Protein AF-A0A7J4V390-F1 (afdb_monomer_lite)

Structure (mmCIF, N/CA/C/O backbone):
data_AF-A0A7J4V390-F1
#
_entry.id   AF-A0A7J4V390-F1
#
loop_
_atom_site.group_PDB
_atom_site.id
_atom_site.type_symbol
_atom_site.label_atom_id
_atom_site.label_alt_id
_atom_site.label_comp_id
_atom_site.label_asym_id
_atom_site.label_entity_id
_atom_site.label_seq_id
_atom_site.pdbx_PDB_ins_code
_atom_site.Cartn_x
_atom_site.Cartn_y
_atom_site.Cartn_z
_atom_site.occupancy
_atom_site.B_iso_or_equiv
_atom_site.auth_seq_id
_atom_site.auth_comp_id
_atom_site.auth_asym_id
_atom_site.auth_atom_id
_atom_site.pdbx_PDB_model_num
ATOM 1 N N . MET A 1 1 ? 41.727 -10.191 -72.525 1.00 60.03 1 MET A N 1
ATOM 2 C CA . MET A 1 1 ? 41.393 -9.528 -71.247 1.00 60.03 1 MET A CA 1
ATOM 3 C C . MET A 1 1 ? 42.691 -8.967 -70.711 1.00 60.03 1 MET A C 1
ATOM 5 O O . MET A 1 1 ? 43.550 -9.746 -70.318 1.00 60.03 1 MET A O 1
ATOM 9 N N . ASP A 1 2 ? 42.881 -7.654 -70.810 1.00 84.88 2 ASP A N 1
ATOM 10 C CA . ASP A 1 2 ? 44.112 -6.990 -70.374 1.00 84.88 2 ASP A CA 1
ATOM 11 C C . ASP A 1 2 ? 44.290 -7.152 -68.861 1.00 84.88 2 ASP A C 1
ATOM 13 O O . ASP A 1 2 ? 43.310 -7.065 -68.119 1.00 84.88 2 ASP A O 1
ATOM 17 N N . LEU A 1 3 ? 45.524 -7.341 -68.384 1.00 84.81 3 LEU A N 1
ATOM 18 C CA . LEU A 1 3 ? 45.844 -7.504 -66.956 1.00 84.81 3 LEU A CA 1
ATOM 19 C C . LEU A 1 3 ? 45.186 -6.419 -66.078 1.00 84.81 3 LEU A C 1
ATOM 21 O O . LEU A 1 3 ? 44.714 -6.690 -64.975 1.00 84.81 3 LEU A O 1
ATOM 25 N N . ILE A 1 4 ? 45.088 -5.200 -66.612 1.00 87.19 4 ILE A N 1
ATOM 26 C CA . ILE A 1 4 ? 44.443 -4.044 -65.981 1.00 87.19 4 ILE A CA 1
ATOM 27 C C . ILE A 1 4 ? 42.935 -4.275 -65.795 1.00 87.19 4 ILE A C 1
ATOM 29 O O . ILE A 1 4 ? 42.401 -4.008 -64.721 1.00 87.19 4 ILE A O 1
ATOM 33 N N . THR A 1 5 ? 42.247 -4.822 -66.802 1.00 87.44 5 THR A N 1
ATOM 34 C CA . THR A 1 5 ? 40.806 -5.120 -66.725 1.00 87.44 5 THR A CA 1
ATOM 35 C C . THR A 1 5 ? 40.502 -6.196 -65.685 1.00 87.44 5 THR A C 1
ATOM 37 O O . THR A 1 5 ? 39.563 -6.048 -64.908 1.00 87.44 5 THR A O 1
ATOM 40 N N . THR A 1 6 ? 41.335 -7.236 -65.585 1.00 88.12 6 THR A N 1
ATOM 41 C CA . THR A 1 6 ? 41.182 -8.272 -64.553 1.00 88.12 6 THR A CA 1
ATOM 42 C C . THR A 1 6 ? 41.423 -7.731 -63.145 1.00 88.12 6 THR A C 1
ATOM 44 O O . THR A 1 6 ? 40.672 -8.057 -62.229 1.00 88.12 6 THR A O 1
ATOM 47 N N . LEU A 1 7 ? 42.416 -6.855 -62.969 1.00 90.12 7 LEU A N 1
ATOM 48 C CA . LEU A 1 7 ? 42.735 -6.247 -61.674 1.00 90.12 7 LEU A CA 1
ATOM 49 C C . LEU A 1 7 ? 41.625 -5.286 -61.220 1.00 90.12 7 LEU A C 1
ATOM 51 O O . LEU A 1 7 ? 41.232 -5.305 -60.056 1.00 90.12 7 LEU A O 1
ATOM 55 N N . LEU A 1 8 ? 41.043 -4.528 -62.156 1.00 90.88 8 LEU A N 1
ATOM 56 C CA . LEU A 1 8 ? 39.887 -3.665 -61.907 1.00 90.88 8 LEU A CA 1
ATOM 57 C C . LEU A 1 8 ? 38.664 -4.473 -61.445 1.00 90.88 8 LEU A C 1
ATOM 59 O O . LEU A 1 8 ? 38.034 -4.113 -60.453 1.00 90.88 8 LEU A O 1
ATOM 63 N N . ILE A 1 9 ? 38.347 -5.580 -62.126 1.00 90.81 9 ILE A N 1
ATOM 64 C CA . ILE A 1 9 ? 37.215 -6.448 -61.767 1.00 90.81 9 ILE A CA 1
ATOM 65 C C . ILE A 1 9 ? 37.411 -7.045 -60.368 1.00 90.81 9 ILE A C 1
ATOM 67 O O . ILE A 1 9 ? 36.474 -7.051 -59.572 1.00 90.81 9 ILE A O 1
ATOM 71 N N . ILE A 1 10 ? 38.629 -7.486 -60.034 1.00 91.25 10 ILE A N 1
ATOM 72 C CA . ILE A 1 10 ? 38.956 -8.010 -58.700 1.00 91.25 10 ILE A CA 1
ATOM 73 C C . ILE A 1 10 ? 38.808 -6.917 -57.634 1.00 91.25 10 ILE A C 1
ATOM 75 O O . ILE A 1 10 ? 38.195 -7.160 -56.596 1.00 91.25 10 ILE A O 1
ATOM 79 N N . CYS A 1 11 ? 39.298 -5.701 -57.883 1.00 90.19 11 CYS A N 1
ATOM 80 C CA . CYS A 1 11 ? 39.129 -4.579 -56.958 1.00 90.19 11 CYS A CA 1
ATOM 81 C C . CYS A 1 11 ? 37.655 -4.207 -56.751 1.00 90.19 11 CYS A C 1
ATOM 83 O O . CYS A 1 11 ? 37.248 -3.982 -55.613 1.00 90.19 11 CYS A O 1
ATOM 85 N N . ILE A 1 12 ? 36.844 -4.184 -57.815 1.00 90.44 12 ILE A N 1
ATOM 86 C CA . ILE A 1 12 ? 35.398 -3.934 -57.725 1.00 90.44 12 ILE A CA 1
ATOM 87 C C . ILE A 1 12 ? 34.712 -5.050 -56.938 1.00 90.44 12 ILE A C 1
ATOM 89 O O . ILE A 1 12 ? 33.890 -4.763 -56.074 1.00 90.44 12 ILE A O 1
ATOM 93 N N . PHE A 1 13 ? 35.070 -6.311 -57.186 1.00 91.25 13 PHE A N 1
ATOM 94 C CA . PHE A 1 13 ? 34.519 -7.449 -56.456 1.00 91.25 13 PHE A CA 1
ATOM 95 C C . PHE A 1 13 ? 34.861 -7.379 -54.963 1.00 91.25 13 PHE A C 1
ATOM 97 O O . PHE A 1 13 ? 33.970 -7.498 -54.127 1.00 91.25 13 PHE A O 1
ATOM 104 N N . ILE A 1 14 ? 36.120 -7.097 -54.614 1.00 88.56 14 ILE A N 1
ATOM 105 C CA . ILE A 1 14 ? 36.551 -6.907 -53.221 1.00 88.56 14 ILE A CA 1
ATOM 106 C C . ILE A 1 14 ? 35.815 -5.722 -52.586 1.00 88.56 14 ILE A C 1
ATOM 108 O O . ILE A 1 14 ? 35.305 -5.844 -51.473 1.00 88.56 14 ILE A O 1
ATOM 112 N N . ALA A 1 15 ? 35.708 -4.591 -53.288 1.00 85.75 15 ALA A N 1
ATOM 113 C CA . ALA A 1 15 ? 34.974 -3.428 -52.802 1.00 85.75 15 ALA A CA 1
ATOM 114 C C . ALA A 1 15 ? 33.492 -3.758 -52.565 1.00 85.75 15 ALA A C 1
ATOM 116 O O . ALA A 1 15 ? 32.944 -3.405 -51.525 1.00 85.75 15 ALA A O 1
ATOM 117 N N . LEU A 1 16 ? 32.852 -4.491 -53.476 1.00 86.44 16 LEU A N 1
ATOM 118 C CA . LEU A 1 16 ? 31.456 -4.900 -53.359 1.00 86.44 16 LEU A CA 1
ATOM 119 C C . LEU A 1 16 ? 31.257 -5.872 -52.186 1.00 86.44 16 LEU A C 1
ATOM 121 O O . LEU A 1 16 ? 30.374 -5.653 -51.361 1.00 86.44 16 LEU A O 1
ATOM 125 N N . VAL A 1 17 ? 32.132 -6.870 -52.030 1.00 85.94 17 VAL A N 1
ATOM 126 C CA . VAL A 1 17 ? 32.124 -7.801 -50.887 1.00 85.94 17 VAL A CA 1
ATOM 127 C C . VAL A 1 17 ? 32.322 -7.068 -49.553 1.00 85.94 17 VAL A C 1
ATOM 129 O O . VAL A 1 17 ? 31.690 -7.425 -48.561 1.00 85.94 17 VAL A O 1
ATOM 132 N N . LEU A 1 18 ? 33.147 -6.017 -49.513 1.00 84.69 18 LEU A N 1
ATOM 133 C CA . LEU A 1 18 ? 33.387 -5.227 -48.300 1.00 84.69 18 LEU A CA 1
ATOM 134 C C . LEU A 1 18 ? 32.280 -4.206 -47.992 1.00 84.69 18 LEU A C 1
ATOM 136 O O . LEU A 1 18 ? 32.077 -3.879 -46.823 1.00 84.69 18 LEU A O 1
ATOM 140 N N . LEU A 1 19 ? 31.571 -3.689 -49.000 1.00 84.38 19 LEU A N 1
ATOM 141 C CA . LEU A 1 19 ? 30.597 -2.600 -48.844 1.00 84.38 19 LEU A CA 1
ATOM 142 C C . LEU A 1 19 ? 29.135 -3.068 -48.782 1.00 84.38 19 LEU A C 1
ATOM 144 O O . LEU A 1 19 ? 28.335 -2.442 -48.082 1.00 84.38 19 LEU A O 1
ATOM 148 N N . VAL A 1 20 ? 28.773 -4.162 -49.459 1.00 85.88 20 VAL A N 1
ATOM 149 C CA . VAL A 1 20 ? 27.401 -4.712 -49.467 1.00 85.88 20 VAL A CA 1
ATOM 150 C C . VAL A 1 20 ? 26.899 -5.125 -48.077 1.00 85.88 20 VAL A C 1
ATOM 152 O O . VAL A 1 20 ? 25.751 -4.800 -47.766 1.00 85.88 20 VAL A O 1
ATOM 155 N N . PRO A 1 21 ? 27.707 -5.731 -47.178 1.00 87.12 21 PRO A N 1
ATOM 156 C CA . PRO A 1 21 ? 27.254 -6.071 -45.822 1.00 87.12 21 PRO A CA 1
ATOM 157 C C . PRO A 1 21 ? 26.804 -4.861 -44.987 1.00 87.12 21 PRO A C 1
ATOM 159 O O . PRO A 1 21 ? 26.174 -5.026 -43.939 1.00 87.12 21 PRO A O 1
ATOM 162 N N . GLY A 1 22 ? 27.146 -3.652 -45.443 1.00 87.19 22 GLY A N 1
ATOM 163 C CA . GLY A 1 22 ? 26.803 -2.380 -44.821 1.00 87.19 22 GLY A CA 1
ATOM 164 C C . GLY A 1 22 ? 25.375 -1.931 -45.063 1.00 87.19 22 GLY A C 1
ATOM 165 O O . GLY A 1 22 ? 24.894 -1.056 -44.344 1.00 87.19 22 GLY A O 1
ATOM 166 N N . LEU A 1 23 ? 24.704 -2.521 -46.056 1.00 92.88 23 LEU A N 1
ATOM 167 C CA . LEU A 1 23 ? 23.311 -2.250 -46.364 1.00 92.88 23 LEU A CA 1
ATOM 168 C C . LEU A 1 23 ? 22.411 -3.060 -45.421 1.00 92.88 23 LEU A C 1
ATOM 170 O O . LEU A 1 23 ? 22.422 -4.293 -45.426 1.00 92.88 23 LEU A O 1
ATOM 174 N N . LYS A 1 24 ? 21.629 -2.372 -44.589 1.00 92.94 24 LYS A N 1
ATOM 175 C CA . LYS A 1 24 ? 20.676 -2.980 -43.656 1.00 92.94 24 LYS A CA 1
ATOM 176 C C . LYS A 1 24 ? 19.329 -2.282 -43.762 1.00 92.94 24 LYS A C 1
ATOM 178 O O . LYS A 1 24 ? 19.235 -1.075 -43.568 1.00 92.94 24 LYS A O 1
ATOM 183 N N . LEU A 1 25 ? 18.290 -3.067 -44.029 1.00 94.38 25 LEU A N 1
ATOM 184 C CA . LEU A 1 25 ? 16.899 -2.642 -43.916 1.00 94.38 25 LEU A CA 1
ATOM 185 C C . LEU A 1 25 ? 16.420 -2.908 -42.487 1.00 94.38 25 LEU A C 1
ATOM 187 O O . LEU A 1 25 ? 16.414 -4.063 -42.063 1.00 94.38 25 LEU A O 1
ATOM 191 N N . ILE A 1 26 ? 16.067 -1.863 -41.750 1.00 95.31 26 ILE A N 1
ATOM 192 C CA . ILE A 1 26 ? 15.419 -1.965 -40.439 1.00 95.31 26 ILE A CA 1
ATOM 193 C C . ILE A 1 26 ? 13.912 -1.957 -40.677 1.00 95.31 26 ILE A C 1
ATOM 195 O O . ILE A 1 26 ? 13.406 -1.047 -41.332 1.00 95.31 26 ILE A O 1
ATOM 199 N N . THR A 1 27 ? 13.222 -2.991 -40.205 1.00 94.50 27 THR A N 1
ATOM 200 C CA . THR A 1 27 ? 11.762 -3.108 -40.335 1.00 94.50 27 THR A CA 1
ATOM 201 C C . THR A 1 27 ? 11.041 -2.385 -39.196 1.00 94.50 27 THR A C 1
ATOM 203 O O . THR A 1 27 ? 11.664 -1.991 -38.213 1.00 94.50 27 THR A O 1
ATOM 206 N N . ASP A 1 28 ? 9.719 -2.227 -39.295 1.00 92.81 28 ASP A N 1
ATOM 207 C CA . ASP A 1 28 ? 8.922 -1.525 -38.277 1.00 92.81 28 ASP A CA 1
ATOM 208 C C . ASP A 1 28 ? 8.938 -2.195 -36.895 1.00 92.81 28 ASP A C 1
ATOM 210 O O . ASP A 1 28 ? 8.780 -1.508 -35.882 1.00 92.81 28 ASP A O 1
ATOM 214 N N . TYR A 1 29 ? 9.187 -3.507 -36.852 1.00 94.06 29 TYR A N 1
ATOM 215 C CA . TYR A 1 29 ? 9.274 -4.326 -35.638 1.00 94.06 29 TYR A CA 1
ATOM 216 C C . TYR A 1 29 ? 10.699 -4.453 -35.090 1.00 94.06 29 TYR A C 1
ATOM 218 O O . TYR A 1 29 ? 10.936 -5.166 -34.113 1.00 94.06 29 TYR A O 1
ATOM 226 N N . GLU A 1 30 ? 11.655 -3.752 -35.696 1.00 95.12 30 GLU A N 1
ATOM 227 C CA . GLU A 1 30 ? 13.054 -3.762 -35.298 1.00 95.12 30 GLU A CA 1
ATOM 228 C C . GLU A 1 30 ? 13.536 -2.349 -34.946 1.00 95.12 30 GLU A C 1
ATOM 230 O O . GLU A 1 30 ? 13.032 -1.331 -35.422 1.00 95.12 30 GLU A O 1
ATOM 235 N N . VAL A 1 31 ? 14.572 -2.295 -34.121 1.00 95.62 31 VAL A N 1
ATOM 236 C CA . VAL A 1 31 ? 15.391 -1.117 -33.875 1.00 95.62 31 VAL A CA 1
ATOM 237 C C . VAL A 1 31 ? 16.828 -1.434 -34.278 1.00 95.62 31 VAL A C 1
ATOM 239 O O . VAL A 1 31 ? 17.366 -2.495 -33.952 1.00 95.62 31 VAL A O 1
ATOM 242 N N . GLY A 1 32 ? 17.460 -0.535 -35.032 1.00 95.50 32 GLY A N 1
ATOM 243 C CA . GLY A 1 32 ? 18.858 -0.699 -35.419 1.00 95.50 32 GLY A CA 1
ATOM 244 C C . GLY A 1 32 ? 19.789 -0.071 -34.388 1.00 95.50 32 GLY A C 1
ATOM 245 O O . GLY A 1 32 ? 19.741 1.128 -34.142 1.00 95.50 32 GLY A O 1
ATOM 246 N N . ILE A 1 33 ? 20.682 -0.861 -33.809 1.00 95.38 33 ILE A N 1
ATOM 247 C CA . ILE A 1 33 ? 21.675 -0.409 -32.838 1.00 95.38 33 ILE A CA 1
ATOM 248 C C . ILE A 1 33 ? 23.018 -0.262 -33.544 1.00 95.38 33 ILE A C 1
ATOM 250 O O . ILE A 1 33 ? 23.540 -1.217 -34.132 1.00 95.38 33 ILE A O 1
ATOM 254 N N . LEU A 1 34 ? 23.587 0.945 -33.500 1.00 94.75 34 LEU A N 1
ATOM 255 C CA . LEU A 1 34 ? 24.889 1.212 -34.101 1.00 94.75 34 LEU A CA 1
ATOM 256 C C . LEU A 1 34 ? 26.014 0.950 -33.107 1.00 94.75 34 LEU A C 1
ATOM 258 O O . LEU A 1 34 ? 25.999 1.419 -31.976 1.00 94.75 34 LEU A O 1
ATOM 262 N N . THR A 1 35 ? 27.062 0.280 -33.569 1.00 95.25 35 THR A N 1
ATOM 263 C CA . THR A 1 35 ? 28.343 0.196 -32.867 1.00 95.25 35 THR A CA 1
ATOM 264 C C . THR A 1 35 ? 29.444 0.719 -33.772 1.00 95.25 35 THR A C 1
ATOM 266 O O . THR A 1 35 ? 29.638 0.216 -34.881 1.00 95.25 35 THR A O 1
ATOM 269 N N . LYS A 1 36 ? 30.190 1.714 -33.297 1.00 94.69 36 LYS A N 1
ATOM 270 C CA . LYS A 1 36 ? 31.353 2.256 -33.996 1.00 94.69 36 LYS A CA 1
ATOM 271 C C . LYS A 1 36 ? 32.601 1.487 -33.580 1.00 94.69 36 LYS A C 1
ATOM 273 O O . LYS A 1 36 ? 32.923 1.434 -32.398 1.00 94.69 36 LYS A O 1
ATOM 278 N N . ARG A 1 37 ? 33.297 0.891 -34.545 1.00 92.31 37 ARG A N 1
ATOM 279 C CA . ARG A 1 37 ? 34.498 0.067 -34.339 1.00 92.31 37 ARG A CA 1
ATOM 280 C C . ARG A 1 37 ? 35.795 0.838 -34.557 1.00 92.31 37 ARG A C 1
ATOM 282 O O . ARG A 1 37 ? 36.771 0.575 -33.866 1.00 92.31 37 ARG A O 1
ATOM 289 N N . MET A 1 38 ? 35.808 1.784 -35.498 1.00 88.69 38 MET A N 1
ATOM 290 C CA . MET A 1 38 ? 37.012 2.533 -35.882 1.00 88.69 38 MET A CA 1
ATOM 291 C C . MET A 1 38 ? 36.743 4.039 -36.014 1.00 88.69 38 MET A C 1
ATOM 293 O O . MET A 1 38 ? 35.594 4.466 -36.120 1.00 88.69 38 MET A O 1
ATOM 297 N N . PHE A 1 39 ? 37.816 4.836 -36.029 1.00 85.75 39 PHE A N 1
ATOM 298 C CA . PHE A 1 39 ? 37.805 6.287 -36.284 1.00 85.75 39 PHE A CA 1
ATOM 299 C C . PHE A 1 39 ? 36.939 7.115 -35.318 1.00 85.75 39 PHE A C 1
ATOM 301 O O . PHE A 1 39 ? 36.018 7.824 -35.727 1.00 85.75 39 PHE A O 1
ATOM 308 N N . GLY A 1 40 ? 37.229 7.049 -34.017 1.00 85.06 40 GLY A N 1
ATOM 309 C CA . GLY A 1 40 ? 36.598 7.890 -32.996 1.00 85.06 40 GLY A CA 1
ATOM 310 C C . GLY A 1 40 ? 37.458 8.014 -31.741 1.00 85.06 40 GLY A C 1
ATOM 311 O O . GLY A 1 40 ? 38.414 7.260 -31.562 1.00 85.06 40 GLY A O 1
ATOM 312 N N . ALA A 1 41 ? 37.109 8.956 -30.864 1.00 88.88 41 ALA A N 1
ATOM 313 C CA . ALA A 1 41 ? 37.717 9.034 -29.540 1.00 88.88 41 ALA A CA 1
ATOM 314 C C . ALA A 1 41 ? 37.399 7.764 -28.730 1.00 88.88 41 ALA A C 1
ATOM 316 O O . ALA A 1 41 ? 36.325 7.169 -28.885 1.00 88.88 41 ALA A O 1
ATOM 317 N N . LYS A 1 42 ? 38.326 7.347 -27.860 1.00 88.69 42 LYS A N 1
ATOM 318 C CA . LYS A 1 42 ? 38.060 6.279 -26.886 1.00 88.69 42 LYS A CA 1
ATOM 319 C C . LYS A 1 42 ? 37.021 6.762 -25.870 1.00 88.69 42 LYS A C 1
ATOM 321 O O . LYS A 1 42 ? 36.986 7.949 -25.542 1.00 88.69 42 LYS A O 1
ATOM 326 N N . MET A 1 43 ? 36.174 5.853 -25.389 1.00 88.75 43 MET A N 1
ATOM 327 C CA . MET A 1 43 ? 35.230 6.186 -24.321 1.00 88.75 43 MET A CA 1
ATOM 328 C C . MET A 1 43 ? 35.991 6.479 -23.014 1.00 88.75 43 MET A C 1
ATOM 330 O O . MET A 1 43 ? 36.939 5.755 -22.696 1.00 88.75 43 MET A O 1
ATOM 334 N N . PRO A 1 44 ? 35.600 7.530 -22.270 1.00 87.44 44 PRO A N 1
ATOM 335 C CA . PRO A 1 44 ? 36.009 7.753 -20.891 1.00 87.44 44 PRO A CA 1
ATOM 336 C C . PRO A 1 44 ? 35.840 6.501 -20.027 1.00 87.44 44 PRO A C 1
ATOM 338 O O . PRO A 1 44 ? 34.949 5.681 -20.253 1.00 87.44 44 PRO A O 1
ATOM 341 N N . GLN A 1 45 ? 36.688 6.362 -19.011 1.00 83.38 45 GLN A N 1
ATOM 342 C CA . GLN A 1 45 ? 36.632 5.222 -18.102 1.00 83.38 45 GLN A CA 1
ATOM 343 C C . GLN A 1 45 ? 35.277 5.168 -17.377 1.00 83.38 45 GLN A C 1
ATOM 345 O O . GLN A 1 45 ? 34.822 6.166 -16.825 1.00 83.38 45 GLN A O 1
ATOM 350 N N . GLY A 1 46 ? 34.636 3.995 -17.386 1.00 81.19 46 GLY A N 1
ATOM 351 C CA . GLY A 1 46 ? 33.324 3.769 -16.766 1.00 81.19 46 GLY A CA 1
ATOM 352 C C . GLY A 1 46 ? 32.118 4.042 -17.673 1.00 81.19 46 GLY A C 1
ATOM 353 O O . GLY A 1 46 ? 31.025 3.594 -17.337 1.00 81.19 46 GLY A O 1
ATOM 354 N N . GLN A 1 47 ? 32.311 4.696 -18.824 1.00 88.69 47 GLN A N 1
ATOM 355 C CA . GLN A 1 47 ? 31.265 4.895 -19.830 1.00 88.69 47 GLN A CA 1
ATOM 356 C C . GLN A 1 47 ? 31.137 3.648 -20.720 1.00 88.69 47 GLN A C 1
ATOM 358 O O . GLN A 1 47 ? 32.136 3.109 -21.201 1.00 88.69 47 GLN A O 1
ATOM 363 N N . VAL A 1 48 ? 29.903 3.203 -20.956 1.00 88.56 48 VAL A N 1
ATOM 364 C CA . VAL A 1 48 ? 29.585 1.997 -21.745 1.00 88.56 48 VAL A CA 1
ATOM 365 C C . VAL A 1 48 ? 28.862 2.358 -23.045 1.00 88.56 48 VAL A C 1
ATOM 367 O O . VAL A 1 48 ? 29.040 1.679 -24.058 1.00 88.56 48 VAL A O 1
ATOM 370 N N . VAL A 1 49 ? 28.091 3.450 -23.042 1.00 92.44 49 VAL A N 1
ATOM 371 C CA . VAL A 1 49 ? 27.300 3.911 -24.189 1.00 92.44 49 VAL A CA 1
ATOM 372 C C . VAL A 1 49 ? 27.890 5.205 -24.745 1.00 92.44 49 VAL A C 1
ATOM 374 O O . VAL A 1 49 ? 27.971 6.226 -24.063 1.00 92.44 49 VAL A O 1
ATOM 377 N N . ALA A 1 50 ? 28.290 5.193 -26.013 1.00 92.69 50 ALA A N 1
ATOM 378 C CA . ALA A 1 50 ? 28.870 6.332 -26.715 1.00 92.69 50 ALA A CA 1
ATOM 379 C C . ALA A 1 50 ? 27.806 7.383 -27.076 1.00 92.69 50 ALA A C 1
ATOM 381 O O . ALA A 1 50 ? 26.809 7.078 -27.726 1.00 92.69 50 ALA A O 1
ATOM 382 N N . ARG A 1 51 ? 28.048 8.648 -26.709 1.00 89.62 51 ARG A N 1
ATOM 383 C CA . ARG A 1 51 ? 27.083 9.755 -26.908 1.00 89.62 51 ARG A CA 1
ATOM 384 C C . ARG A 1 51 ? 27.433 10.667 -28.085 1.00 89.62 51 ARG A C 1
ATOM 386 O O . ARG A 1 51 ? 26.554 11.219 -28.739 1.00 89.62 51 ARG A O 1
ATOM 393 N N . ASN A 1 52 ? 28.732 10.816 -28.349 1.00 87.88 52 ASN A N 1
ATOM 394 C CA . ASN A 1 52 ? 29.287 11.799 -29.285 1.00 87.88 52 ASN A CA 1
ATOM 395 C C . ASN A 1 52 ? 30.218 11.139 -30.318 1.00 87.88 52 ASN A C 1
ATOM 397 O O . ASN A 1 52 ? 31.336 11.596 -30.544 1.00 87.88 52 ASN A O 1
ATOM 401 N N . GLY A 1 53 ? 29.805 10.011 -30.908 1.00 84.62 53 GLY A N 1
ATOM 402 C CA . GLY A 1 53 ? 30.567 9.359 -31.983 1.00 84.62 53 GLY A CA 1
ATOM 403 C C . GLY A 1 53 ? 31.878 8.693 -31.543 1.00 84.62 53 GLY A C 1
ATOM 404 O O . GLY A 1 53 ? 32.758 8.455 -32.380 1.00 84.62 53 GLY A O 1
ATOM 405 N N . GLN A 1 54 ? 32.017 8.405 -30.246 1.00 93.38 54 GLN A N 1
ATOM 406 C CA . GLN A 1 54 ? 33.117 7.625 -29.668 1.00 93.38 54 GLN A CA 1
ATOM 407 C C . GLN A 1 54 ? 33.080 6.176 -30.179 1.00 93.38 54 GLN A C 1
ATOM 409 O O . GLN A 1 54 ? 32.058 5.708 -30.685 1.00 93.38 54 GLN A O 1
ATOM 414 N N . ILE A 1 55 ? 34.196 5.459 -30.049 1.00 92.38 55 ILE A N 1
ATOM 415 C CA . ILE A 1 55 ? 34.256 4.021 -30.350 1.00 92.38 55 ILE A CA 1
ATOM 416 C C . ILE A 1 55 ? 33.425 3.265 -29.306 1.00 92.38 55 ILE A C 1
ATOM 418 O O . ILE A 1 55 ? 33.676 3.415 -28.116 1.00 92.38 55 ILE A O 1
ATOM 422 N N . GLY A 1 56 ? 32.460 2.452 -29.743 1.00 93.44 56 GLY A N 1
ATOM 423 C CA . GLY A 1 56 ? 31.532 1.732 -28.865 1.00 93.44 56 GLY A CA 1
ATOM 424 C C . GLY A 1 56 ? 30.094 1.698 -29.386 1.00 93.44 56 GLY A C 1
ATOM 425 O O . GLY A 1 56 ? 29.802 2.167 -30.495 1.00 93.44 56 GLY A O 1
ATOM 426 N N . VAL A 1 57 ? 29.194 1.122 -28.587 1.00 94.38 57 VAL A N 1
ATOM 427 C CA . VAL A 1 57 ? 27.749 1.120 -28.866 1.00 94.38 57 VAL A CA 1
ATOM 428 C C . VAL A 1 57 ? 27.234 2.548 -28.743 1.00 94.38 57 VAL A C 1
ATOM 430 O O . VAL A 1 57 ? 27.472 3.192 -27.729 1.00 94.38 57 VAL A O 1
ATOM 433 N N . GLN A 1 58 ? 26.585 3.066 -29.780 1.00 95.56 58 GLN A N 1
ATOM 434 C CA . GLN A 1 58 ? 26.048 4.424 -29.773 1.00 95.56 58 GLN A CA 1
ATOM 435 C C . GLN A 1 58 ? 24.742 4.486 -28.977 1.00 95.56 58 GLN A C 1
ATOM 437 O O . GLN A 1 58 ? 23.988 3.514 -28.941 1.00 95.56 58 GLN A O 1
ATOM 442 N N . ALA A 1 59 ? 24.476 5.640 -28.365 1.00 94.25 59 ALA A N 1
ATOM 443 C CA . ALA A 1 59 ? 23.212 5.939 -27.699 1.00 94.25 59 ALA A CA 1
ATOM 444 C C . ALA A 1 59 ? 22.053 6.019 -28.705 1.00 94.25 59 ALA A C 1
ATOM 446 O O . ALA A 1 59 ? 20.977 5.482 -28.446 1.00 94.25 59 ALA A O 1
ATOM 447 N N . ASP A 1 60 ? 22.305 6.642 -29.858 1.00 93.38 60 ASP A N 1
ATOM 448 C CA . ASP A 1 60 ? 21.313 6.842 -30.911 1.00 93.38 60 ASP A CA 1
ATOM 449 C C . ASP A 1 60 ? 20.932 5.511 -31.581 1.00 93.38 60 ASP A C 1
ATOM 451 O O . ASP A 1 60 ? 21.783 4.656 -31.860 1.00 93.38 60 ASP A O 1
ATOM 455 N N . ILE A 1 61 ? 19.643 5.366 -31.879 1.00 94.81 61 ILE A N 1
ATOM 456 C CA . ILE A 1 61 ? 19.069 4.218 -32.586 1.00 94.81 61 ILE A CA 1
ATOM 457 C C . ILE A 1 61 ? 18.727 4.568 -34.038 1.00 94.81 61 ILE A C 1
ATOM 459 O O . ILE A 1 61 ? 18.502 5.727 -34.384 1.00 94.81 61 ILE A O 1
ATOM 463 N N . LEU A 1 62 ? 18.661 3.553 -34.897 1.00 94.81 62 LEU A N 1
ATOM 464 C CA . LEU A 1 62 ? 18.102 3.653 -36.242 1.00 94.81 62 LEU A CA 1
ATOM 465 C C . LEU A 1 62 ? 16.626 3.271 -36.203 1.00 94.81 62 LEU A C 1
ATOM 467 O O . LEU A 1 62 ? 16.271 2.175 -35.758 1.00 94.81 62 LEU A O 1
ATOM 471 N N . MET A 1 63 ? 15.801 4.182 -36.706 1.00 94.12 63 MET A N 1
ATOM 472 C CA . MET A 1 63 ? 14.383 3.958 -36.974 1.00 94.12 63 MET A CA 1
ATOM 473 C C . MET A 1 63 ? 14.199 3.012 -38.175 1.00 94.12 63 MET A C 1
ATOM 475 O O . MET A 1 63 ? 15.181 2.674 -38.835 1.00 94.12 63 MET A O 1
ATOM 479 N N . PRO A 1 64 ? 12.972 2.559 -38.475 1.00 94.75 64 PRO A N 1
ATOM 480 C CA . PRO A 1 64 ? 12.703 1.781 -39.679 1.00 94.75 64 PRO A CA 1
ATOM 481 C C . PRO A 1 64 ? 13.146 2.526 -40.943 1.00 94.75 64 PRO A C 1
ATOM 483 O O . PRO A 1 64 ? 12.917 3.727 -41.092 1.00 94.75 64 PRO A O 1
ATOM 486 N N . GLY A 1 65 ? 13.823 1.819 -41.844 1.00 95.00 65 GLY A N 1
ATOM 487 C CA . GLY A 1 65 ? 14.416 2.418 -43.035 1.00 95.00 65 GLY A CA 1
ATOM 488 C C . GLY A 1 65 ? 15.611 1.645 -43.579 1.00 95.00 65 GLY A C 1
ATOM 489 O O . GLY A 1 65 ? 16.151 0.734 -42.945 1.00 95.00 65 GLY A O 1
ATOM 490 N N . LEU A 1 66 ? 16.028 2.008 -44.790 1.00 94.81 66 LEU A N 1
ATOM 491 C CA . LEU A 1 66 ? 17.215 1.452 -45.428 1.00 94.81 66 LEU A CA 1
ATOM 492 C C . LEU A 1 66 ? 18.438 2.294 -45.066 1.00 94.81 66 LEU A C 1
ATOM 494 O O . LEU A 1 66 ? 18.515 3.473 -45.407 1.00 94.81 66 LEU A O 1
ATOM 498 N N . TYR A 1 67 ? 19.418 1.675 -44.418 1.00 94.31 67 TYR A N 1
ATOM 499 C CA . TYR A 1 67 ? 20.661 2.331 -44.031 1.00 94.31 67 TYR A CA 1
ATOM 500 C C . TYR A 1 67 ? 21.850 1.670 -44.698 1.00 94.31 67 TYR A C 1
ATOM 502 O O . TYR A 1 67 ? 21.924 0.446 -44.804 1.00 94.31 67 TYR A O 1
ATOM 510 N N . TRP A 1 68 ? 22.821 2.493 -45.083 1.00 94.31 68 TRP A N 1
ATOM 511 C CA . TRP A 1 68 ? 24.122 2.028 -45.531 1.00 94.31 68 TRP A CA 1
ATOM 512 C C . TRP A 1 68 ? 25.231 2.642 -44.678 1.00 94.31 68 TRP A C 1
ATOM 514 O O . TRP A 1 68 ? 25.318 3.863 -44.521 1.00 94.31 68 TRP A O 1
ATOM 524 N N . ARG A 1 69 ? 26.081 1.791 -44.098 1.00 92.69 69 ARG A N 1
ATOM 525 C CA . ARG A 1 69 ? 27.271 2.195 -43.335 1.00 92.69 69 ARG A CA 1
ATOM 526 C C . ARG A 1 69 ? 28.441 1.281 -43.677 1.00 92.69 69 ARG A C 1
ATOM 528 O O . ARG A 1 69 ? 28.253 0.085 -43.841 1.00 92.69 69 ARG A O 1
ATOM 535 N N . ILE A 1 70 ? 29.656 1.828 -43.717 1.00 91.69 70 ILE A N 1
ATOM 536 C CA . ILE A 1 70 ? 30.875 1.061 -44.022 1.00 91.69 70 ILE A CA 1
ATOM 537 C C . ILE A 1 70 ? 31.087 -0.027 -42.942 1.00 91.69 70 ILE A C 1
ATOM 539 O O . ILE A 1 70 ? 31.366 0.342 -41.796 1.00 91.69 70 ILE A O 1
ATOM 543 N N . PRO A 1 71 ? 31.021 -1.335 -43.271 1.00 88.56 71 PRO A N 1
ATOM 544 C CA . PRO A 1 71 ? 31.023 -2.442 -42.293 1.00 88.56 71 PRO A CA 1
ATOM 545 C C . PRO A 1 71 ? 32.257 -2.540 -41.398 1.00 88.56 71 PRO A C 1
ATOM 547 O O . PRO A 1 71 ? 32.202 -3.057 -40.281 1.00 88.56 71 PRO A O 1
ATOM 550 N N . ILE A 1 72 ? 33.393 -2.056 -41.896 1.00 89.38 72 ILE A N 1
ATOM 551 C CA . ILE A 1 72 ? 34.656 -2.072 -41.155 1.00 89.38 72 ILE A CA 1
ATOM 552 C C . ILE A 1 72 ? 34.621 -1.021 -40.030 1.00 89.38 72 ILE A C 1
ATOM 554 O O . ILE A 1 72 ? 35.151 -1.240 -38.944 1.00 89.38 72 ILE A O 1
ATOM 558 N N . ILE A 1 73 ? 33.946 0.110 -40.265 1.00 91.94 73 ILE A N 1
ATOM 559 C CA . ILE A 1 73 ? 33.841 1.220 -39.309 1.00 91.94 73 ILE A CA 1
ATOM 560 C C . ILE A 1 73 ? 32.627 1.041 -38.395 1.00 91.94 73 ILE A C 1
ATOM 562 O O . ILE A 1 73 ? 32.705 1.354 -37.208 1.00 91.94 73 ILE A 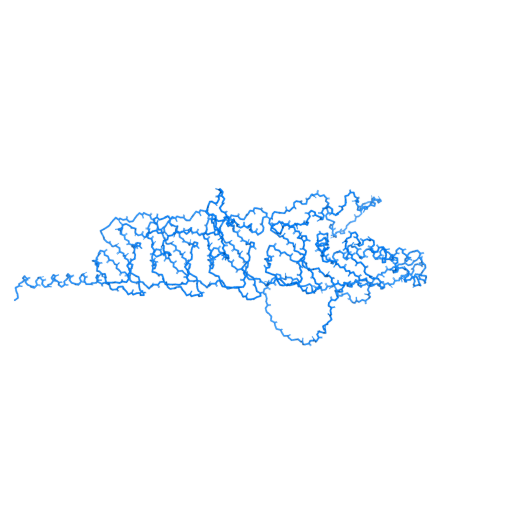O 1
ATOM 566 N N . TRP A 1 74 ? 31.518 0.529 -38.926 1.00 92.81 74 TRP A N 1
ATOM 567 C CA . TRP A 1 74 ? 30.231 0.459 -38.244 1.00 92.81 74 TRP A CA 1
ATOM 568 C C . TRP A 1 74 ? 29.655 -0.951 -38.290 1.00 92.81 74 TRP A C 1
ATOM 570 O O . TRP A 1 74 ? 29.613 -1.586 -39.339 1.00 92.81 74 TRP A O 1
ATOM 580 N N . LYS A 1 75 ? 29.126 -1.408 -37.158 1.00 93.38 75 LYS A N 1
ATOM 581 C CA . LYS A 1 75 ? 28.269 -2.591 -37.069 1.00 93.38 75 LYS A CA 1
ATOM 582 C C . LYS A 1 75 ? 26.846 -2.119 -36.782 1.00 93.38 75 LYS A C 1
ATOM 584 O O . LYS A 1 75 ? 26.636 -1.398 -35.811 1.00 93.38 75 LYS A O 1
ATOM 589 N N . ILE A 1 76 ? 25.891 -2.528 -37.613 1.00 94.62 76 ILE A N 1
ATOM 590 C CA . ILE A 1 76 ? 24.458 -2.347 -37.357 1.00 94.62 76 ILE A CA 1
ATOM 591 C C . ILE A 1 76 ? 23.910 -3.690 -36.882 1.00 94.62 76 ILE A C 1
ATOM 593 O O . ILE A 1 76 ? 24.010 -4.689 -37.601 1.00 94.62 76 ILE A O 1
ATOM 597 N N . GLN A 1 77 ? 23.356 -3.714 -35.676 1.00 94.19 77 GLN A N 1
ATOM 598 C CA . GLN A 1 77 ? 22.672 -4.870 -35.108 1.00 94.19 77 GLN A CA 1
ATOM 599 C C . GLN A 1 77 ? 21.179 -4.573 -35.038 1.00 94.19 77 GLN A C 1
ATOM 601 O O . GLN A 1 77 ? 20.802 -3.472 -34.656 1.00 94.19 77 GLN A O 1
ATOM 606 N N . LYS A 1 78 ? 20.339 -5.519 -35.451 1.00 94.69 78 LYS A N 1
ATOM 607 C CA . LYS A 1 78 ? 18.889 -5.362 -35.359 1.00 94.69 78 LYS A CA 1
ATOM 608 C C . LYS A 1 78 ? 18.410 -6.038 -34.089 1.00 94.69 78 LYS A C 1
ATOM 610 O O . LYS A 1 78 ? 18.802 -7.172 -33.836 1.00 94.69 78 LYS A O 1
ATOM 615 N N . GLU A 1 79 ? 17.582 -5.346 -33.331 1.00 94.62 79 GLU A N 1
ATOM 616 C CA . GLU A 1 79 ? 16.934 -5.870 -32.135 1.00 94.62 79 GLU A CA 1
ATOM 617 C C . GLU A 1 79 ? 15.421 -5.696 -32.269 1.00 94.62 79 GLU A C 1
ATOM 619 O O . GLU A 1 79 ? 14.986 -4.721 -32.881 1.00 94.62 79 GLU A O 1
ATOM 624 N N . PRO A 1 80 ? 14.598 -6.593 -31.710 1.00 96.06 80 PRO A N 1
ATOM 625 C CA . PRO A 1 80 ? 13.154 -6.420 -31.727 1.00 96.06 80 PRO A CA 1
ATOM 626 C C . PRO A 1 80 ? 12.734 -5.232 -30.854 1.00 96.06 80 PRO A C 1
ATOM 628 O O . PRO A 1 80 ? 13.310 -4.984 -29.783 1.00 96.06 80 PRO A O 1
ATOM 631 N N . VAL A 1 81 ? 11.686 -4.530 -31.290 1.00 96.44 81 VAL A N 1
ATOM 632 C CA . VAL A 1 81 ? 11.044 -3.485 -30.481 1.00 96.44 81 VAL A CA 1
ATOM 633 C C . VAL A 1 81 ? 10.557 -4.043 -29.143 1.00 96.44 81 VAL A C 1
ATOM 635 O O . VAL A 1 81 ? 10.262 -5.230 -28.996 1.00 96.44 81 VAL A O 1
ATOM 638 N N . THR A 1 82 ? 10.524 -3.190 -28.126 1.00 96.62 82 THR A N 1
ATOM 639 C CA . THR A 1 82 ? 10.061 -3.562 -26.790 1.00 96.62 82 THR A CA 1
ATOM 640 C C . THR A 1 82 ? 8.563 -3.320 -26.707 1.00 96.62 82 THR A C 1
ATOM 642 O O . THR A 1 82 ? 8.121 -2.180 -26.612 1.00 96.62 82 THR A O 1
ATOM 645 N N . GLU A 1 83 ? 7.777 -4.386 -26.740 1.00 96.62 83 GLU A N 1
ATOM 646 C CA . GLU A 1 83 ? 6.328 -4.330 -26.546 1.00 96.62 83 GLU A CA 1
ATOM 647 C C . GLU A 1 83 ? 5.983 -4.601 -25.080 1.00 96.62 83 GLU A C 1
ATOM 649 O O . GLU A 1 83 ? 6.458 -5.586 -24.519 1.00 96.62 83 GLU A O 1
ATOM 654 N N . ILE A 1 84 ? 5.165 -3.750 -24.465 1.00 98.19 84 ILE A N 1
ATOM 655 C CA . ILE A 1 84 ? 4.591 -3.934 -23.127 1.00 98.19 84 ILE A CA 1
ATOM 656 C C . ILE A 1 84 ? 3.093 -4.174 -23.296 1.00 98.19 84 ILE A C 1
ATOM 658 O O . ILE A 1 84 ? 2.396 -3.335 -23.874 1.00 98.19 84 ILE A O 1
ATOM 662 N N . LEU A 1 85 ? 2.606 -5.318 -22.816 1.00 97.75 85 LEU A N 1
ATOM 663 C CA . LEU A 1 85 ? 1.199 -5.694 -22.942 1.00 97.75 85 LEU A CA 1
ATOM 664 C C . LEU A 1 85 ? 0.316 -4.961 -21.911 1.00 97.75 85 LEU A C 1
ATOM 666 O O . LEU A 1 85 ? 0.828 -4.466 -20.908 1.00 97.75 85 LEU A O 1
ATOM 670 N N . PRO A 1 86 ? -1.016 -4.878 -22.116 1.00 96.75 86 PRO A N 1
ATOM 671 C CA . PRO A 1 86 ? -1.940 -4.200 -21.194 1.00 96.75 86 PRO A CA 1
ATOM 672 C C . PRO A 1 86 ? -1.970 -4.734 -19.754 1.00 96.75 86 PRO A C 1
ATOM 674 O O . PRO A 1 86 ? -2.423 -4.044 -18.845 1.00 96.75 86 PRO A O 1
ATOM 677 N N . ASP A 1 87 ? -1.548 -5.974 -19.536 1.00 96.75 87 ASP A N 1
ATOM 678 C CA . ASP A 1 87 ? -1.445 -6.637 -18.236 1.00 96.75 87 ASP A CA 1
ATOM 679 C C . ASP A 1 87 ? -0.019 -6.638 -17.662 1.00 96.75 87 ASP A C 1
ATOM 681 O O . ASP A 1 87 ? 0.220 -7.203 -16.591 1.00 96.75 87 ASP A O 1
ATOM 685 N N . GLU A 1 88 ? 0.904 -5.946 -18.330 1.00 97.50 88 GLU A N 1
ATOM 686 C CA . GLU A 1 88 ? 2.302 -5.814 -17.947 1.00 97.50 88 GLU A CA 1
ATOM 687 C C . GLU A 1 88 ? 2.676 -4.356 -17.633 1.00 97.50 88 GLU A C 1
ATOM 689 O O . GLU A 1 88 ? 2.085 -3.389 -18.116 1.00 97.50 88 GLU A O 1
ATOM 694 N N . VAL A 1 89 ? 3.726 -4.204 -16.834 1.00 97.62 89 VAL A N 1
ATOM 695 C CA . VAL A 1 89 ? 4.474 -2.964 -16.646 1.00 97.62 89 VAL A CA 1
ATOM 696 C C . VAL A 1 89 ? 5.937 -3.212 -17.009 1.00 97.62 89 VAL A C 1
ATOM 698 O O . VAL A 1 89 ? 6.522 -4.233 -16.636 1.00 97.62 89 VAL A O 1
ATOM 701 N N . GLY A 1 90 ? 6.544 -2.297 -17.766 1.00 98.00 90 GLY A N 1
ATOM 702 C CA . GLY A 1 90 ? 7.960 -2.379 -18.114 1.00 98.00 90 GLY A CA 1
ATOM 703 C C . GLY A 1 90 ? 8.830 -1.670 -17.081 1.00 98.00 90 GLY A C 1
ATOM 704 O O . GLY A 1 90 ? 8.754 -0.457 -16.916 1.00 98.00 90 GLY A O 1
ATOM 705 N N . ILE A 1 91 ? 9.685 -2.427 -16.406 1.00 98.00 91 ILE A N 1
ATOM 706 C CA . ILE A 1 91 ? 10.683 -1.931 -15.459 1.00 98.00 91 ILE A CA 1
ATOM 707 C C . ILE A 1 91 ? 11.969 -1.653 -16.227 1.00 98.00 91 ILE A C 1
ATOM 709 O O . ILE A 1 91 ? 12.474 -2.535 -16.926 1.00 98.00 91 ILE A O 1
ATOM 713 N N . VAL A 1 92 ? 12.510 -0.446 -16.085 1.00 98.06 92 VAL A N 1
ATOM 714 C CA . VAL A 1 92 ? 13.703 -0.014 -16.817 1.00 98.06 92 VAL A CA 1
ATOM 715 C C . VAL A 1 92 ? 14.912 0.047 -15.889 1.00 98.06 92 VAL A C 1
ATOM 717 O O . VAL A 1 92 ? 14.864 0.629 -14.809 1.00 98.06 92 VAL A O 1
ATOM 720 N N . GLU A 1 93 ? 16.020 -0.538 -16.329 1.00 97.94 93 GLU A N 1
ATOM 721 C CA . GLU A 1 93 ? 17.331 -0.450 -15.693 1.00 97.94 93 GLU A CA 1
ATOM 722 C C . GLU A 1 93 ? 18.323 0.169 -16.685 1.00 97.94 93 GLU A C 1
ATOM 724 O O . GLU A 1 93 ? 18.512 -0.342 -17.788 1.00 97.94 93 GLU A O 1
ATOM 729 N N . SER A 1 94 ? 18.963 1.276 -16.310 1.00 97.69 94 SER A N 1
ATOM 730 C CA . SER A 1 94 ? 19.986 1.922 -17.132 1.00 97.69 94 SER A CA 1
ATOM 731 C C . SER A 1 94 ? 21.358 1.297 -16.897 1.00 97.69 94 SER A C 1
ATOM 733 O O . SER A 1 94 ? 21.813 1.168 -15.760 1.00 97.69 94 SER A O 1
ATOM 735 N N . ILE A 1 95 ? 22.058 0.952 -17.976 1.00 96.06 95 ILE A N 1
ATOM 736 C CA . ILE A 1 95 ? 23.394 0.336 -17.932 1.00 96.06 95 ILE A CA 1
ATOM 737 C C . ILE A 1 95 ? 24.487 1.389 -17.680 1.00 96.06 95 ILE A C 1
ATOM 739 O O . ILE A 1 95 ? 25.531 1.088 -17.089 1.00 96.06 95 ILE A O 1
ATOM 743 N N . ASP A 1 96 ? 24.235 2.632 -18.092 1.00 94.81 96 ASP A N 1
ATOM 744 C CA . ASP A 1 96 ? 25.156 3.768 -18.013 1.00 94.81 96 ASP A CA 1
ATOM 745 C C . ASP A 1 96 ? 24.452 4.993 -17.395 1.00 94.81 96 ASP A C 1
ATOM 747 O O . ASP A 1 96 ? 23.225 5.051 -17.323 1.00 94.81 96 ASP A O 1
ATOM 751 N N . GLY A 1 97 ? 25.216 5.970 -16.915 1.00 94.12 97 GLY A N 1
ATOM 752 C CA . GLY A 1 97 ? 24.705 7.150 -16.222 1.00 94.12 97 GLY A CA 1
ATOM 753 C C . GLY A 1 97 ? 25.467 7.475 -14.940 1.00 94.12 97 GLY A C 1
ATOM 754 O O . GLY A 1 97 ? 26.473 6.851 -14.602 1.00 94.12 97 GLY A O 1
ATOM 755 N N . ARG A 1 98 ? 24.983 8.484 -14.212 1.00 94.25 98 ARG A N 1
ATOM 756 C CA . ARG A 1 98 ? 25.525 8.856 -12.895 1.00 94.25 98 ARG A CA 1
ATOM 757 C C . ARG A 1 98 ? 25.232 7.766 -11.863 1.00 94.25 98 ARG A C 1
ATOM 759 O O . ARG A 1 98 ? 24.240 7.060 -11.978 1.00 94.25 98 ARG A O 1
ATOM 766 N N . ALA A 1 99 ? 26.063 7.624 -10.838 1.00 94.44 99 ALA A N 1
ATOM 767 C CA . ALA A 1 99 ? 25.759 6.690 -9.756 1.00 94.44 99 ALA A CA 1
ATOM 768 C C . ALA A 1 99 ? 24.504 7.137 -8.982 1.00 94.44 99 ALA A C 1
ATOM 770 O O . ALA A 1 99 ? 24.336 8.333 -8.733 1.00 94.44 99 ALA A O 1
ATOM 771 N N . ILE A 1 100 ? 23.658 6.181 -8.582 1.00 95.12 100 ILE A N 1
ATOM 772 C CA . ILE A 1 100 ? 22.533 6.449 -7.677 1.00 95.12 100 ILE A CA 1
ATOM 773 C C . ILE A 1 100 ? 23.099 6.938 -6.328 1.00 95.12 100 ILE A C 1
ATOM 775 O O . ILE A 1 100 ? 24.035 6.320 -5.804 1.00 95.12 100 ILE A O 1
ATOM 779 N N . PRO A 1 101 ? 22.588 8.051 -5.767 1.00 92.56 101 PRO A N 1
ATOM 780 C CA . PRO A 1 101 ? 23.023 8.556 -4.469 1.00 92.56 101 PRO A CA 1
ATOM 781 C C . PRO A 1 101 ? 22.880 7.515 -3.352 1.00 92.56 101 PRO A C 1
ATOM 783 O O . PRO A 1 101 ? 21.952 6.708 -3.342 1.00 92.56 101 PRO A O 1
ATOM 786 N N . LYS A 1 102 ? 23.780 7.556 -2.363 1.00 91.69 102 LYS A N 1
ATOM 787 C CA . LYS A 1 102 ? 23.692 6.663 -1.198 1.00 91.69 102 LYS A CA 1
ATOM 788 C C . LYS A 1 102 ? 22.355 6.861 -0.478 1.00 91.69 102 LYS A C 1
ATOM 790 O O . LYS A 1 102 ? 21.972 7.991 -0.194 1.00 91.69 102 LYS A O 1
ATOM 795 N N . GLY A 1 103 ? 21.690 5.756 -0.148 1.00 88.75 103 GLY A N 1
ATOM 796 C CA . GLY A 1 103 ? 20.398 5.757 0.544 1.00 88.75 103 GLY A CA 1
ATOM 797 C C . GLY A 1 103 ? 19.175 5.752 -0.376 1.00 88.75 103 GLY A C 1
ATOM 798 O O . GLY A 1 103 ? 18.078 5.554 0.131 1.00 88.75 103 GLY A O 1
ATOM 799 N N . ARG A 1 104 ? 19.360 5.909 -1.694 1.00 92.56 104 ARG A N 1
ATOM 800 C CA . ARG A 1 104 ? 18.320 5.712 -2.713 1.00 92.56 104 ARG A CA 1
ATOM 801 C C . ARG A 1 104 ? 18.482 4.357 -3.394 1.00 92.56 104 ARG A C 1
ATOM 803 O O . ARG A 1 104 ? 19.597 3.841 -3.490 1.00 92.56 104 ARG A O 1
ATOM 810 N N . LEU A 1 105 ? 17.373 3.794 -3.868 1.00 94.12 105 LEU A N 1
ATOM 811 C CA . LEU A 1 105 ? 17.354 2.526 -4.608 1.00 94.12 105 LEU A CA 1
ATOM 812 C C . LEU A 1 105 ? 17.142 2.733 -6.108 1.00 94.12 105 LEU A C 1
ATOM 814 O O . LEU A 1 105 ? 17.664 1.955 -6.907 1.00 94.12 105 LEU A O 1
ATOM 818 N N . LEU A 1 106 ? 16.388 3.768 -6.481 1.00 96.62 106 LEU A N 1
ATOM 819 C CA . LEU A 1 106 ? 15.989 4.047 -7.854 1.00 96.62 106 LEU A CA 1
ATOM 820 C C . LEU A 1 106 ? 16.540 5.391 -8.330 1.00 96.62 106 LEU A C 1
ATOM 822 O O . LEU A 1 106 ? 16.556 6.379 -7.586 1.00 96.62 106 LEU A O 1
ATOM 826 N N . GLY A 1 107 ? 16.956 5.420 -9.594 1.00 96.31 107 GLY A N 1
ATOM 827 C CA . GLY A 1 107 ? 17.275 6.644 -10.317 1.00 96.31 107 GLY A CA 1
ATOM 828 C C . GLY A 1 107 ? 16.025 7.475 -10.593 1.00 96.31 107 GLY A C 1
ATOM 829 O O . GLY A 1 107 ? 14.974 6.918 -10.921 1.00 96.31 107 GLY A O 1
ATOM 830 N N . ASP A 1 108 ? 16.154 8.794 -10.459 1.00 95.06 108 ASP A N 1
ATOM 831 C CA . ASP A 1 108 ? 15.076 9.736 -10.766 1.00 95.06 108 ASP A CA 1
ATOM 832 C C . ASP A 1 108 ? 14.732 9.720 -12.265 1.00 95.06 108 ASP A C 1
ATOM 834 O O . ASP A 1 108 ? 15.583 9.480 -13.127 1.00 95.06 108 ASP A O 1
ATOM 838 N N . GLU A 1 109 ? 13.470 9.999 -12.572 1.00 94.44 109 GLU A N 1
ATOM 839 C CA . GLU A 1 109 ? 12.958 10.112 -13.928 1.00 94.44 109 GLU A CA 1
ATOM 840 C C . GLU A 1 109 ? 13.569 11.312 -14.653 1.00 94.44 109 GLU A C 1
ATOM 842 O O . GLU A 1 109 ? 13.620 12.432 -14.141 1.00 94.44 109 GLU A O 1
ATOM 847 N N . ILE A 1 110 ? 14.002 11.064 -15.888 1.00 95.62 110 ILE A N 1
ATOM 848 C CA . ILE A 1 110 ? 14.450 12.086 -16.826 1.00 95.62 110 ILE A CA 1
ATOM 849 C C . ILE A 1 110 ? 13.557 11.997 -18.054 1.00 95.62 110 ILE A C 1
ATOM 851 O O . ILE A 1 110 ? 13.440 10.929 -18.659 1.00 95.62 110 ILE A O 1
ATOM 855 N N . GLU A 1 111 ? 12.976 13.127 -18.450 1.00 94.81 111 GLU A N 1
ATOM 856 C CA . GLU A 1 111 ? 12.178 13.208 -19.669 1.00 94.81 111 GLU A CA 1
ATOM 857 C C . GLU A 1 111 ? 13.064 12.912 -20.889 1.00 94.81 111 GLU A C 1
ATOM 859 O O . GLU A 1 111 ? 13.986 13.660 -21.221 1.00 94.81 111 GLU A O 1
ATOM 864 N N . CYS A 1 112 ? 12.817 11.767 -21.522 1.00 94.38 112 CYS A N 1
ATOM 865 C CA . CYS A 1 112 ? 13.616 11.240 -22.630 1.00 94.38 112 CYS A CA 1
ATOM 866 C C . CYS A 1 112 ? 12.770 10.410 -23.604 1.00 94.38 112 CYS A C 1
ATOM 868 O O . CYS A 1 112 ? 13.239 9.419 -24.176 1.00 94.38 112 CYS A O 1
ATOM 870 N N . ASN A 1 113 ? 11.496 10.792 -23.766 1.00 95.19 113 ASN A N 1
ATOM 871 C CA . ASN A 1 113 ? 10.537 10.078 -24.604 1.00 95.19 113 ASN A CA 1
ATOM 872 C C . ASN A 1 113 ? 10.423 8.588 -24.212 1.00 95.19 113 ASN A C 1
ATOM 874 O O . ASN A 1 113 ? 10.556 7.691 -25.050 1.00 95.19 113 ASN A O 1
ATOM 878 N N . HIS A 1 114 ? 10.207 8.327 -22.917 1.00 95.88 114 HIS A N 1
ATOM 879 C CA . HIS A 1 114 ? 10.049 6.980 -22.350 1.00 95.88 114 HIS A CA 1
ATOM 880 C C . HIS A 1 114 ? 11.229 6.042 -22.669 1.00 95.88 114 HIS A C 1
ATOM 882 O O . HIS A 1 114 ? 11.040 4.928 -23.159 1.00 95.88 114 HIS A O 1
ATOM 888 N N . PHE A 1 115 ? 12.459 6.506 -22.421 1.00 97.25 115 PHE A N 1
ATOM 889 C CA . PHE A 1 115 ? 13.708 5.756 -22.639 1.00 97.25 115 PHE A CA 1
ATOM 890 C C . PHE A 1 115 ? 14.014 5.387 -24.101 1.00 97.25 115 PHE A C 1
ATOM 892 O O . PHE A 1 115 ? 14.918 4.591 -24.371 1.00 97.25 115 PHE A O 1
ATOM 899 N N . GLN A 1 116 ? 13.300 5.975 -25.063 1.00 96.31 116 GLN A N 1
ATOM 900 C CA . GLN A 1 116 ? 13.605 5.806 -26.486 1.00 96.31 116 GLN A CA 1
ATOM 901 C C . GLN A 1 116 ? 14.786 6.684 -26.921 1.00 96.31 116 GLN A C 1
ATOM 903 O O . GLN A 1 116 ? 15.511 6.315 -27.844 1.00 96.31 116 GLN A O 1
ATOM 908 N N . ASP A 1 117 ? 15.031 7.804 -26.229 1.00 95.94 117 ASP A N 1
ATOM 909 C CA . ASP A 1 117 ? 16.202 8.656 -26.448 1.00 95.94 117 ASP A CA 1
ATOM 910 C C . ASP A 1 117 ? 17.243 8.481 -25.328 1.00 95.94 117 ASP A C 1
ATOM 912 O O . ASP A 1 117 ? 17.271 9.193 -24.317 1.00 95.94 117 ASP A O 1
ATOM 916 N N . ALA A 1 118 ? 18.146 7.517 -25.524 1.00 95.56 118 ALA A N 1
ATOM 917 C CA . ALA A 1 118 ? 19.232 7.253 -24.583 1.00 95.56 118 ALA A CA 1
ATOM 918 C C . ALA A 1 118 ? 20.203 8.434 -24.450 1.00 95.56 118 ALA A C 1
ATOM 920 O O . ALA A 1 118 ? 20.793 8.637 -23.389 1.00 95.56 118 ALA A O 1
ATOM 921 N N . LYS A 1 119 ? 20.391 9.225 -25.510 1.00 94.56 119 LYS A N 1
ATOM 922 C CA . LYS A 1 119 ? 21.325 10.350 -25.492 1.00 94.56 119 LYS A CA 1
ATOM 923 C C . LYS A 1 119 ? 20.774 11.484 -24.639 1.00 94.56 119 LYS A C 1
ATOM 925 O O . LYS A 1 119 ? 21.515 12.022 -23.815 1.00 94.56 119 LYS A O 1
ATOM 930 N N . MET A 1 120 ? 19.489 11.802 -24.790 1.00 95.81 120 MET A N 1
ATOM 931 C CA . MET A 1 120 ? 18.785 12.787 -23.971 1.00 95.81 120 MET A CA 1
ATOM 932 C C . MET A 1 120 ? 18.769 12.374 -22.499 1.00 95.81 120 MET A C 1
ATOM 934 O O . MET A 1 120 ? 19.165 13.173 -21.655 1.00 95.81 120 MET A O 1
ATOM 938 N N . PHE A 1 121 ? 18.442 11.113 -22.194 1.00 97.00 121 PHE A N 1
ATOM 939 C CA . PHE A 1 121 ? 18.496 10.578 -20.828 1.00 97.00 121 PHE A CA 1
ATOM 940 C C . PHE A 1 121 ? 19.881 10.759 -20.190 1.00 97.00 121 PHE A C 1
ATOM 942 O O . PHE A 1 121 ? 20.034 11.326 -19.107 1.00 97.00 121 PHE A O 1
ATOM 949 N N . LEU A 1 122 ? 20.923 10.304 -20.889 1.00 94.62 122 LEU A N 1
ATOM 950 C CA . LEU A 1 122 ? 22.286 10.314 -20.376 1.00 94.62 122 LEU A CA 1
ATOM 951 C C . LEU A 1 122 ? 22.859 11.737 -20.241 1.00 94.62 122 LEU A C 1
ATOM 953 O O . LEU A 1 122 ? 23.621 12.006 -19.307 1.00 94.62 122 LEU A O 1
ATOM 957 N N . ASN A 1 123 ? 22.514 12.647 -21.157 1.00 94.19 123 ASN A N 1
ATOM 958 C CA . ASN A 1 123 ? 22.925 14.055 -21.104 1.00 94.19 123 ASN A CA 1
ATOM 959 C C . ASN A 1 123 ? 22.126 14.862 -20.073 1.00 94.19 123 ASN A C 1
ATOM 961 O O . ASN A 1 123 ? 22.693 15.751 -19.447 1.00 94.19 123 ASN A O 1
ATOM 965 N N . GLY A 1 124 ? 20.861 14.505 -19.834 1.00 94.25 124 GLY A N 1
ATOM 966 C CA . GLY A 1 124 ? 20.025 15.036 -18.751 1.00 94.25 124 GLY A CA 1
ATOM 967 C C . GLY A 1 124 ? 20.466 14.582 -17.356 1.00 94.25 124 GLY A C 1
ATOM 968 O O . GLY A 1 124 ? 19.866 14.955 -16.353 1.00 94.25 124 GLY A O 1
ATOM 969 N N . GLY A 1 125 ? 21.539 13.791 -17.272 1.00 94.25 125 GLY A N 1
ATOM 970 C CA . GLY A 1 125 ? 22.091 13.321 -16.013 1.00 94.25 125 GLY A CA 1
ATOM 971 C C . GLY A 1 125 ? 21.364 12.105 -15.449 1.00 94.25 125 GLY A C 1
ATOM 972 O O . GLY A 1 125 ? 21.389 11.922 -14.231 1.00 94.25 125 GLY A O 1
ATOM 973 N N . GLY A 1 126 ? 20.764 11.276 -16.304 1.00 95.62 126 GLY A N 1
ATOM 974 C CA . GLY A 1 126 ? 20.190 9.992 -15.921 1.00 95.62 126 GLY A CA 1
ATOM 975 C C . GLY A 1 126 ? 21.161 9.127 -15.115 1.00 95.62 126 GLY A C 1
ATOM 976 O O . GLY A 1 126 ? 22.390 9.214 -15.259 1.00 95.62 126 GLY A O 1
ATOM 977 N N . MET A 1 127 ? 20.603 8.325 -14.213 1.00 96.56 127 MET A N 1
ATOM 978 C CA . MET A 1 127 ? 21.370 7.523 -13.263 1.00 96.56 127 MET A CA 1
ATOM 979 C C . MET A 1 127 ? 21.497 6.078 -13.750 1.00 96.56 127 MET A C 1
ATOM 981 O O . MET A 1 127 ? 20.577 5.539 -14.353 1.00 96.56 127 MET A O 1
ATOM 985 N N . LYS A 1 128 ? 22.634 5.440 -13.480 1.00 95.81 128 LYS A N 1
ATOM 986 C CA . LYS A 1 128 ? 22.881 4.021 -13.732 1.00 95.81 128 LYS A CA 1
ATOM 987 C C . LYS A 1 128 ? 22.161 3.170 -12.686 1.00 95.81 128 LYS A C 1
ATOM 989 O O . LYS A 1 128 ? 22.291 3.438 -11.496 1.00 95.81 128 LYS A O 1
ATOM 994 N N . GLY A 1 129 ? 21.516 2.093 -13.122 1.00 96.62 129 GLY A N 1
ATOM 995 C CA . GLY A 1 129 ? 20.772 1.159 -12.279 1.00 96.62 129 GLY A CA 1
ATOM 996 C C . GLY A 1 129 ? 19.263 1.227 -12.522 1.00 96.62 129 GLY A C 1
ATOM 997 O O . GLY A 1 129 ? 18.828 1.754 -13.550 1.00 96.62 129 GLY A O 1
ATOM 998 N N . PRO A 1 130 ? 18.450 0.669 -11.616 1.00 97.94 130 PRO A N 1
ATOM 999 C CA . PRO A 1 130 ? 16.997 0.679 -11.746 1.00 97.94 130 PRO A CA 1
ATOM 1000 C C . PRO A 1 130 ? 16.425 2.099 -11.743 1.00 97.94 130 PRO A C 1
ATOM 1002 O O . PRO A 1 130 ? 16.908 2.960 -11.011 1.00 97.94 130 PRO A O 1
ATOM 1005 N N . GLN A 1 131 ? 15.404 2.345 -12.557 1.00 97.88 131 GLN A N 1
ATOM 1006 C CA . GLN A 1 131 ? 14.754 3.650 -12.679 1.00 97.88 131 GLN A CA 1
ATOM 1007 C C . GLN A 1 131 ? 13.409 3.664 -11.954 1.00 97.88 131 GLN A C 1
ATOM 1009 O O . GLN A 1 131 ? 12.738 2.634 -11.837 1.00 97.88 131 GLN A O 1
ATOM 1014 N N . VAL A 1 132 ? 13.002 4.843 -11.482 1.00 96.94 132 VAL A N 1
ATOM 1015 C CA . VAL A 1 132 ? 11.681 5.024 -10.873 1.00 96.94 132 VAL A CA 1
ATOM 1016 C C . VAL A 1 132 ? 10.560 5.017 -11.912 1.00 96.94 132 VAL A C 1
ATOM 1018 O O . VAL A 1 132 ? 9.494 4.451 -11.657 1.00 96.94 132 VAL A O 1
ATOM 1021 N N . ALA A 1 133 ? 10.815 5.584 -13.091 1.00 96.50 133 ALA A N 1
ATOM 1022 C CA . ALA A 1 133 ? 9.860 5.602 -14.186 1.00 96.50 133 ALA A CA 1
ATOM 1023 C C . ALA A 1 133 ? 9.645 4.202 -14.774 1.00 96.50 133 ALA A C 1
ATOM 1025 O O . ALA A 1 133 ? 10.558 3.377 -14.853 1.00 96.50 133 ALA A O 1
ATOM 1026 N N . ILE A 1 134 ? 8.412 3.961 -15.210 1.00 97.12 134 ILE A N 1
ATOM 1027 C CA . ILE A 1 134 ? 7.955 2.700 -15.794 1.00 97.12 134 ILE A CA 1
ATOM 1028 C C . ILE A 1 134 ? 7.513 2.905 -17.239 1.00 97.12 134 ILE A C 1
ATOM 1030 O O . ILE A 1 134 ? 7.093 3.992 -17.633 1.00 97.12 134 ILE A O 1
ATOM 1034 N N . LEU A 1 135 ? 7.541 1.832 -18.020 1.00 97.69 135 LEU A N 1
ATOM 1035 C CA . LEU A 1 135 ? 6.895 1.781 -19.324 1.00 97.69 135 LEU A CA 1
ATOM 1036 C C . LEU A 1 135 ? 5.474 1.250 -19.152 1.00 97.69 135 LEU A C 1
ATOM 1038 O O . LEU A 1 135 ? 5.259 0.170 -18.595 1.00 97.69 135 LEU A O 1
ATOM 1042 N N . ARG A 1 136 ? 4.510 2.029 -19.634 1.00 96.81 136 ARG A N 1
ATOM 1043 C CA . ARG A 1 136 ? 3.097 1.647 -19.710 1.00 96.81 136 ARG A CA 1
ATOM 1044 C C . ARG A 1 136 ? 2.860 0.741 -20.929 1.00 96.81 136 ARG A C 1
ATOM 1046 O O . ARG A 1 136 ? 3.787 0.532 -21.707 1.00 96.81 136 ARG A O 1
ATOM 1053 N N . PRO A 1 137 ? 1.654 0.185 -21.117 1.00 97.94 137 PRO A N 1
ATOM 1054 C CA . PRO A 1 137 ? 1.360 -0.615 -22.298 1.00 97.94 137 PRO A CA 1
ATOM 1055 C C . PRO A 1 137 ? 1.596 0.167 -23.589 1.00 97.94 137 PRO A C 1
ATOM 1057 O O . PRO A 1 137 ? 1.154 1.308 -23.728 1.00 97.94 137 PRO A O 1
ATOM 1060 N N . GLY A 1 138 ? 2.300 -0.450 -24.531 1.00 97.00 138 GLY A N 1
ATOM 1061 C CA . GLY A 1 138 ? 2.722 0.205 -25.762 1.00 97.00 138 GLY A CA 1
ATOM 1062 C C . GLY A 1 138 ? 3.930 -0.461 -26.408 1.00 97.00 138 GLY A C 1
ATOM 1063 O O . GLY A 1 138 ? 4.511 -1.407 -25.881 1.00 97.00 138 GLY A O 1
ATOM 1064 N N . THR A 1 139 ? 4.315 0.043 -27.577 1.00 96.19 139 THR A N 1
ATOM 1065 C CA . THR A 1 139 ? 5.507 -0.408 -28.303 1.00 96.19 139 THR A CA 1
ATOM 1066 C C . THR A 1 139 ? 6.572 0.678 -28.263 1.00 96.19 139 THR A C 1
ATOM 1068 O O . THR A 1 139 ? 6.343 1.794 -28.723 1.00 96.19 139 THR A O 1
ATOM 1071 N N . TYR A 1 140 ? 7.751 0.334 -27.754 1.00 96.88 140 TYR A N 1
ATOM 1072 C CA . TYR A 1 140 ? 8.858 1.256 -27.538 1.00 96.88 140 TYR A CA 1
ATOM 1073 C C . TYR A 1 140 ? 10.092 0.825 -28.327 1.00 96.88 140 TYR A C 1
ATOM 1075 O O . TYR A 1 140 ? 10.525 -0.331 -28.284 1.00 96.88 140 TYR A O 1
ATOM 1083 N N . ARG A 1 141 ? 10.708 1.780 -29.023 1.00 96.25 141 ARG A N 1
ATOM 1084 C CA . ARG A 1 141 ? 11.981 1.577 -29.725 1.00 96.25 141 ARG A CA 1
ATOM 1085 C C . ARG A 1 141 ? 13.121 1.961 -28.794 1.00 96.25 141 ARG A C 1
ATOM 1087 O O . ARG A 1 141 ? 13.560 3.102 -28.780 1.00 96.25 141 ARG A O 1
ATOM 1094 N N . ILE A 1 142 ? 13.556 1.009 -27.975 1.00 96.50 142 ILE A N 1
ATOM 1095 C CA . ILE A 1 142 ? 14.540 1.244 -26.912 1.00 96.50 142 ILE A CA 1
ATOM 1096 C C . ILE A 1 142 ? 15.895 0.669 -27.308 1.00 96.50 142 ILE A C 1
ATOM 1098 O O . ILE A 1 142 ? 16.000 -0.462 -27.787 1.00 96.50 142 ILE A O 1
ATOM 1102 N N . ASN A 1 143 ? 16.956 1.430 -27.045 1.00 96.25 143 ASN A N 1
ATOM 1103 C CA . ASN A 1 143 ? 18.316 0.925 -27.148 1.00 96.25 143 ASN A CA 1
ATOM 1104 C C . ASN A 1 143 ? 18.598 -0.077 -26.015 1.00 96.25 143 ASN A C 1
ATOM 1106 O O . ASN A 1 143 ? 18.940 0.324 -24.901 1.00 96.25 143 ASN A O 1
ATOM 1110 N N . ARG A 1 144 ? 18.496 -1.381 -26.302 1.00 93.56 144 ARG A N 1
ATOM 1111 C CA . ARG A 1 144 ? 18.683 -2.461 -25.310 1.00 93.56 144 ARG A CA 1
ATOM 1112 C C . ARG A 1 144 ? 20.087 -2.530 -24.688 1.00 93.56 144 ARG A C 1
ATOM 1114 O O . ARG A 1 144 ? 20.277 -3.201 -23.679 1.00 93.56 144 ARG A O 1
ATOM 1121 N N . TYR A 1 145 ? 21.069 -1.844 -25.276 1.00 93.81 145 TYR A N 1
ATOM 1122 C CA . TYR A 1 145 ? 22.420 -1.719 -24.718 1.00 93.81 145 TYR A CA 1
ATOM 1123 C C . TYR A 1 145 ? 22.584 -0.513 -23.789 1.00 93.81 145 TYR A C 1
ATOM 1125 O O . TYR A 1 145 ? 23.546 -0.470 -23.026 1.00 93.81 145 TYR A O 1
ATOM 1133 N N . ALA A 1 146 ? 21.672 0.458 -23.850 1.00 95.44 146 ALA A N 1
ATOM 1134 C CA . ALA A 1 146 ? 21.603 1.548 -22.883 1.00 95.44 146 ALA A CA 1
ATOM 1135 C C . ALA A 1 146 ? 20.648 1.212 -21.734 1.00 95.44 146 ALA A C 1
ATOM 1137 O O . ALA A 1 146 ? 20.960 1.491 -20.578 1.00 95.44 146 ALA A O 1
ATOM 1138 N N . PHE A 1 147 ? 19.529 0.558 -22.051 1.00 97.62 147 PHE A N 1
ATOM 1139 C CA . PHE A 1 147 ? 18.476 0.232 -21.101 1.00 97.62 147 PHE A CA 1
ATOM 1140 C C . PHE A 1 147 ? 18.086 -1.235 -21.189 1.00 97.62 147 PHE A C 1
ATOM 1142 O O . PHE A 1 147 ? 17.722 -1.742 -22.249 1.00 97.62 147 PHE A O 1
ATOM 1149 N N . LYS A 1 148 ? 18.083 -1.910 -20.048 1.00 97.50 148 LYS A N 1
ATOM 1150 C CA . LYS A 1 148 ? 17.500 -3.233 -19.895 1.00 97.50 148 LYS A CA 1
ATOM 1151 C C . LYS A 1 148 ? 16.055 -3.073 -19.436 1.00 97.50 148 LYS A C 1
ATOM 1153 O O . LYS A 1 148 ? 15.797 -2.463 -18.404 1.00 97.50 148 LYS A O 1
ATOM 1158 N N . VAL A 1 149 ? 15.119 -3.634 -20.197 1.00 97.81 149 VAL A N 1
ATOM 1159 C CA . VAL A 1 149 ? 13.693 -3.618 -19.852 1.00 97.81 149 VAL A CA 1
ATOM 1160 C C . VAL A 1 149 ? 13.270 -5.004 -19.390 1.00 97.81 149 VAL A C 1
ATOM 1162 O O . VAL A 1 149 ? 13.470 -5.985 -20.106 1.00 97.81 149 VAL A O 1
ATOM 1165 N N . THR A 1 150 ? 12.676 -5.076 -18.203 1.00 97.88 150 THR A N 1
ATOM 1166 C CA . THR A 1 150 ? 12.103 -6.298 -17.631 1.00 97.88 150 THR A CA 1
ATOM 1167 C C . THR A 1 150 ? 10.600 -6.111 -17.479 1.00 97.88 150 THR A C 1
ATOM 1169 O O . THR A 1 150 ? 10.159 -5.119 -16.910 1.00 97.88 150 THR A O 1
ATOM 1172 N N . LYS A 1 151 ? 9.806 -7.048 -17.992 1.00 97.75 151 LYS A N 1
ATOM 1173 C CA . LYS A 1 151 ? 8.346 -7.029 -17.850 1.00 97.75 151 LYS A CA 1
ATOM 1174 C C . LYS A 1 151 ? 7.951 -7.627 -16.505 1.00 97.75 151 LYS A C 1
ATOM 1176 O O . LYS A 1 151 ? 8.496 -8.657 -16.111 1.00 97.75 151 LYS A O 1
ATOM 1181 N N . ALA A 1 152 ? 7.000 -7.000 -15.833 1.00 97.00 152 ALA A N 1
ATOM 1182 C CA . ALA A 1 152 ? 6.369 -7.521 -14.629 1.00 97.00 152 ALA A CA 1
ATOM 1183 C C . ALA A 1 152 ? 4.842 -7.442 -14.769 1.00 97.00 152 ALA A C 1
ATOM 1185 O O . ALA A 1 152 ? 4.355 -6.575 -15.494 1.00 97.00 152 ALA A O 1
ATOM 1186 N N . PRO A 1 153 ? 4.076 -8.319 -14.099 1.00 97.50 153 PRO A N 1
ATOM 1187 C CA . PRO A 1 153 ? 2.624 -8.201 -14.082 1.00 97.50 153 PRO A CA 1
ATOM 1188 C C . PRO A 1 153 ? 2.205 -6.909 -13.376 1.00 97.50 153 PRO A C 1
ATOM 1190 O O . PRO A 1 153 ? 2.852 -6.475 -12.420 1.00 97.50 153 PRO A O 1
ATOM 1193 N N . ILE A 1 154 ? 1.104 -6.308 -13.822 1.00 96.88 154 ILE A N 1
ATOM 1194 C CA . ILE A 1 154 ? 0.520 -5.162 -13.119 1.00 96.88 154 ILE A CA 1
ATOM 1195 C C . ILE A 1 154 ? -0.024 -5.559 -11.742 1.00 96.88 154 ILE A C 1
ATOM 1197 O O . ILE A 1 154 ? -0.415 -6.705 -11.503 1.00 96.88 154 ILE A O 1
ATOM 1201 N N . THR A 1 155 ? -0.139 -4.580 -10.849 1.00 97.12 155 THR A N 1
ATOM 1202 C CA . THR A 1 155 ? -0.732 -4.796 -9.530 1.00 97.12 155 THR A CA 1
ATOM 1203 C C . THR A 1 155 ? -2.252 -4.844 -9.646 1.00 97.12 155 THR A C 1
ATOM 1205 O O . THR A 1 155 ? -2.900 -3.833 -9.921 1.00 97.12 155 THR A O 1
ATOM 1208 N N . GLY A 1 156 ? -2.833 -6.022 -9.419 1.00 96.50 156 GLY A N 1
ATOM 1209 C CA . GLY A 1 156 ? -4.278 -6.211 -9.315 1.00 96.50 156 GLY A CA 1
ATOM 1210 C C . GLY A 1 156 ? -4.737 -6.251 -7.860 1.00 96.50 156 GLY A C 1
ATOM 1211 O O . GLY A 1 156 ? -4.233 -7.054 -7.078 1.00 96.50 156 GLY A O 1
ATOM 1212 N N . VAL A 1 157 ? -5.722 -5.426 -7.517 1.00 97.62 157 VAL A N 1
ATOM 1213 C CA . VAL A 1 157 ? -6.454 -5.489 -6.248 1.00 97.62 157 VAL A CA 1
ATOM 1214 C C . VAL A 1 157 ? -7.840 -6.075 -6.546 1.00 97.62 157 VAL A C 1
ATOM 1216 O O . VAL A 1 157 ? -8.626 -5.429 -7.244 1.00 97.62 157 VAL A O 1
ATOM 1219 N N . PRO A 1 158 ? -8.139 -7.306 -6.092 1.00 96.75 158 PRO A N 1
ATOM 1220 C CA . PRO A 1 158 ? -9.443 -7.933 -6.303 1.00 96.75 158 PRO A CA 1
ATOM 1221 C C . PRO A 1 158 ? -10.592 -7.169 -5.634 1.00 96.75 158 PRO A C 1
ATOM 1223 O O . PRO A 1 158 ? -10.376 -6.348 -4.744 1.00 96.75 158 PRO A O 1
ATOM 1226 N N . ALA A 1 159 ? -11.827 -7.496 -6.022 1.00 93.19 159 ALA A N 1
ATOM 1227 C CA . ALA A 1 159 ? -13.008 -7.088 -5.262 1.00 93.19 159 ALA A CA 1
ATOM 1228 C C . ALA A 1 159 ? -12.940 -7.630 -3.822 1.00 93.19 159 ALA A C 1
ATOM 1230 O O . ALA A 1 159 ? -12.343 -8.681 -3.590 1.00 93.19 159 ALA A O 1
ATOM 1231 N N . GLU A 1 160 ? -13.546 -6.908 -2.871 1.00 92.81 160 GLU A N 1
ATOM 1232 C CA . GLU A 1 160 ? -13.549 -7.248 -1.432 1.00 92.81 160 GLU A CA 1
ATOM 1233 C C . GLU A 1 160 ? -12.154 -7.291 -0.778 1.00 92.81 160 GLU A C 1
ATOM 1235 O O . GLU A 1 160 ? -12.002 -7.728 0.364 1.00 92.81 160 GLU A O 1
ATOM 1240 N N . LYS A 1 161 ? -11.131 -6.776 -1.470 1.00 96.00 161 LYS A N 1
ATOM 1241 C CA . LYS A 1 161 ? -9.788 -6.573 -0.929 1.00 96.00 161 LYS A CA 1
ATOM 1242 C C . LYS A 1 161 ? -9.340 -5.128 -1.097 1.00 96.00 161 LYS A C 1
ATOM 1244 O O . LYS A 1 161 ? -9.820 -4.394 -1.958 1.00 96.00 161 LYS A O 1
ATOM 1249 N N . ILE A 1 162 ? -8.362 -4.750 -0.293 1.00 96.69 162 ILE A N 1
ATOM 1250 C CA . ILE A 1 162 ? -7.620 -3.498 -0.399 1.00 96.69 162 ILE A CA 1
ATOM 1251 C C . ILE A 1 162 ? -6.141 -3.795 -0.620 1.00 96.69 162 ILE A C 1
ATOM 1253 O O . ILE A 1 162 ? -5.620 -4.800 -0.135 1.00 96.69 162 ILE A O 1
ATOM 1257 N N . GLY A 1 163 ? -5.454 -2.913 -1.342 1.00 97.44 163 GLY A N 1
ATOM 1258 C CA . GLY A 1 163 ? -4.002 -2.968 -1.486 1.00 97.44 163 GLY A CA 1
ATOM 1259 C C . GLY A 1 163 ? -3.327 -1.985 -0.539 1.00 97.44 163 GLY A C 1
ATOM 1260 O O . GLY A 1 163 ? -3.457 -0.776 -0.710 1.00 97.44 163 GLY A O 1
ATOM 1261 N N . VAL A 1 164 ? -2.577 -2.475 0.441 1.00 97.00 164 VAL A N 1
ATOM 1262 C CA . VAL A 1 164 ? -1.717 -1.642 1.287 1.00 97.00 164 VAL A CA 1
ATOM 1263 C C . VAL A 1 164 ? -0.355 -1.519 0.617 1.00 97.00 164 VAL A C 1
ATOM 1265 O O . VAL A 1 164 ? 0.298 -2.521 0.321 1.00 97.00 164 VAL A O 1
ATOM 1268 N N . VAL A 1 165 ? 0.066 -0.284 0.348 1.00 96.88 165 VAL A N 1
ATOM 1269 C CA . VAL A 1 165 ? 1.332 -0.000 -0.335 1.00 96.88 165 VAL A CA 1
ATOM 1270 C C . VAL A 1 165 ? 2.457 0.105 0.687 1.00 96.88 165 VAL A C 1
ATOM 1272 O O . VAL A 1 165 ? 2.344 0.821 1.678 1.00 96.88 165 VAL A O 1
ATOM 1275 N N . ILE A 1 166 ? 3.560 -0.591 0.438 1.00 97.06 166 ILE A N 1
ATOM 1276 C CA . ILE A 1 166 ? 4.789 -0.538 1.227 1.00 97.06 166 ILE A CA 1
ATOM 1277 C C . ILE A 1 166 ? 5.901 -0.050 0.300 1.00 97.06 166 ILE A C 1
ATOM 1279 O O . ILE A 1 166 ? 6.312 -0.761 -0.618 1.00 97.06 166 ILE A O 1
ATOM 1283 N N . ALA A 1 167 ? 6.368 1.178 0.513 1.00 97.06 167 ALA A N 1
ATOM 1284 C CA . ALA A 1 167 ? 7.415 1.794 -0.296 1.00 97.06 167 ALA A CA 1
ATOM 1285 C C . ALA A 1 167 ? 8.807 1.309 0.136 1.00 97.06 167 ALA A C 1
ATOM 1287 O O . ALA A 1 167 ? 9.142 1.314 1.321 1.00 97.06 167 ALA A O 1
ATOM 1288 N N . ASN A 1 168 ? 9.629 0.916 -0.831 1.00 96.19 168 ASN A N 1
ATOM 1289 C CA . ASN A 1 168 ? 11.006 0.472 -0.623 1.00 96.19 168 ASN A CA 1
ATOM 1290 C C . ASN A 1 168 ? 12.010 1.630 -0.738 1.00 96.19 168 ASN A C 1
ATOM 1292 O O . ASN A 1 168 ? 13.048 1.596 -0.079 1.00 96.19 168 ASN A O 1
ATOM 1296 N N . ASP A 1 169 ? 11.709 2.641 -1.558 1.00 95.38 169 ASP A N 1
ATOM 1297 C CA . ASP A 1 169 ? 12.532 3.845 -1.742 1.00 95.38 169 ASP A CA 1
ATOM 1298 C C . ASP A 1 169 ? 11.788 5.102 -1.262 1.00 95.38 169 ASP A C 1
ATOM 1300 O O . ASP A 1 169 ? 10.569 5.089 -1.094 1.00 95.38 169 ASP A O 1
ATOM 1304 N N . GLY A 1 170 ? 12.528 6.185 -1.031 1.00 93.62 170 GLY A N 1
ATOM 1305 C CA . GLY A 1 170 ? 12.017 7.448 -0.499 1.00 93.62 170 GLY A CA 1
ATOM 1306 C C . GLY A 1 170 ? 12.744 7.896 0.766 1.00 93.62 170 GLY A C 1
ATOM 1307 O O . GLY A 1 170 ? 13.774 7.342 1.157 1.00 93.62 170 GLY A O 1
ATOM 1308 N N . LEU A 1 171 ? 12.208 8.927 1.416 1.00 93.62 171 LEU A N 1
ATOM 1309 C CA . LEU A 1 171 ? 12.750 9.439 2.671 1.00 93.62 171 LEU A CA 1
ATOM 1310 C C . LEU A 1 171 ? 12.661 8.380 3.777 1.00 93.62 171 LEU A C 1
ATOM 1312 O O . LEU A 1 171 ? 11.724 7.579 3.800 1.00 93.62 171 LEU A O 1
ATOM 1316 N N . PRO A 1 172 ? 13.619 8.337 4.714 1.00 93.12 172 PRO A N 1
ATOM 1317 C CA . PRO A 1 172 ? 13.527 7.422 5.837 1.00 93.12 172 PRO A CA 1
ATOM 1318 C C . PRO A 1 172 ? 12.287 7.724 6.680 1.00 93.12 172 PRO A C 1
ATOM 1320 O O . PRO A 1 172 ? 12.033 8.882 6.995 1.00 93.12 172 PRO A O 1
ATOM 1323 N N . LEU A 1 173 ? 11.544 6.682 7.068 1.00 91.75 173 LEU A N 1
ATOM 1324 C CA . LEU A 1 173 ? 10.400 6.819 7.968 1.00 91.75 173 LEU A CA 1
ATOM 1325 C C . LEU A 1 173 ? 10.825 7.577 9.244 1.00 91.75 173 LEU A C 1
ATOM 1327 O O . LEU A 1 173 ? 11.841 7.193 9.839 1.00 91.75 173 LEU A O 1
ATOM 1331 N N . PRO A 1 174 ? 10.105 8.635 9.663 1.00 89.38 174 PRO A N 1
ATOM 1332 C CA . PRO A 1 174 ? 10.478 9.394 10.848 1.00 89.38 174 PRO A CA 1
ATOM 1333 C C . PRO A 1 174 ? 10.424 8.520 12.107 1.00 89.38 174 PRO A C 1
ATOM 1335 O O . PRO A 1 174 ? 9.616 7.596 12.209 1.00 89.38 174 PRO A O 1
ATOM 1338 N N . SER A 1 175 ? 11.286 8.808 13.084 1.00 87.62 175 SER A N 1
ATOM 1339 C CA . SER A 1 175 ? 11.332 8.034 14.331 1.00 87.62 175 SER A CA 1
ATOM 1340 C C . SER A 1 175 ? 9.980 8.068 15.055 1.00 87.62 175 SER A C 1
ATOM 1342 O O . SER A 1 175 ? 9.358 9.124 15.154 1.00 87.62 175 SER A O 1
ATOM 1344 N N . GLY A 1 176 ? 9.527 6.916 15.555 1.00 83.81 176 GLY A N 1
ATOM 1345 C CA . GLY A 1 176 ? 8.241 6.764 16.247 1.00 83.81 176 GLY A CA 1
ATOM 1346 C C . GLY A 1 176 ? 7.030 6.520 15.337 1.00 83.81 176 GLY A C 1
ATOM 1347 O O . GLY A 1 176 ? 5.972 6.146 15.843 1.00 83.81 176 GLY A O 1
ATOM 1348 N N . TYR A 1 177 ? 7.175 6.662 14.016 1.00 87.94 177 TYR A N 1
ATOM 1349 C CA . TYR A 1 177 ? 6.112 6.360 13.057 1.00 87.94 177 TYR A CA 1
ATOM 1350 C C . TYR A 1 177 ? 6.129 4.874 12.685 1.00 87.94 177 TYR A C 1
ATOM 1352 O O . TYR A 1 177 ? 7.187 4.278 12.495 1.00 87.94 177 TYR A O 1
ATOM 1360 N N . ILE A 1 178 ? 4.938 4.286 12.555 1.00 88.06 178 ILE A N 1
ATOM 1361 C CA . ILE A 1 178 ? 4.736 2.920 12.036 1.00 88.06 178 ILE A CA 1
ATOM 1362 C C . ILE A 1 178 ? 4.281 2.977 10.572 1.00 88.06 178 ILE A C 1
ATOM 1364 O O . ILE A 1 178 ? 4.706 2.173 9.744 1.00 88.06 178 ILE A O 1
ATOM 1368 N N . VAL A 1 179 ? 3.437 3.961 10.260 1.00 92.62 179 VAL A N 1
ATOM 1369 C CA . VAL A 1 179 ? 2.915 4.252 8.925 1.00 92.62 179 VAL A CA 1
ATOM 1370 C C . VAL A 1 179 ? 3.450 5.605 8.477 1.00 92.62 179 VAL A C 1
ATOM 1372 O O . VAL A 1 179 ? 3.530 6.542 9.274 1.00 92.62 179 VAL A O 1
ATOM 1375 N N . ALA A 1 180 ? 3.835 5.695 7.209 1.00 92.88 180 ALA A N 1
ATOM 1376 C CA . ALA A 1 180 ? 4.342 6.907 6.599 1.00 92.88 180 ALA A CA 1
ATOM 1377 C C . ALA A 1 180 ? 3.328 8.055 6.716 1.00 92.88 180 ALA A C 1
ATOM 1379 O O . ALA A 1 180 ? 2.127 7.839 6.508 1.00 92.88 180 ALA A O 1
ATOM 1380 N N . PRO A 1 181 ? 3.796 9.277 7.026 1.00 89.19 181 PRO A N 1
ATOM 1381 C CA . PRO A 1 181 ? 2.941 10.451 6.977 1.00 89.19 181 PRO A CA 1
ATOM 1382 C C . PRO A 1 181 ? 2.423 10.670 5.551 1.00 89.19 181 PRO A C 1
ATOM 1384 O O . PRO A 1 181 ? 3.047 10.252 4.571 1.00 89.19 181 PRO A O 1
ATOM 1387 N N . ARG A 1 182 ? 1.276 11.345 5.438 1.00 87.88 182 ARG A N 1
ATOM 1388 C CA . ARG A 1 182 ? 0.679 11.669 4.140 1.00 87.88 182 ARG A CA 1
ATOM 1389 C C . ARG A 1 182 ? 1.640 12.528 3.313 1.00 87.88 182 ARG A C 1
ATOM 1391 O O . ARG A 1 182 ? 2.266 13.450 3.834 1.00 87.88 182 ARG A O 1
ATOM 1398 N N . MET A 1 183 ? 1.730 12.214 2.023 1.00 89.88 183 MET A N 1
ATOM 1399 C CA . MET A 1 183 ? 2.534 12.972 1.066 1.00 89.88 183 MET A CA 1
ATOM 1400 C C . MET A 1 183 ? 2.022 14.404 0.910 1.00 89.88 183 MET A C 1
ATOM 1402 O O . MET A 1 183 ? 0.847 14.698 1.138 1.00 89.88 183 MET A O 1
ATOM 1406 N N . LEU A 1 184 ? 2.905 15.288 0.453 1.00 89.25 184 LEU A N 1
ATOM 1407 C CA . LEU A 1 184 ? 2.536 16.656 0.118 1.00 89.25 184 LEU A CA 1
ATOM 1408 C C . LEU A 1 184 ? 1.722 16.687 -1.181 1.00 89.25 184 LEU A C 1
ATOM 1410 O O . LEU A 1 184 ? 2.163 16.204 -2.219 1.00 89.25 184 LEU A O 1
ATOM 1414 N N . GLU A 1 185 ? 0.541 17.295 -1.143 1.00 86.69 185 GLU A N 1
ATOM 1415 C CA . GLU A 1 185 ? -0.306 17.445 -2.337 1.00 86.69 185 GLU A CA 1
ATOM 1416 C C . GLU A 1 185 ? 0.031 18.706 -3.142 1.00 86.69 185 GLU A C 1
ATOM 1418 O O . GLU A 1 185 ? -0.211 18.764 -4.349 1.00 86.69 185 GLU A O 1
ATOM 1423 N N . THR A 1 186 ? 0.626 19.705 -2.484 1.00 88.56 186 THR A N 1
ATOM 1424 C CA . THR A 1 186 ? 0.985 20.999 -3.072 1.00 88.56 186 THR A CA 1
ATOM 1425 C C . THR A 1 186 ? 2.463 21.328 -2.858 1.00 88.56 186 THR A C 1
ATOM 1427 O O . THR A 1 186 ? 3.004 20.999 -1.796 1.00 88.56 186 THR A O 1
ATOM 1430 N N . PRO A 1 187 ? 3.104 22.046 -3.799 1.00 90.75 187 PRO A N 1
ATOM 1431 C CA . PRO A 1 187 ? 4.458 22.563 -3.635 1.00 90.75 187 PRO A CA 1
ATOM 1432 C C . PRO A 1 187 ? 4.662 23.337 -2.333 1.00 90.75 187 PRO A C 1
ATOM 1434 O O . PRO A 1 187 ? 3.856 24.190 -1.960 1.00 90.75 187 PRO A O 1
ATOM 1437 N N . THR A 1 188 ? 5.783 23.079 -1.668 1.00 90.12 188 THR A N 1
ATOM 1438 C CA . THR A 1 188 ? 6.245 23.837 -0.497 1.00 90.12 188 THR A CA 1
ATOM 1439 C C . THR A 1 188 ? 7.622 24.438 -0.773 1.00 90.12 188 THR A C 1
ATOM 1441 O O . THR A 1 188 ? 8.250 24.135 -1.785 1.00 90.12 188 THR A O 1
ATOM 1444 N N . LYS A 1 189 ? 8.126 25.302 0.120 1.00 89.81 189 LYS A N 1
ATOM 1445 C CA . LYS A 1 189 ? 9.482 25.869 -0.027 1.00 89.81 189 LYS A CA 1
ATOM 1446 C C . LYS A 1 189 ? 10.573 24.793 -0.047 1.00 89.81 189 LYS A C 1
ATOM 1448 O O . LYS A 1 189 ? 11.569 24.965 -0.738 1.00 89.81 189 LYS A O 1
ATOM 1453 N N . GLU A 1 190 ? 10.387 23.717 0.714 1.00 88.88 190 GLU A N 1
ATOM 1454 C CA . GLU A 1 190 ? 11.332 22.598 0.798 1.00 88.88 190 GLU A CA 1
ATOM 1455 C C . GLU A 1 190 ? 11.160 21.620 -0.374 1.00 88.88 190 GLU A C 1
ATOM 1457 O O . GLU A 1 190 ? 12.145 21.126 -0.918 1.00 88.88 190 GLU A O 1
ATOM 1462 N N . TYR A 1 191 ? 9.916 21.421 -0.827 1.00 89.44 191 TYR A N 1
ATOM 1463 C CA . TYR A 1 191 ? 9.565 20.546 -1.947 1.00 89.44 191 TYR A CA 1
ATOM 1464 C C . TYR A 1 191 ? 8.842 21.341 -3.049 1.00 89.44 191 TYR A C 1
ATOM 1466 O O . TYR A 1 191 ? 7.615 21.263 -3.168 1.00 89.44 191 TYR A O 1
ATOM 1474 N N . PRO A 1 192 ? 9.572 22.119 -3.874 1.00 90.00 192 PRO A N 1
ATOM 1475 C CA . PRO A 1 192 ? 8.970 22.992 -4.888 1.00 90.00 192 PRO A CA 1
ATOM 1476 C C . PRO A 1 192 ? 8.323 22.226 -6.050 1.00 90.00 192 PRO A C 1
ATOM 1478 O O . PRO A 1 192 ? 7.474 22.772 -6.745 1.00 90.00 192 PRO A O 1
ATOM 1481 N N . ASN A 1 193 ? 8.702 20.961 -6.246 1.00 89.12 193 ASN A N 1
ATOM 1482 C CA . ASN A 1 193 ? 8.185 20.101 -7.313 1.00 89.12 193 ASN A CA 1
ATOM 1483 C C . ASN A 1 193 ? 7.157 19.076 -6.800 1.00 89.12 193 ASN A C 1
ATOM 1485 O O . ASN A 1 193 ? 6.849 18.123 -7.514 1.00 89.12 193 ASN A O 1
ATOM 1489 N N . ALA A 1 194 ? 6.658 19.232 -5.567 1.00 88.62 194 ALA A N 1
ATOM 1490 C CA . ALA A 1 194 ? 5.647 18.328 -5.029 1.00 88.62 194 ALA A CA 1
ATOM 1491 C C . ALA A 1 194 ? 4.373 18.374 -5.885 1.00 88.62 194 ALA A C 1
ATOM 1493 O O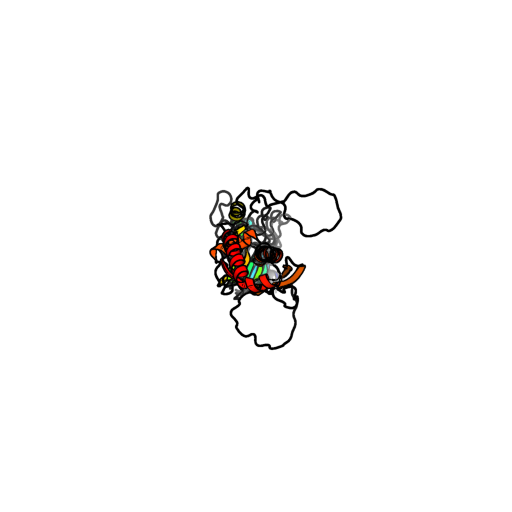 . ALA A 1 194 ? 3.904 19.439 -6.293 1.00 88.62 194 ALA A O 1
ATOM 1494 N N . LYS A 1 195 ? 3.821 17.198 -6.161 1.00 88.50 195 LYS A N 1
ATOM 1495 C CA . LYS A 1 195 ? 2.668 16.992 -7.030 1.00 88.50 195 LYS A CA 1
ATOM 1496 C C . LYS A 1 195 ? 1.875 15.801 -6.516 1.00 88.50 195 LYS A C 1
ATOM 1498 O O . LYS A 1 195 ? 2.445 14.785 -6.137 1.00 88.50 195 LYS A O 1
ATOM 1503 N N . VAL A 1 196 ? 0.552 15.888 -6.604 1.00 87.94 196 VAL A N 1
ATOM 1504 C CA . VAL A 1 196 ? -0.350 14.789 -6.242 1.00 87.94 196 VAL A CA 1
ATOM 1505 C C . VAL A 1 196 ? 0.058 13.482 -6.936 1.00 87.94 196 VAL A C 1
ATOM 1507 O O . VAL A 1 196 ? -0.007 13.365 -8.163 1.00 87.94 196 VAL A O 1
ATOM 1510 N N . CYS A 1 197 ? 0.437 12.486 -6.135 1.00 86.69 197 CYS A N 1
ATOM 1511 C CA . CYS A 1 197 ? 0.697 11.126 -6.587 1.00 86.69 197 CYS A CA 1
ATOM 1512 C C . CYS A 1 197 ? -0.575 10.287 -6.411 1.00 86.69 197 CYS A C 1
ATOM 1514 O O . CYS A 1 197 ? -0.901 9.840 -5.313 1.00 86.69 197 CYS A O 1
ATOM 1516 N N . GLN A 1 198 ? -1.321 10.080 -7.497 1.00 88.19 198 GLN A N 1
ATOM 1517 C CA . GLN A 1 198 ? -2.530 9.259 -7.448 1.00 88.19 198 GLN A CA 1
ATOM 1518 C C . GLN A 1 198 ? -2.178 7.770 -7.475 1.00 88.19 198 GLN A C 1
ATOM 1520 O O . GLN A 1 198 ? -1.546 7.284 -8.418 1.00 88.19 198 GLN A O 1
ATOM 1525 N N . TYR A 1 199 ? -2.636 7.038 -6.457 1.00 92.50 199 TYR A N 1
ATOM 1526 C CA . TYR A 1 199 ? -2.539 5.576 -6.370 1.00 92.50 199 TYR A CA 1
ATOM 1527 C C . TYR A 1 199 ? -1.119 5.016 -6.551 1.00 92.50 199 TYR A C 1
ATOM 1529 O O . TYR A 1 199 ? -0.962 3.889 -7.014 1.00 92.50 199 TYR A O 1
ATOM 1537 N N . PHE A 1 200 ? -0.084 5.798 -6.224 1.00 94.31 200 PHE A N 1
ATOM 1538 C CA . PHE A 1 200 ? 1.322 5.379 -6.304 1.00 94.31 200 PHE A CA 1
ATOM 1539 C C . PHE A 1 200 ? 1.789 4.936 -7.708 1.00 94.31 200 PHE A C 1
ATOM 1541 O O . PHE A 1 200 ? 2.801 4.253 -7.843 1.00 94.31 200 PHE A O 1
ATOM 1548 N N . GLN A 1 201 ? 1.071 5.326 -8.769 1.00 94.38 201 GLN A N 1
ATOM 1549 C CA . GLN A 1 201 ? 1.421 4.968 -10.154 1.00 94.38 201 GLN A CA 1
ATOM 1550 C C . GLN A 1 201 ? 2.497 5.880 -10.761 1.00 94.38 201 GLN A C 1
ATOM 1552 O O . GLN A 1 201 ? 3.118 5.527 -11.761 1.00 94.38 201 GLN A O 1
ATOM 1557 N N . ASP A 1 202 ? 2.696 7.063 -10.179 1.00 94.31 202 ASP A N 1
ATOM 1558 C CA . ASP A 1 202 ? 3.740 8.012 -10.563 1.00 94.31 202 ASP A CA 1
ATOM 1559 C C . ASP A 1 202 ? 4.813 8.028 -9.471 1.00 94.31 202 ASP A C 1
ATOM 1561 O O . ASP A 1 202 ? 4.696 8.706 -8.444 1.00 94.31 202 ASP A O 1
ATOM 1565 N N . GLY A 1 203 ? 5.845 7.212 -9.678 1.00 93.88 203 GLY A N 1
ATOM 1566 C CA . GLY A 1 203 ? 6.918 7.061 -8.709 1.00 93.88 203 GLY A CA 1
ATOM 1567 C C . GLY A 1 203 ? 7.789 8.309 -8.567 1.00 93.88 203 GLY A C 1
ATOM 1568 O O . GLY A 1 203 ? 8.285 8.580 -7.474 1.00 93.88 203 GLY A O 1
ATOM 1569 N N . GLN A 1 204 ? 7.935 9.112 -9.625 1.00 94.50 204 GLN A N 1
ATOM 1570 C CA . GLN A 1 204 ? 8.674 10.367 -9.528 1.00 94.50 204 GLN A CA 1
ATOM 1571 C C . GLN A 1 204 ? 7.897 11.381 -8.686 1.00 94.50 204 GLN A C 1
ATOM 1573 O O . GLN A 1 204 ? 8.479 12.011 -7.800 1.00 94.50 204 GLN A O 1
ATOM 1578 N N . ALA A 1 205 ? 6.582 11.496 -8.896 1.00 94.19 205 ALA A N 1
ATOM 1579 C CA . ALA A 1 205 ? 5.725 12.341 -8.068 1.00 94.19 205 ALA A CA 1
ATOM 1580 C C . ALA A 1 205 ? 5.740 11.908 -6.596 1.00 94.19 205 ALA A C 1
ATOM 1582 O O . ALA A 1 205 ? 5.779 12.770 -5.720 1.00 94.19 205 ALA A O 1
ATOM 1583 N N . PHE A 1 206 ? 5.773 10.599 -6.313 1.00 95.38 206 PHE A N 1
ATOM 1584 C CA . PHE A 1 206 ? 5.926 10.078 -4.949 1.00 95.38 206 PHE A CA 1
ATOM 1585 C C . PHE A 1 206 ? 7.204 10.612 -4.284 1.00 95.38 206 PHE A C 1
ATOM 1587 O O . PHE A 1 206 ? 7.160 11.177 -3.192 1.00 95.38 206 PHE A O 1
ATOM 1594 N N . LEU A 1 207 ? 8.346 10.505 -4.968 1.00 93.12 207 LEU A N 1
ATOM 1595 C CA . LEU A 1 207 ? 9.636 10.945 -4.434 1.00 93.12 207 LEU A CA 1
ATOM 1596 C C . LEU A 1 207 ? 9.740 12.472 -4.298 1.00 93.12 207 LEU A C 1
ATOM 1598 O O . LEU A 1 207 ? 10.308 12.962 -3.324 1.00 93.12 207 LEU A O 1
ATOM 1602 N N . MET A 1 208 ? 9.182 13.231 -5.246 1.00 92.88 208 MET A N 1
ATOM 1603 C CA . MET A 1 208 ? 9.187 14.701 -5.206 1.00 92.88 208 MET A CA 1
ATOM 1604 C C . MET A 1 208 ? 8.268 15.280 -4.123 1.00 92.88 208 MET A C 1
ATOM 1606 O O . MET A 1 208 ? 8.464 16.419 -3.704 1.00 92.88 208 MET A O 1
ATOM 1610 N N . SER A 1 209 ? 7.292 14.502 -3.653 1.00 93.56 209 SER A N 1
ATOM 1611 C CA . SER A 1 209 ? 6.245 14.944 -2.720 1.00 93.56 209 SER A CA 1
ATOM 1612 C C . SER A 1 209 ? 6.491 14.498 -1.281 1.00 93.56 209 SER A C 1
ATOM 1614 O O . SER A 1 209 ? 5.545 14.278 -0.522 1.00 93.56 209 SER A O 1
ATOM 1616 N N . ALA A 1 210 ? 7.767 14.353 -0.914 1.00 92.50 210 ALA A N 1
ATOM 1617 C CA . ALA A 1 210 ? 8.207 13.844 0.382 1.00 92.50 210 ALA A CA 1
ATOM 1618 C C . ALA A 1 210 ? 7.657 12.436 0.700 1.00 92.50 210 ALA A C 1
ATOM 1620 O O . ALA A 1 210 ? 7.255 12.150 1.827 1.00 92.50 210 ALA A O 1
ATOM 1621 N N . GLY A 1 211 ? 7.630 11.540 -0.292 1.00 93.88 211 GLY A N 1
ATOM 1622 C CA . GLY A 1 211 ? 7.303 10.130 -0.084 1.00 93.88 211 GLY A CA 1
ATOM 1623 C C . GLY A 1 211 ? 8.312 9.446 0.842 1.00 93.88 211 GLY A C 1
ATOM 1624 O O . GLY A 1 211 ? 9.526 9.572 0.659 1.00 93.88 211 GLY A O 1
ATOM 1625 N N . HIS A 1 212 ? 7.813 8.721 1.845 1.00 95.00 212 HIS A N 1
ATOM 1626 C CA . HIS A 1 212 ? 8.635 8.017 2.832 1.00 95.00 212 HIS A CA 1
ATOM 1627 C C . HIS A 1 212 ? 8.639 6.512 2.571 1.00 95.00 212 HIS A C 1
ATOM 1629 O O . HIS A 1 212 ? 7.622 5.944 2.184 1.00 95.00 212 HIS A O 1
ATOM 1635 N N . ARG A 1 213 ? 9.756 5.843 2.851 1.00 94.69 213 ARG A N 1
ATOM 1636 C CA . ARG A 1 213 ? 9.843 4.379 2.841 1.00 94.69 213 ARG A CA 1
ATOM 1637 C C . ARG A 1 213 ? 8.998 3.766 3.964 1.00 94.69 213 ARG A C 1
ATOM 1639 O O . ARG A 1 213 ? 8.883 4.347 5.042 1.00 94.69 213 ARG A O 1
ATOM 1646 N N . GLY A 1 214 ? 8.492 2.558 3.743 1.00 94.94 214 GLY A N 1
ATOM 1647 C CA . GLY A 1 214 ? 7.654 1.809 4.680 1.00 94.94 214 GLY A CA 1
ATOM 1648 C C . GLY A 1 214 ? 6.171 1.776 4.286 1.00 94.94 214 GLY A C 1
ATOM 1649 O O . GLY A 1 214 ? 5.818 2.149 3.162 1.00 94.94 214 GLY A O 1
ATOM 1650 N N . PRO A 1 215 ? 5.297 1.288 5.184 1.00 95.81 215 PRO A N 1
ATOM 1651 C CA . PRO A 1 215 ? 3.855 1.238 4.954 1.00 95.81 215 PRO A CA 1
ATOM 1652 C C . PRO A 1 215 ? 3.274 2.630 4.719 1.00 95.81 215 PRO A C 1
ATOM 1654 O O . PRO A 1 215 ? 3.521 3.535 5.508 1.00 95.81 215 PRO A O 1
ATOM 1657 N N . GLN A 1 216 ? 2.500 2.803 3.656 1.00 95.31 216 GLN A N 1
ATOM 1658 C CA . GLN A 1 216 ? 1.830 4.061 3.334 1.00 95.31 216 GLN A CA 1
ATOM 1659 C C . GLN A 1 216 ? 0.469 4.140 4.017 1.00 95.31 216 GLN A C 1
ATOM 1661 O O . GLN A 1 216 ? -0.143 3.108 4.282 1.00 95.31 216 GLN A O 1
ATOM 1666 N N . LEU A 1 217 ? -0.002 5.358 4.297 1.00 92.12 217 LEU A N 1
ATOM 1667 C CA . LEU A 1 217 ? -1.326 5.586 4.878 1.00 92.12 217 LEU A CA 1
ATOM 1668 C C . LEU A 1 217 ? -2.446 5.234 3.893 1.00 92.12 217 LEU A C 1
ATOM 1670 O O . LEU A 1 217 ? -3.371 4.499 4.249 1.00 92.12 217 LEU A O 1
ATOM 1674 N N . ASP A 1 218 ? -2.335 5.736 2.664 1.00 91.56 218 ASP A N 1
ATOM 1675 C CA . ASP A 1 218 ? -3.343 5.551 1.626 1.00 91.56 218 ASP A CA 1
ATOM 1676 C C . ASP A 1 218 ? -3.363 4.106 1.109 1.00 91.56 218 ASP A C 1
ATOM 1678 O O . ASP A 1 218 ? -2.327 3.454 0.949 1.00 91.56 218 ASP A O 1
ATOM 1682 N N . THR A 1 219 ? -4.565 3.611 0.815 1.00 93.50 219 THR A N 1
ATOM 1683 C CA . THR A 1 219 ? -4.795 2.266 0.279 1.00 93.50 219 THR A CA 1
ATOM 1684 C C . THR A 1 219 ? -5.233 2.319 -1.175 1.00 93.50 219 THR A C 1
ATOM 1686 O O . THR A 1 219 ? -5.903 3.247 -1.635 1.00 93.50 219 THR A O 1
ATOM 1689 N N . LEU A 1 220 ? -4.881 1.274 -1.912 1.00 96.25 220 LEU A N 1
ATOM 1690 C CA . LEU A 1 220 ? -5.400 1.010 -3.241 1.00 96.25 220 LEU A CA 1
ATOM 1691 C C . LEU A 1 220 ? -6.771 0.357 -3.129 1.00 96.25 220 LEU A C 1
ATOM 1693 O O . LEU A 1 220 ? -6.967 -0.609 -2.386 1.00 96.25 220 LEU A O 1
ATOM 1697 N N . GLN A 1 221 ? -7.706 0.897 -3.896 1.00 94.50 221 GLN A N 1
ATOM 1698 C CA . GLN A 1 221 ? -9.055 0.365 -4.030 1.00 94.50 221 GLN A CA 1
ATOM 1699 C C . GLN A 1 221 ? -9.041 -0.858 -4.967 1.00 94.50 221 GLN A C 1
ATOM 1701 O O . GLN A 1 221 ? -8.040 -1.085 -5.649 1.00 94.50 221 GLN A O 1
ATOM 1706 N N . PRO A 1 222 ? -10.121 -1.653 -5.041 1.00 95.56 222 PRO A N 1
ATOM 1707 C CA . PRO A 1 222 ? -10.251 -2.685 -6.065 1.00 95.56 222 PRO A CA 1
ATOM 1708 C C . PRO A 1 222 ? -10.014 -2.117 -7.471 1.00 95.56 222 PRO A C 1
ATOM 1710 O O . PRO A 1 222 ? -10.638 -1.131 -7.867 1.00 95.56 222 PRO A O 1
ATOM 1713 N N . GLY A 1 223 ? -9.098 -2.720 -8.229 1.00 95.56 223 GLY A N 1
ATOM 1714 C CA . GLY A 1 223 ? -8.656 -2.170 -9.508 1.00 95.56 223 GLY A CA 1
ATOM 1715 C C . GLY A 1 223 ? -7.352 -2.761 -10.037 1.00 95.56 223 GLY A C 1
ATOM 1716 O O . GLY A 1 223 ? -6.788 -3.704 -9.484 1.00 95.56 223 GLY A O 1
ATOM 1717 N N . ARG A 1 224 ? -6.874 -2.201 -11.152 1.00 95.81 224 ARG A N 1
ATOM 1718 C CA . ARG A 1 224 ? -5.615 -2.573 -11.812 1.00 95.81 224 ARG A CA 1
ATOM 1719 C C . ARG A 1 224 ? -4.713 -1.342 -11.882 1.00 95.81 224 ARG A C 1
ATOM 1721 O O . ARG A 1 224 ? -5.142 -0.311 -12.393 1.00 95.81 224 ARG A O 1
ATOM 1728 N N . TYR A 1 225 ? -3.485 -1.459 -11.386 1.00 97.19 225 TYR A N 1
ATOM 1729 C CA . TYR A 1 225 ? -2.562 -0.337 -11.219 1.00 97.19 225 TYR A CA 1
ATOM 1730 C C . TYR A 1 225 ? -1.192 -0.640 -11.827 1.00 97.19 225 TYR A C 1
ATOM 1732 O O . TYR A 1 225 ? -0.610 -1.702 -11.586 1.00 97.19 225 TYR A O 1
ATOM 1740 N N . TYR A 1 226 ? -0.645 0.323 -12.572 1.00 96.81 226 TYR A N 1
ATOM 1741 C CA . TYR A 1 226 ? 0.721 0.264 -13.094 1.00 96.81 226 TYR A CA 1
ATOM 1742 C C . TYR A 1 226 ? 1.682 0.812 -12.039 1.00 96.81 226 TYR A C 1
ATOM 1744 O O . TYR A 1 226 ? 2.032 1.989 -12.051 1.00 96.81 226 TYR A O 1
ATOM 1752 N N . ILE A 1 227 ? 2.058 -0.035 -11.085 1.00 96.81 227 ILE A N 1
ATOM 1753 C CA . ILE A 1 227 ? 2.963 0.323 -9.989 1.00 96.81 227 ILE A CA 1
ATOM 1754 C C . ILE A 1 227 ? 4.337 -0.264 -10.278 1.00 96.81 227 ILE A C 1
ATOM 1756 O O . ILE A 1 227 ? 4.446 -1.416 -10.689 1.00 96.81 227 ILE A O 1
ATOM 1760 N N . ASN A 1 228 ? 5.389 0.521 -10.042 1.00 97.50 228 ASN A N 1
ATOM 1761 C CA . ASN A 1 228 ? 6.755 0.023 -10.115 1.00 97.50 228 ASN A CA 1
ATOM 1762 C C . ASN A 1 228 ? 7.022 -0.916 -8.919 1.00 97.50 228 ASN A C 1
ATOM 1764 O O . ASN A 1 228 ? 7.116 -0.427 -7.788 1.00 97.50 228 ASN A O 1
ATOM 1768 N N . PRO A 1 229 ? 7.188 -2.238 -9.122 1.00 96.69 229 PRO A N 1
ATOM 1769 C CA . PRO A 1 229 ? 7.375 -3.174 -8.014 1.00 96.69 229 PRO A CA 1
ATOM 1770 C C . PRO A 1 229 ? 8.729 -3.003 -7.312 1.00 96.69 229 PRO A C 1
ATOM 1772 O O . PRO A 1 229 ? 8.901 -3.482 -6.192 1.00 96.69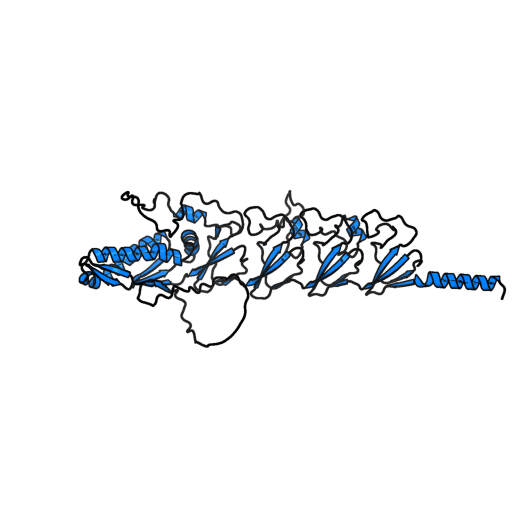 229 PRO A O 1
ATOM 1775 N N . LEU A 1 230 ? 9.692 -2.314 -7.940 1.00 96.56 230 LEU A N 1
ATOM 1776 C CA . LEU A 1 230 ? 10.947 -1.953 -7.283 1.00 96.56 230 LEU A CA 1
ATOM 1777 C C . LEU A 1 230 ? 10.762 -0.769 -6.326 1.00 96.56 230 LEU A C 1
ATOM 1779 O O . LEU A 1 230 ? 11.398 -0.739 -5.275 1.00 96.56 230 LEU A O 1
ATOM 1783 N N . LEU A 1 231 ? 9.872 0.174 -6.660 1.00 96.56 231 LEU A N 1
ATOM 1784 C CA . LEU A 1 231 ? 9.561 1.319 -5.801 1.00 96.56 231 LEU A CA 1
ATOM 1785 C C . LEU A 1 231 ? 8.721 0.899 -4.604 1.00 96.56 231 LEU A C 1
ATOM 1787 O O . LEU A 1 231 ? 8.997 1.325 -3.487 1.00 96.56 231 LEU A O 1
ATOM 1791 N N . SER A 1 232 ? 7.695 0.084 -4.831 1.00 96.50 232 SER A N 1
ATOM 1792 C CA . SER A 1 232 ? 6.741 -0.273 -3.789 1.00 96.50 232 SER A CA 1
ATOM 1793 C C . SER A 1 232 ? 6.137 -1.650 -4.005 1.00 96.50 232 SER A C 1
ATOM 1795 O O . SER A 1 232 ? 5.731 -2.003 -5.112 1.00 96.50 232 SER A O 1
ATOM 1797 N N . LYS A 1 233 ? 6.001 -2.393 -2.910 1.00 96.31 233 LYS A N 1
ATOM 1798 C CA . LYS A 1 233 ? 5.265 -3.652 -2.840 1.00 96.31 233 LYS A CA 1
ATOM 1799 C C . LYS A 1 233 ? 3.822 -3.373 -2.422 1.00 96.31 233 LYS A C 1
ATOM 1801 O O . LYS A 1 233 ? 3.588 -2.531 -1.562 1.00 96.31 233 LYS A O 1
ATOM 1806 N N . VAL A 1 234 ? 2.865 -4.100 -2.991 1.00 97.44 234 VAL A N 1
ATOM 1807 C CA . VAL A 1 234 ? 1.457 -4.031 -2.575 1.00 97.44 234 VAL A CA 1
ATOM 1808 C C . VAL A 1 234 ? 1.067 -5.330 -1.892 1.00 97.44 234 VAL A C 1
ATOM 1810 O O . VAL A 1 234 ? 1.231 -6.411 -2.456 1.00 97.44 234 VAL A O 1
ATOM 1813 N N . GLU A 1 235 ? 0.562 -5.217 -0.671 1.00 97.00 235 GLU A N 1
ATOM 1814 C CA . GLU A 1 235 ? 0.044 -6.332 0.113 1.00 97.00 235 GLU A CA 1
ATOM 1815 C C . GLU A 1 235 ? -1.480 -6.270 0.161 1.00 97.00 235 GLU A C 1
ATOM 1817 O O . GLU A 1 235 ? -2.062 -5.209 0.379 1.00 97.00 235 GLU A O 1
ATOM 1822 N N . LEU A 1 236 ? -2.130 -7.405 -0.086 1.00 96.75 236 LEU A N 1
ATOM 1823 C CA . LEU A 1 236 ? -3.584 -7.480 -0.159 1.00 96.75 236 LEU A CA 1
ATOM 1824 C C . LEU A 1 236 ? -4.163 -7.863 1.201 1.00 96.75 236 LEU A C 1
ATOM 1826 O O . LEU A 1 236 ? -3.790 -8.892 1.760 1.00 96.75 236 LEU A O 1
ATOM 1830 N N . TYR A 1 237 ? -5.118 -7.072 1.674 1.00 96.25 237 TYR A N 1
ATOM 1831 C CA . TYR A 1 237 ? -5.868 -7.321 2.903 1.00 96.25 237 TYR A CA 1
ATOM 1832 C C . TYR A 1 237 ? -7.361 -7.357 2.593 1.00 96.25 237 TYR A C 1
ATOM 1834 O O . TYR A 1 237 ? -7.804 -6.764 1.608 1.00 96.25 237 TYR A O 1
ATOM 1842 N N . ASP A 1 238 ? -8.133 -8.066 3.407 1.00 94.88 238 ASP A N 1
ATOM 1843 C CA . ASP A 1 238 ? -9.585 -8.081 3.256 1.00 94.88 238 ASP A CA 1
ATOM 1844 C C . ASP A 1 238 ? -10.181 -6.748 3.723 1.00 94.88 238 ASP A C 1
ATOM 1846 O O . ASP A 1 238 ? -9.643 -6.066 4.602 1.00 94.88 238 ASP A O 1
ATOM 1850 N N . VAL A 1 239 ? -11.283 -6.354 3.089 1.00 93.50 239 VAL A N 1
ATOM 1851 C CA . VAL A 1 239 ? -12.035 -5.159 3.480 1.00 93.50 239 VAL A CA 1
ATOM 1852 C C . VAL A 1 239 ? -12.536 -5.325 4.913 1.00 93.50 239 VAL A C 1
ATOM 1854 O O . VAL A 1 239 ? -13.017 -6.387 5.300 1.00 93.50 239 VAL A O 1
ATOM 1857 N N . THR A 1 240 ? -12.435 -4.263 5.713 1.00 91.88 240 THR A N 1
ATOM 1858 C CA . THR A 1 240 ? -12.925 -4.299 7.093 1.00 91.88 240 THR A CA 1
ATOM 1859 C C . THR A 1 240 ? -14.444 -4.192 7.090 1.00 91.88 240 THR A C 1
ATOM 1861 O O . THR A 1 240 ? -14.995 -3.180 6.654 1.00 91.88 240 THR A O 1
ATOM 1864 N N . GLU A 1 241 ? -15.119 -5.218 7.596 1.00 92.75 241 GLU A N 1
ATOM 1865 C CA . GLU A 1 241 ? -16.572 -5.244 7.733 1.00 92.75 241 GLU A CA 1
ATOM 1866 C C . GLU A 1 241 ? -16.982 -4.999 9.186 1.00 92.75 241 GLU A C 1
ATOM 1868 O O . GLU A 1 241 ? -16.502 -5.651 10.114 1.00 92.75 241 GLU A O 1
ATOM 1873 N N . VAL A 1 242 ? -17.882 -4.037 9.375 1.00 93.75 242 VAL A N 1
ATOM 1874 C CA . VAL A 1 242 ? -18.536 -3.757 10.650 1.00 93.75 242 VAL A CA 1
ATOM 1875 C C . VAL A 1 242 ? -19.942 -4.352 10.578 1.00 93.75 242 VAL A C 1
ATOM 1877 O O . VAL A 1 242 ? -20.774 -3.832 9.824 1.00 93.75 242 VAL A O 1
ATOM 1880 N N . PRO A 1 243 ? -20.222 -5.436 11.321 1.00 91.81 243 PRO A N 1
ATOM 1881 C CA . PRO A 1 243 ? -21.506 -6.116 11.245 1.00 91.81 243 PRO A CA 1
ATOM 1882 C C . PRO A 1 243 ? -22.653 -5.244 11.784 1.00 91.81 243 PRO A C 1
ATOM 1884 O O . PRO A 1 243 ? -22.442 -4.361 12.625 1.00 91.81 243 PRO A O 1
ATOM 1887 N N . PRO A 1 244 ? -23.899 -5.491 11.341 1.00 88.94 244 PRO A N 1
ATOM 1888 C CA . PRO A 1 244 ? -25.067 -4.817 11.895 1.00 88.94 244 PRO A CA 1
ATOM 1889 C C . PRO A 1 244 ? -25.202 -5.103 13.397 1.00 88.94 244 PRO A C 1
ATOM 1891 O O . PRO A 1 244 ? -24.935 -6.208 13.862 1.00 88.94 244 PRO A O 1
ATOM 1894 N N . GLY A 1 245 ? -25.625 -4.095 14.164 1.00 88.12 245 GLY A N 1
ATOM 1895 C CA . GLY A 1 245 ? -25.689 -4.167 15.630 1.00 88.12 245 GLY A CA 1
ATOM 1896 C C . GLY A 1 245 ? -24.384 -3.789 16.338 1.00 88.12 245 GLY A C 1
ATOM 1897 O O . GLY A 1 245 ? -24.399 -3.613 17.555 1.00 88.12 245 GLY A O 1
ATOM 1898 N N . TYR A 1 246 ? -23.294 -3.564 15.599 1.00 91.19 246 TYR A N 1
ATOM 1899 C CA . TYR A 1 246 ? -22.006 -3.122 16.132 1.00 91.19 246 TYR A CA 1
ATOM 1900 C C . TYR A 1 246 ? -21.620 -1.745 15.599 1.00 91.19 246 TYR A C 1
ATOM 1902 O O . TYR A 1 246 ? -22.082 -1.298 14.554 1.00 91.19 246 TYR A O 1
ATOM 1910 N N . VAL A 1 247 ? -20.723 -1.081 16.315 1.00 94.38 247 VAL A N 1
ATOM 1911 C CA . VAL A 1 247 ? -19.935 0.038 15.792 1.00 94.38 247 VAL A CA 1
ATOM 1912 C C . VAL A 1 247 ? -18.462 -0.292 15.931 1.00 94.38 247 VAL A C 1
ATOM 1914 O O . VAL A 1 247 ? -18.075 -1.001 16.859 1.00 94.38 247 VAL A O 1
ATOM 1917 N N . ALA A 1 248 ? -17.629 0.212 15.026 1.00 94.31 248 ALA A N 1
ATOM 1918 C CA . ALA A 1 248 ? -16.186 0.041 15.134 1.00 94.31 248 ALA A CA 1
ATOM 1919 C C . ALA A 1 248 ? -15.535 1.309 15.683 1.00 94.31 248 ALA A C 1
ATOM 1921 O O . ALA A 1 248 ? -15.570 2.371 15.063 1.00 94.31 248 ALA A O 1
ATOM 1922 N N . VAL A 1 249 ? -14.892 1.194 16.838 1.00 93.12 249 VAL A N 1
ATOM 1923 C CA . VAL A 1 249 ? -14.008 2.231 17.366 1.00 93.12 249 VAL A CA 1
ATOM 1924 C C . VAL A 1 249 ? -12.635 2.039 16.737 1.00 93.12 249 VAL A C 1
ATOM 1926 O O . VAL A 1 249 ? -12.023 0.986 16.894 1.00 93.12 249 VAL A O 1
ATOM 1929 N N . LEU A 1 250 ? -12.137 3.042 16.019 1.00 93.00 250 LEU A N 1
ATOM 1930 C CA . LEU A 1 250 ? -10.832 2.946 15.370 1.00 93.00 250 LEU A CA 1
ATOM 1931 C C . LEU A 1 250 ? -9.738 3.450 16.303 1.00 93.00 250 LEU A C 1
ATOM 1933 O O . LEU A 1 250 ? -9.781 4.593 16.750 1.00 93.00 250 LEU A O 1
ATOM 1937 N N . ARG A 1 251 ? -8.710 2.640 16.534 1.00 90.62 251 ARG A N 1
ATOM 1938 C CA . ARG A 1 251 ? -7.431 3.126 17.047 1.00 90.62 251 ARG A CA 1
ATOM 1939 C C . ARG A 1 251 ? -6.522 3.447 15.870 1.00 90.62 251 ARG A C 1
ATOM 1941 O O . ARG A 1 251 ? -6.223 2.564 15.072 1.00 90.62 251 ARG A O 1
ATOM 1948 N N . SER A 1 252 ? -6.087 4.694 15.771 1.00 90.81 252 SER A N 1
ATOM 1949 C CA . SER A 1 252 ? -5.083 5.115 14.804 1.00 90.81 252 SER A CA 1
ATOM 1950 C C . SER A 1 252 ? -3.677 4.862 15.340 1.00 90.81 252 SER A C 1
ATOM 1952 O O . SER A 1 252 ? -3.349 5.232 16.469 1.00 90.81 252 SER A O 1
ATOM 1954 N N . ASN A 1 253 ? -2.852 4.243 14.503 1.00 87.88 253 ASN A N 1
ATOM 1955 C CA . ASN A 1 253 ? -1.419 4.031 14.685 1.00 87.88 253 ASN A CA 1
ATOM 1956 C C . ASN A 1 253 ? -0.588 5.033 13.855 1.00 87.88 253 ASN A C 1
ATOM 1958 O O . ASN A 1 253 ? 0.627 4.873 13.729 1.00 87.88 253 ASN A O 1
ATOM 1962 N N . VAL A 1 254 ? -1.240 6.035 13.258 1.00 86.62 254 VAL A N 1
ATOM 1963 C CA . VAL A 1 254 ? -0.618 7.063 12.414 1.00 86.62 254 VAL A CA 1
ATOM 1964 C C . VAL A 1 254 ? -0.084 8.186 13.290 1.00 86.62 254 VAL A C 1
ATOM 1966 O O . VAL A 1 254 ? -0.765 8.619 14.208 1.00 86.62 254 VAL A O 1
ATOM 1969 N N . GLY A 1 255 ? 1.110 8.695 12.995 1.00 82.62 255 GLY A N 1
ATOM 1970 C CA . GLY A 1 255 ? 1.679 9.814 13.744 1.00 82.62 255 GLY A CA 1
ATOM 1971 C C . GLY A 1 255 ? 2.433 9.403 15.010 1.00 82.62 255 GLY A C 1
ATOM 1972 O O . GLY A 1 255 ? 2.644 8.221 15.295 1.00 82.62 255 GLY A O 1
ATOM 1973 N N . LEU A 1 256 ? 2.872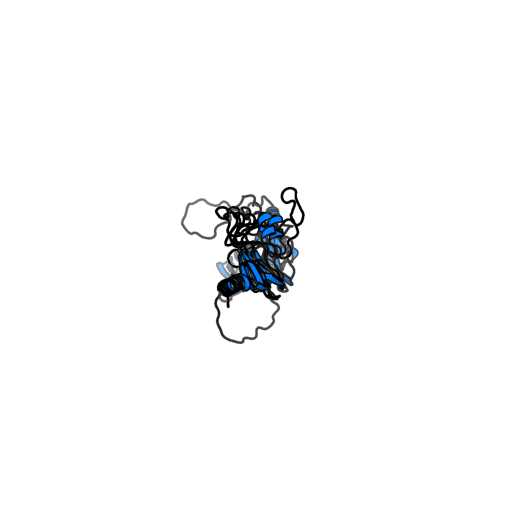 10.416 15.757 1.00 75.38 256 LEU A N 1
ATOM 1974 C CA . LEU A 1 256 ? 3.587 10.241 17.019 1.00 75.38 256 LEU A CA 1
ATOM 1975 C C . LEU A 1 256 ? 2.621 9.873 18.141 1.00 75.38 256 LEU A C 1
ATOM 1977 O O . LEU A 1 256 ? 1.487 10.344 18.182 1.00 75.38 256 LEU A O 1
ATOM 1981 N N . GLU A 1 257 ? 3.092 9.027 19.054 1.00 65.38 257 GLU A N 1
ATOM 1982 C CA . GLU A 1 257 ? 2.359 8.677 20.265 1.00 65.38 257 GLU A CA 1
ATOM 1983 C C . GLU A 1 257 ? 2.054 9.939 21.072 1.00 65.38 257 GLU A C 1
ATOM 1985 O O . GLU A 1 257 ? 2.957 10.713 21.385 1.00 65.38 257 GLU A O 1
ATOM 1990 N N . LEU A 1 258 ? 0.773 10.154 21.384 1.00 62.50 258 LEU A N 1
ATOM 1991 C CA . LEU A 1 258 ? 0.393 11.180 22.344 1.00 62.50 258 LEU A CA 1
ATOM 1992 C C . LEU A 1 258 ? 1.041 10.811 23.680 1.00 62.50 258 LEU A C 1
ATOM 1994 O O . LEU A 1 258 ? 0.806 9.716 24.200 1.00 62.50 258 LEU A O 1
ATOM 1998 N N . GLU A 1 259 ? 1.884 11.695 24.216 1.00 52.62 259 GLU A N 1
ATOM 1999 C CA . GLU A 1 259 ? 2.466 11.500 25.540 1.00 52.62 259 GLU A CA 1
ATOM 2000 C C . GLU A 1 259 ? 1.324 11.336 26.547 1.00 52.62 259 GLU A C 1
ATOM 2002 O O . GLU A 1 259 ? 0.572 12.272 26.825 1.00 52.62 259 GLU A O 1
ATOM 2007 N N . LYS A 1 260 ? 1.198 10.139 27.131 1.00 50.09 260 LYS A N 1
ATOM 2008 C CA . LYS A 1 260 ? 0.504 10.010 28.411 1.00 50.09 260 LYS A CA 1
ATOM 2009 C C . LYS A 1 260 ? 1.248 10.925 29.374 1.00 50.09 260 LYS A C 1
ATOM 2011 O O . L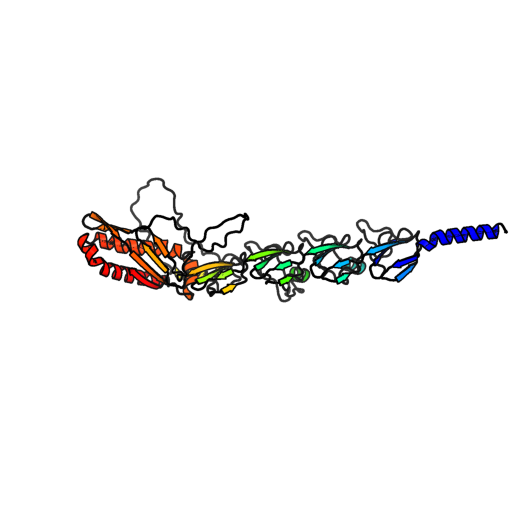YS A 1 260 ? 2.446 10.721 29.573 1.00 50.09 260 LYS A O 1
ATOM 2016 N N . LYS A 1 261 ? 0.565 11.876 30.019 1.00 42.34 261 LYS A N 1
ATOM 2017 C CA . LYS A 1 261 ? 1.098 12.454 31.258 1.00 42.34 261 LYS A CA 1
ATOM 2018 C C . LYS A 1 261 ? 1.375 11.274 32.194 1.00 42.34 261 LYS A C 1
ATOM 2020 O O . LYS A 1 261 ? 0.459 10.584 32.636 1.00 42.34 261 LYS A O 1
ATOM 2025 N N . VAL A 1 262 ? 2.653 10.946 32.370 1.00 34.69 262 VAL A N 1
ATOM 2026 C CA . VAL A 1 262 ? 3.097 9.785 33.141 1.00 34.69 262 VAL A CA 1
ATOM 2027 C C . VAL A 1 262 ? 2.699 10.019 34.591 1.00 34.69 262 VAL A C 1
ATOM 2029 O O . VAL A 1 262 ? 3.258 10.880 35.263 1.00 34.69 262 VAL A O 1
ATOM 2032 N N . GLY A 1 263 ? 1.713 9.258 35.056 1.00 37.97 263 GLY A N 1
ATOM 2033 C CA . GLY A 1 263 ? 1.193 9.397 36.407 1.00 37.97 263 GLY A CA 1
ATOM 2034 C C . GLY A 1 263 ? 0.151 8.351 36.776 1.00 37.97 263 GLY A C 1
ATOM 2035 O O . GLY A 1 263 ? -0.879 8.725 37.312 1.00 37.97 263 GLY A O 1
ATOM 2036 N N . SER A 1 264 ? 0.375 7.063 36.479 1.00 27.45 264 SER A N 1
ATOM 2037 C CA . SER A 1 264 ? -0.120 5.939 37.304 1.00 27.45 264 SER A CA 1
ATOM 2038 C C . SER A 1 264 ? 0.384 4.586 36.776 1.00 27.45 264 SER A C 1
ATOM 2040 O O . SER A 1 264 ? 0.245 4.316 35.579 1.00 27.45 264 SER A O 1
ATOM 2042 N N . PRO A 1 265 ? 0.952 3.713 37.629 1.00 33.47 265 PRO A N 1
ATOM 2043 C CA . PRO A 1 265 ? 1.308 2.351 37.249 1.00 33.47 265 PRO A CA 1
ATOM 2044 C C . PRO A 1 265 ? 0.054 1.539 36.917 1.00 33.47 265 PRO A C 1
ATOM 2046 O O . PRO A 1 265 ? -0.952 1.603 37.621 1.00 33.47 265 PRO A O 1
ATOM 2049 N N . ILE A 1 266 ? 0.142 0.719 35.874 1.00 37.75 266 ILE A N 1
ATOM 2050 C CA . ILE A 1 266 ? -0.790 -0.386 35.645 1.00 37.75 266 ILE A CA 1
ATOM 2051 C C . ILE A 1 266 ? -0.476 -1.442 36.720 1.00 37.75 266 ILE A C 1
ATOM 2053 O O . ILE A 1 266 ? 0.682 -1.866 36.792 1.00 37.75 266 ILE A O 1
ATOM 2057 N N . PRO A 1 267 ? -1.426 -1.889 37.562 1.00 33.09 267 PRO A N 1
ATOM 2058 C CA . PRO A 1 267 ? -1.156 -2.989 38.474 1.00 33.09 267 PRO A CA 1
ATOM 2059 C C . PRO A 1 267 ? -0.947 -4.270 37.661 1.00 33.09 267 PRO A C 1
ATOM 2061 O O . PRO A 1 267 ? -1.864 -4.762 37.003 1.00 33.09 267 PRO A O 1
ATOM 2064 N N . ASN A 1 268 ? 0.275 -4.799 37.706 1.00 35.09 268 ASN A N 1
ATOM 2065 C CA . ASN A 1 268 ? 0.580 -6.152 37.262 1.00 35.09 268 ASN A CA 1
ATOM 2066 C C . ASN A 1 268 ? -0.265 -7.146 38.067 1.00 35.09 268 ASN A C 1
ATOM 2068 O O . ASN A 1 268 ? -0.163 -7.223 39.292 1.00 35.09 268 ASN A O 1
ATOM 2072 N N . VAL A 1 269 ? -1.065 -7.941 37.362 1.00 38.84 269 VAL A N 1
ATOM 2073 C CA . VAL A 1 269 ? -1.696 -9.142 37.904 1.00 38.84 269 VAL A CA 1
ATOM 2074 C C . VAL A 1 269 ? -0.633 -10.242 37.963 1.00 38.84 269 VAL A C 1
ATOM 2076 O O . VAL A 1 269 ? -0.164 -10.705 36.929 1.00 38.84 269 VAL A O 1
ATOM 2079 N N . GLY A 1 270 ? -0.285 -10.671 39.180 1.00 34.62 270 GLY A N 1
ATOM 2080 C CA . GLY A 1 270 ? 0.272 -12.000 39.450 1.00 34.62 270 GLY A CA 1
ATOM 2081 C C . GLY A 1 270 ? 1.783 -12.100 39.688 1.00 34.62 270 GLY A C 1
ATOM 2082 O O . GLY A 1 270 ? 2.546 -12.338 38.759 1.00 34.62 270 GLY A O 1
ATOM 2083 N N . ALA A 1 271 ? 2.193 -12.082 40.960 1.00 30.53 271 ALA A N 1
ATOM 2084 C CA . ALA A 1 271 ? 3.276 -12.928 41.474 1.00 30.53 271 ALA A CA 1
ATOM 2085 C C . ALA A 1 271 ? 3.117 -13.108 42.997 1.00 30.53 271 ALA A C 1
ATOM 2087 O O . ALA A 1 271 ? 2.974 -12.141 43.740 1.00 30.53 271 ALA A O 1
ATOM 2088 N N . VAL A 1 272 ? 3.103 -14.366 43.439 1.00 36.59 272 VAL A N 1
ATOM 2089 C CA . VAL A 1 272 ? 2.922 -14.824 44.826 1.00 36.59 272 VAL A CA 1
ATOM 2090 C C . VAL A 1 272 ? 4.288 -14.931 45.524 1.00 36.59 272 VAL A C 1
ATOM 2092 O O . VAL A 1 272 ? 5.204 -15.525 44.963 1.00 36.59 272 VAL A O 1
ATOM 2095 N N . GLY A 1 273 ? 4.413 -14.420 46.758 1.00 28.86 273 GLY A N 1
ATOM 2096 C CA . GLY A 1 273 ? 5.561 -14.627 47.665 1.00 28.86 273 GLY A CA 1
ATOM 2097 C C . GLY A 1 273 ? 5.464 -13.774 48.950 1.00 28.86 273 GLY A C 1
ATOM 2098 O O . GLY A 1 273 ? 4.860 -12.707 48.887 1.00 28.86 273 GLY A O 1
ATOM 2099 N N . PRO A 1 274 ? 5.952 -14.229 50.127 1.00 33.53 274 PRO A N 1
ATOM 2100 C CA . PRO A 1 274 ? 5.278 -13.948 51.399 1.00 33.53 274 PRO A CA 1
ATOM 2101 C C . PRO A 1 274 ? 5.770 -12.714 52.181 1.00 33.53 274 PRO A C 1
ATOM 2103 O O . PRO A 1 274 ? 6.959 -12.440 52.274 1.00 33.53 274 PRO A O 1
ATOM 2106 N N . VAL A 1 275 ? 4.789 -12.074 52.831 1.00 29.50 275 VAL A N 1
ATOM 2107 C CA . VAL A 1 275 ? 4.800 -11.405 54.150 1.00 29.50 275 VAL A CA 1
ATOM 2108 C C . VAL A 1 275 ? 5.897 -10.363 54.435 1.00 29.50 275 VAL A C 1
ATOM 2110 O O . VAL A 1 275 ? 7.025 -10.674 54.805 1.00 29.50 275 VAL A O 1
ATOM 2113 N N . SER A 1 276 ? 5.474 -9.099 54.513 1.00 27.41 276 SER A N 1
ATOM 2114 C CA . SER A 1 276 ? 5.855 -8.228 55.631 1.00 27.41 276 SER A CA 1
ATOM 2115 C C . SER A 1 276 ? 4.680 -7.358 56.059 1.00 27.41 276 SER A C 1
ATOM 2117 O O . SER A 1 276 ? 3.882 -6.885 55.255 1.00 27.41 276 SER A O 1
ATOM 2119 N N . ILE A 1 277 ? 4.553 -7.269 57.375 1.00 30.53 277 ILE A N 1
ATOM 2120 C CA . ILE A 1 277 ? 3.408 -6.808 58.147 1.00 30.53 277 ILE A CA 1
ATOM 2121 C C . ILE A 1 277 ? 3.364 -5.277 58.144 1.00 30.53 277 ILE A C 1
ATOM 2123 O O . ILE A 1 277 ? 4.268 -4.641 58.677 1.00 30.53 277 ILE A O 1
ATOM 2127 N N . ALA A 1 278 ? 2.285 -4.705 57.609 1.00 27.89 278 ALA A N 1
ATOM 2128 C CA . ALA A 1 278 ? 1.753 -3.403 58.010 1.00 27.89 278 ALA A CA 1
ATOM 2129 C C . ALA A 1 278 ? 0.259 -3.331 57.635 1.00 27.89 278 ALA A C 1
ATOM 2131 O O . ALA A 1 278 ? -0.114 -3.436 56.468 1.00 27.89 278 ALA A O 1
ATOM 2132 N N . THR A 1 279 ? -0.606 -3.205 58.639 1.00 26.16 279 THR A N 1
ATOM 2133 C CA . THR A 1 279 ? -2.060 -2.993 58.517 1.00 26.16 279 THR A CA 1
ATOM 2134 C C . THR A 1 279 ? -2.364 -1.582 57.955 1.00 26.16 279 THR A C 1
ATOM 2136 O O . THR A 1 279 ? -1.483 -0.726 57.922 1.00 26.16 279 THR A O 1
ATOM 2139 N N . PRO A 1 280 ? -3.596 -1.289 57.501 1.00 30.38 280 PRO A N 1
ATOM 2140 C CA . PRO A 1 280 ? -3.970 -1.193 56.101 1.00 30.38 280 PRO A CA 1
ATOM 2141 C C . PRO A 1 280 ? -4.207 0.269 55.684 1.00 30.38 280 PRO A C 1
ATOM 2143 O O . PRO A 1 280 ? -5.126 0.926 56.176 1.00 30.38 280 PRO A O 1
ATOM 2146 N N . ALA A 1 281 ? -3.465 0.776 54.703 1.00 26.39 281 ALA A N 1
ATOM 2147 C CA . ALA A 1 281 ? -3.963 1.915 53.942 1.00 26.39 281 ALA A CA 1
ATOM 2148 C C . ALA A 1 281 ? -4.984 1.372 52.936 1.00 26.39 281 ALA A C 1
ATOM 2150 O O . ALA A 1 281 ? -4.624 0.682 51.983 1.00 26.39 281 ALA A O 1
ATOM 2151 N N . LYS A 1 282 ? -6.272 1.652 53.173 1.00 33.16 282 LYS A N 1
ATOM 2152 C CA . LYS A 1 282 ? -7.308 1.636 52.133 1.00 33.16 282 LYS A CA 1
ATOM 2153 C C . LYS A 1 282 ? -6.764 2.420 50.942 1.00 33.16 282 LYS A C 1
ATOM 2155 O O . LYS A 1 282 ? -6.802 3.646 50.950 1.00 33.16 282 LYS A O 1
ATOM 2160 N N . GLN A 1 283 ? -6.290 1.723 49.920 1.00 30.50 283 GLN A N 1
ATOM 2161 C CA . GLN A 1 283 ? -6.034 2.327 48.625 1.00 30.50 283 GLN A CA 1
ATOM 2162 C C . GLN A 1 283 ? -7.385 2.424 47.910 1.00 30.50 283 GLN A C 1
ATOM 2164 O O . GLN A 1 283 ? -7.712 1.667 47.002 1.00 30.50 283 GLN A O 1
ATOM 2169 N N . LEU A 1 284 ? -8.229 3.322 48.427 1.00 35.62 284 LEU A N 1
ATOM 2170 C CA . LEU A 1 284 ? -9.264 3.949 47.625 1.00 35.62 284 LEU A CA 1
ATOM 2171 C C . LEU A 1 284 ? -8.530 4.608 46.461 1.00 35.62 284 LEU A C 1
ATOM 2173 O O . LEU A 1 284 ? -7.587 5.364 46.682 1.00 35.62 284 LEU A O 1
ATOM 2177 N N . VAL A 1 285 ? -8.937 4.268 45.241 1.00 38.00 285 VAL A N 1
ATOM 2178 C CA . VAL A 1 285 ? -8.598 5.005 44.023 1.00 38.00 285 VAL A CA 1
ATOM 2179 C C . VAL A 1 285 ? -8.681 6.499 44.354 1.00 38.00 285 VAL A C 1
ATOM 2181 O O . VAL A 1 285 ? -9.755 6.970 44.727 1.00 38.00 285 VAL A O 1
ATOM 2184 N N . GLU A 1 286 ? -7.558 7.221 44.322 1.00 33.97 286 GLU A N 1
ATOM 2185 C CA . GLU A 1 286 ? -7.542 8.660 44.597 1.00 33.97 286 GLU A CA 1
ATOM 2186 C C . GLU A 1 286 ? -8.410 9.373 43.548 1.00 33.97 286 GLU A C 1
ATOM 2188 O O . GLU A 1 286 ? -8.007 9.593 42.409 1.00 33.97 286 GLU A O 1
ATOM 2193 N N . LEU A 1 287 ? -9.636 9.718 43.949 1.00 41.03 287 LEU A N 1
ATOM 2194 C CA . LEU A 1 287 ? -10.639 10.500 43.217 1.00 41.03 287 LEU A CA 1
ATOM 2195 C C . LEU A 1 287 ? -10.275 12.003 43.191 1.00 41.03 287 LEU A C 1
ATOM 2197 O O . LEU A 1 287 ? -11.101 12.859 43.493 1.00 41.03 287 LEU A O 1
ATOM 2201 N N . GLY A 1 288 ? -9.015 12.335 42.900 1.00 43.16 288 GLY A N 1
ATOM 2202 C CA . GLY A 1 288 ? -8.506 13.715 42.931 1.00 43.16 288 GLY A CA 1
ATOM 2203 C C . GLY A 1 288 ? -8.493 14.432 41.578 1.00 43.16 288 GLY A C 1
ATOM 2204 O O . GLY A 1 288 ? -8.446 15.659 41.535 1.00 43.16 288 GLY A O 1
ATOM 2205 N N . GLN A 1 289 ? -8.565 13.687 40.476 1.00 42.69 289 GLN A N 1
ATOM 2206 C CA . GLN A 1 289 ? -8.806 14.216 39.133 1.00 42.69 289 GLN A CA 1
ATOM 2207 C C . GLN A 1 289 ? -9.975 13.440 38.523 1.00 42.69 289 GLN A C 1
ATOM 2209 O O . GLN A 1 289 ? -10.061 12.223 38.732 1.00 42.69 289 GLN A O 1
ATOM 2214 N N . PRO A 1 290 ? -10.907 14.090 37.801 1.00 52.59 290 PRO A N 1
ATOM 2215 C CA . PRO A 1 290 ? -11.921 13.351 37.079 1.00 52.59 290 PRO A CA 1
ATOM 2216 C C . PRO A 1 290 ? -11.193 12.533 36.016 1.00 52.59 290 PRO A C 1
ATOM 2218 O O . PRO A 1 290 ? -10.721 13.061 35.019 1.00 52.59 290 PRO A O 1
ATOM 2221 N N . VAL A 1 291 ? -11.125 11.224 36.242 1.00 53.47 291 VAL A N 1
ATOM 2222 C CA . VAL A 1 291 ? -10.638 10.183 35.324 1.00 53.47 291 VAL A CA 1
ATOM 2223 C C . VAL A 1 291 ? -11.070 10.400 33.859 1.00 53.47 291 VAL A C 1
ATOM 2225 O O . VAL A 1 291 ? -10.411 9.924 32.937 1.00 53.47 291 VAL A O 1
ATOM 2228 N N . HIS A 1 292 ? -12.176 11.113 33.650 1.00 57.88 292 HIS A N 1
ATOM 2229 C CA . HIS A 1 292 ? -12.666 11.583 32.361 1.00 57.88 292 HIS A CA 1
ATOM 2230 C C . HIS A 1 292 ? -11.641 12.390 31.552 1.00 57.88 292 HIS A C 1
ATOM 2232 O O . HIS A 1 292 ? -11.518 12.132 30.360 1.00 57.88 292 HIS A O 1
ATOM 2238 N N . GLU A 1 293 ? -10.878 13.299 32.166 1.00 58.38 293 GLU A N 1
ATOM 2239 C CA . GLU A 1 293 ? -9.978 14.210 31.441 1.00 58.38 293 GLU A CA 1
ATOM 2240 C C . GLU A 1 293 ? -8.849 13.440 30.735 1.00 58.38 293 GLU A C 1
ATOM 2242 O O . GLU A 1 293 ? -8.621 13.615 29.539 1.00 58.38 293 GLU A O 1
ATOM 2247 N N . ASP A 1 294 ? -8.217 12.484 31.422 1.00 60.75 294 ASP A N 1
ATOM 2248 C CA . ASP A 1 294 ? -7.171 11.639 30.833 1.00 60.75 294 ASP A CA 1
ATOM 2249 C C . ASP A 1 294 ? -7.694 10.790 29.665 1.00 60.75 294 ASP A C 1
ATOM 2251 O O . ASP A 1 294 ? -7.010 10.607 28.658 1.00 60.75 294 ASP A O 1
ATOM 2255 N N . VAL A 1 295 ? -8.919 10.269 29.767 1.00 62.41 295 VAL A N 1
ATOM 2256 C CA . VAL A 1 295 ? -9.529 9.471 28.692 1.00 62.41 295 VAL A CA 1
ATOM 2257 C C . VAL A 1 295 ? -9.903 10.358 27.508 1.00 62.41 295 VAL A C 1
ATOM 2259 O O . VAL A 1 295 ? -9.665 9.972 26.366 1.00 62.41 295 VAL A O 1
ATOM 2262 N N . GLU A 1 296 ? -10.432 11.555 27.759 1.00 59.25 296 GLU A N 1
ATOM 2263 C CA . GLU A 1 296 ? -10.732 12.542 26.722 1.00 59.25 296 GLU A CA 1
ATOM 2264 C C . GLU A 1 296 ? -9.478 12.959 25.948 1.00 59.25 296 GLU A C 1
ATOM 2266 O O . GLU A 1 296 ? -9.552 13.109 24.731 1.00 59.25 296 GLU A O 1
ATOM 2271 N N . THR A 1 297 ? -8.311 13.046 26.599 1.00 61.34 297 THR A N 1
ATOM 2272 C CA . THR A 1 297 ? -7.049 13.338 25.891 1.00 61.34 297 THR A CA 1
ATOM 2273 C C . THR A 1 297 ? -6.593 12.222 24.946 1.00 61.34 297 THR A C 1
ATOM 2275 O O . THR A 1 297 ? -5.893 12.496 23.972 1.00 61.34 297 THR A O 1
ATOM 2278 N N . LEU A 1 298 ? -7.008 10.972 25.179 1.00 71.75 298 LEU A N 1
ATOM 2279 C CA . LEU A 1 298 ? -6.740 9.849 24.270 1.00 71.75 298 LEU A CA 1
ATOM 2280 C C . LEU A 1 298 ? -7.702 9.818 23.072 1.00 71.75 298 LEU A C 1
ATOM 2282 O O . LEU A 1 298 ? -7.414 9.142 22.075 1.00 71.75 298 LEU A O 1
ATOM 2286 N N . LEU A 1 299 ? -8.840 10.517 23.177 1.00 80.06 299 LEU A N 1
ATOM 2287 C CA . LEU A 1 299 ? -9.841 10.614 22.126 1.00 80.06 299 LEU A CA 1
ATOM 2288 C C . LEU A 1 299 ? -9.450 11.694 21.119 1.00 80.06 299 LEU A C 1
ATOM 2290 O O . LEU A 1 299 ? -9.586 12.894 21.348 1.00 80.06 299 LEU A O 1
ATOM 2294 N N . ILE A 1 300 ? -8.995 11.249 19.958 1.00 83.50 300 ILE A N 1
ATOM 2295 C CA . ILE A 1 300 ? -8.548 12.123 18.877 1.00 83.50 300 ILE A CA 1
ATOM 2296 C C . ILE A 1 300 ? -9.710 12.498 17.957 1.00 83.50 300 ILE A C 1
ATOM 2298 O O . ILE A 1 300 ? -10.595 11.688 17.664 1.00 83.50 300 ILE A O 1
ATOM 2302 N N . LEU A 1 301 ? -9.681 13.738 17.470 1.00 84.44 301 LEU A N 1
ATOM 2303 C CA . LEU A 1 301 ? -10.607 14.235 16.448 1.00 84.44 301 LEU A CA 1
ATOM 2304 C C . LEU A 1 301 ? -10.095 13.943 15.030 1.00 84.44 301 LEU A C 1
ATOM 2306 O O . LEU A 1 301 ? -10.889 13.670 14.133 1.00 84.44 301 LEU A O 1
ATOM 2310 N N . ASP A 1 302 ? -8.772 13.950 14.846 1.00 83.62 302 ASP A N 1
ATOM 2311 C CA . ASP A 1 302 ? -8.117 13.660 13.571 1.00 83.62 302 ASP A CA 1
ATOM 2312 C C . ASP A 1 302 ? -7.525 12.246 13.570 1.00 83.62 302 ASP A C 1
ATOM 2314 O O . ASP A 1 302 ? -6.678 11.917 14.399 1.00 83.62 302 ASP A O 1
ATOM 2318 N N . LYS A 1 303 ? -7.939 11.431 12.593 1.00 78.31 303 LYS A N 1
ATOM 2319 C CA . LYS A 1 303 ? -7.454 10.062 12.360 1.00 78.31 303 LYS A CA 1
ATOM 2320 C C . LYS A 1 303 ? -5.960 9.991 12.048 1.00 78.31 303 LYS A C 1
ATOM 2322 O O . LYS A 1 303 ? -5.378 8.921 12.184 1.00 78.31 303 LYS A O 1
ATOM 2327 N N . ASN A 1 304 ? -5.340 11.086 11.620 1.00 79.94 304 ASN A N 1
ATOM 2328 C CA . ASN A 1 304 ? -3.912 11.121 11.298 1.00 79.94 304 ASN A CA 1
ATOM 2329 C C . ASN A 1 304 ? -3.013 11.285 12.532 1.00 79.94 304 ASN A C 1
ATOM 2331 O O . ASN A 1 304 ? -1.790 11.285 12.402 1.00 79.94 304 ASN A O 1
ATOM 2335 N N . MET A 1 305 ? -3.605 11.427 13.717 1.00 83.00 305 MET A N 1
ATOM 2336 C CA . MET A 1 305 ? -2.895 11.386 14.990 1.00 83.00 305 MET A CA 1
ATOM 2337 C C . MET A 1 305 ? -3.031 10.005 15.618 1.00 83.00 305 MET A C 1
ATOM 2339 O O . MET A 1 305 ? -4.002 9.294 15.364 1.00 83.00 305 MET A O 1
ATOM 2343 N N . ARG A 1 306 ? -2.080 9.631 16.473 1.00 84.50 306 ARG A N 1
ATOM 2344 C CA . ARG A 1 306 ? -2.107 8.332 17.139 1.00 84.50 306 ARG A CA 1
ATOM 2345 C C . ARG A 1 306 ? -3.028 8.426 18.340 1.00 84.50 306 ARG A C 1
ATOM 2347 O O . ARG A 1 306 ? -2.852 9.297 19.183 1.00 84.50 306 ARG A O 1
ATOM 2354 N N . GLY A 1 307 ? -3.990 7.522 18.443 1.00 87.00 307 GLY A N 1
ATOM 2355 C CA . GLY A 1 307 ? -4.995 7.584 19.502 1.00 87.00 307 GLY A CA 1
ATOM 2356 C C . GLY A 1 307 ? -6.267 6.841 19.140 1.00 87.00 307 GLY A C 1
ATOM 2357 O O . GLY A 1 307 ? -6.317 6.117 18.146 1.00 87.00 307 GLY A O 1
ATOM 2358 N N . ILE A 1 308 ? -7.299 6.999 19.961 1.00 88.81 308 ILE A N 1
ATOM 2359 C CA . ILE A 1 308 ? -8.603 6.382 19.718 1.00 88.81 308 ILE A CA 1
ATOM 2360 C C . ILE A 1 308 ? -9.510 7.419 19.087 1.00 88.81 308 ILE A C 1
ATOM 2362 O O . ILE A 1 308 ? -9.736 8.486 19.646 1.00 88.81 308 ILE A O 1
ATOM 2366 N N . TRP A 1 309 ? -10.014 7.127 17.898 1.00 90.75 309 TRP A N 1
ATOM 2367 C CA . TRP A 1 309 ? -10.872 8.050 17.185 1.00 90.75 309 TRP A CA 1
ATOM 2368 C C . TRP A 1 309 ? -12.188 8.242 17.936 1.00 90.75 309 TRP A C 1
ATOM 2370 O O . TRP A 1 309 ? -12.867 7.272 18.282 1.00 90.75 309 TRP A O 1
ATOM 2380 N N . LYS A 1 310 ? -12.523 9.509 18.203 1.00 89.06 310 LYS A N 1
ATOM 2381 C CA . LYS A 1 310 ? -13.674 9.893 19.024 1.00 89.06 310 LYS A CA 1
ATOM 2382 C C . LYS A 1 310 ? -15.001 9.411 18.445 1.00 89.06 310 LYS A C 1
ATOM 2384 O O . LYS A 1 310 ? -15.905 9.091 19.208 1.00 89.06 310 LYS A O 1
ATOM 2389 N N . GLU A 1 311 ? -15.122 9.380 17.122 1.00 91.06 311 GLU A N 1
ATOM 2390 C CA . GLU A 1 311 ? -16.362 9.044 16.425 1.00 91.06 311 GLU A CA 1
ATOM 2391 C C . GLU A 1 311 ? -16.334 7.585 15.958 1.00 91.06 311 GLU A C 1
ATOM 2393 O O . GLU A 1 311 ? -15.542 7.233 15.089 1.00 91.06 311 GLU A O 1
ATOM 2398 N N . PRO A 1 312 ? -17.175 6.698 16.509 1.00 92.94 312 PRO A N 1
ATOM 2399 C CA . PRO A 1 312 ? -17.221 5.315 16.055 1.00 92.94 312 PRO A CA 1
ATOM 2400 C C . PRO A 1 312 ? -17.802 5.202 14.645 1.00 92.94 312 PRO A C 1
ATOM 2402 O O . PRO A 1 312 ? -18.708 5.936 14.253 1.00 92.94 312 PRO A O 1
ATOM 2405 N N . VAL A 1 313 ? -17.291 4.238 13.888 1.00 94.12 313 VAL A N 1
ATOM 2406 C CA . VAL A 1 313 ? -17.743 3.919 12.536 1.00 94.12 313 VAL A CA 1
ATOM 2407 C C . VAL A 1 313 ? -19.031 3.097 12.608 1.00 94.12 313 VAL A C 1
ATOM 2409 O O . VAL A 1 313 ? -19.122 2.138 13.378 1.00 94.12 313 VAL A O 1
ATOM 2412 N N . ALA A 1 314 ? -20.015 3.462 11.789 1.00 94.69 314 ALA A N 1
ATOM 2413 C CA . ALA A 1 314 ? -21.274 2.734 11.646 1.00 94.69 314 ALA A CA 1
ATOM 2414 C C . ALA A 1 314 ? -21.083 1.335 11.005 1.00 94.69 314 ALA A C 1
ATOM 2416 O O . ALA A 1 314 ? -20.021 1.050 10.452 1.00 94.69 314 ALA A O 1
ATOM 2417 N N . PRO A 1 315 ? -22.100 0.455 11.044 1.00 94.44 315 PRO A N 1
ATOM 2418 C CA . PRO A 1 315 ? -22.096 -0.784 10.271 1.00 94.44 315 PRO A CA 1
ATOM 2419 C C . PRO A 1 315 ? -21.866 -0.548 8.775 1.00 94.44 315 PRO A C 1
ATOM 2421 O O . PRO A 1 315 ? -22.448 0.368 8.189 1.00 94.44 315 PRO A O 1
ATOM 2424 N N . GLY A 1 316 ? -21.063 -1.402 8.145 1.00 94.12 316 GLY A N 1
ATOM 2425 C CA . GLY A 1 316 ? -20.733 -1.301 6.725 1.00 94.12 316 GLY A CA 1
ATOM 2426 C C . GLY A 1 316 ? -19.364 -1.877 6.375 1.00 94.12 316 GLY A C 1
ATOM 2427 O O . GLY A 1 316 ? -18.640 -2.380 7.233 1.00 94.12 316 GLY A O 1
ATOM 2428 N N . LYS A 1 317 ? -19.004 -1.789 5.093 1.00 92.50 317 LYS A N 1
ATOM 2429 C CA . LYS A 1 317 ? -17.701 -2.214 4.568 1.00 92.50 317 LYS A CA 1
ATOM 2430 C C . LYS A 1 317 ? -16.796 -1.008 4.350 1.00 92.50 317 LYS A C 1
ATOM 2432 O O . LYS A 1 317 ? -17.206 -0.034 3.721 1.00 92.50 317 LYS A O 1
ATOM 2437 N N . TYR A 1 318 ? -15.563 -1.087 4.842 1.00 92.19 318 TYR A N 1
ATOM 2438 C CA . TYR A 1 318 ? -14.619 0.024 4.829 1.00 92.19 318 TYR A CA 1
ATOM 2439 C C . TYR A 1 318 ? -13.233 -0.399 4.350 1.00 92.19 318 TYR A C 1
ATOM 2441 O O . TYR A 1 318 ? -12.631 -1.350 4.851 1.00 92.19 318 TYR A O 1
ATOM 2449 N N . ASN A 1 319 ? -12.683 0.393 3.430 1.00 92.31 319 ASN A N 1
ATOM 2450 C CA . ASN A 1 319 ? -11.343 0.206 2.878 1.00 92.31 319 ASN A CA 1
ATOM 2451 C C . ASN A 1 319 ? -10.278 0.801 3.812 1.00 92.31 319 ASN A C 1
ATOM 2453 O O . ASN A 1 319 ? -9.549 1.726 3.450 1.00 92.31 319 ASN A O 1
ATOM 2457 N N . LEU A 1 320 ? -10.243 0.302 5.048 1.00 91.75 320 LEU A N 1
ATOM 2458 C CA . LEU A 1 320 ? -9.332 0.753 6.095 1.00 91.75 320 LEU A CA 1
ATOM 2459 C C . LEU A 1 320 ? -7.981 0.075 5.960 1.00 91.75 320 LEU A C 1
ATOM 2461 O O . LEU A 1 320 ? -7.905 -1.141 5.879 1.00 91.75 320 LEU A O 1
ATOM 2465 N N . ASN A 1 321 ? -6.913 0.861 6.017 1.00 94.25 321 ASN A N 1
ATOM 2466 C CA . ASN A 1 321 ? -5.567 0.323 6.121 1.00 94.25 321 ASN A CA 1
ATOM 2467 C C . ASN A 1 321 ? -5.371 -0.365 7.490 1.00 94.25 321 ASN A C 1
ATOM 2469 O O . ASN A 1 321 ? -5.322 0.350 8.494 1.00 94.25 321 ASN A O 1
ATOM 2473 N N . PRO A 1 322 ? -5.206 -1.698 7.564 1.00 92.44 322 PRO A N 1
ATOM 2474 C CA . PRO A 1 322 ? -5.063 -2.413 8.834 1.00 92.44 322 PRO A CA 1
ATOM 2475 C C . PRO A 1 322 ? -3.751 -2.096 9.562 1.00 92.44 322 PRO A C 1
ATOM 2477 O O . PRO A 1 322 ? -3.656 -2.294 10.772 1.00 92.44 322 PRO A O 1
ATOM 2480 N N . LEU A 1 323 ? -2.736 -1.587 8.854 1.00 92.00 323 LEU A N 1
ATOM 2481 C CA . LEU A 1 323 ? -1.484 -1.145 9.474 1.00 92.00 323 LEU A CA 1
ATOM 2482 C C . LEU A 1 323 ? -1.643 0.233 10.134 1.00 92.00 323 LEU A C 1
ATOM 2484 O O . LEU A 1 323 ? -1.005 0.512 11.149 1.00 92.00 323 LEU A O 1
ATOM 2488 N N . ALA A 1 324 ? -2.519 1.081 9.587 1.00 92.19 324 ALA A N 1
ATOM 2489 C CA . ALA A 1 324 ? -2.798 2.411 10.121 1.00 92.19 324 ALA A CA 1
ATOM 2490 C C . ALA A 1 324 ? -3.908 2.408 11.176 1.00 92.19 324 ALA A C 1
ATOM 2492 O O . ALA A 1 324 ? -3.828 3.167 12.137 1.00 92.19 324 ALA A O 1
ATOM 2493 N N . PHE A 1 325 ? -4.929 1.565 11.018 1.00 92.62 325 PHE A N 1
ATOM 2494 C CA . PHE A 1 325 ? -6.125 1.572 11.853 1.00 92.62 325 PHE A CA 1
ATOM 2495 C C . PHE A 1 325 ? -6.440 0.181 12.387 1.00 92.62 325 PHE A C 1
ATOM 2497 O O . PHE A 1 325 ? -6.557 -0.781 11.634 1.00 92.62 325 PHE A O 1
ATOM 2504 N N . THR A 1 326 ? -6.650 0.093 13.697 1.00 91.50 326 THR A N 1
ATOM 2505 C CA . THR A 1 326 ? -7.129 -1.118 14.364 1.00 91.50 326 THR A CA 1
ATOM 2506 C C . THR A 1 326 ? -8.589 -0.920 14.781 1.00 91.50 326 THR A C 1
ATOM 2508 O O . THR A 1 326 ? -8.851 -0.082 15.650 1.00 91.50 326 THR A O 1
ATOM 2511 N N . PRO A 1 327 ? -9.548 -1.638 14.172 1.00 92.62 327 PRO A N 1
ATOM 2512 C CA . PRO A 1 327 ? -10.955 -1.549 14.543 1.00 92.62 327 PRO A CA 1
ATOM 2513 C C . PRO A 1 327 ? -11.257 -2.401 15.784 1.00 92.62 327 PRO A C 1
ATOM 2515 O O . PRO A 1 327 ? -10.921 -3.581 15.840 1.00 92.62 327 PRO A O 1
ATOM 2518 N N . TYR A 1 328 ? -11.943 -1.812 16.760 1.00 92.56 328 TYR A N 1
ATOM 2519 C CA . TYR A 1 328 ? -12.526 -2.501 17.910 1.00 92.56 328 TYR A CA 1
ATOM 2520 C C . TYR A 1 328 ? -14.041 -2.517 17.755 1.00 92.56 328 TYR A C 1
ATOM 2522 O O . TYR A 1 328 ? -14.680 -1.465 17.778 1.00 92.56 328 TYR A O 1
ATOM 2530 N N . LEU A 1 329 ? -14.614 -3.704 17.582 1.00 91.31 329 LEU A N 1
ATOM 2531 C CA . LEU A 1 329 ? -16.059 -3.866 17.480 1.00 91.31 329 LEU A CA 1
ATOM 2532 C C . LEU A 1 329 ? -16.691 -3.706 18.864 1.00 91.31 329 LEU A C 1
ATOM 2534 O O . LEU A 1 329 ? -16.267 -4.339 19.830 1.00 91.31 329 LEU A O 1
ATOM 2538 N N . VAL A 1 330 ? -17.700 -2.845 18.948 1.00 90.25 330 VAL A N 1
ATOM 2539 C CA . VAL A 1 330 ? -18.475 -2.595 20.161 1.00 90.25 330 VAL A CA 1
ATOM 2540 C C . VAL A 1 330 ? -19.947 -2.872 19.858 1.00 90.25 330 VAL A C 1
ATOM 2542 O O . VAL A 1 330 ? -20.502 -2.222 18.966 1.00 90.25 330 VAL A O 1
ATOM 2545 N N . PRO A 1 331 ? -20.593 -3.815 20.565 1.00 90.69 331 PRO A N 1
ATOM 2546 C CA . PRO A 1 331 ? -22.018 -4.069 20.419 1.00 90.69 331 PRO A CA 1
ATOM 2547 C C . PRO A 1 331 ? -22.822 -2.837 20.848 1.00 90.69 331 PRO A C 1
ATOM 2549 O O . PRO A 1 331 ? -22.566 -2.219 21.880 1.00 90.69 331 PRO A O 1
ATOM 2552 N N . THR A 1 332 ? -23.820 -2.487 20.046 1.00 87.88 332 THR A N 1
ATOM 2553 C CA . THR A 1 332 ? -24.798 -1.420 20.339 1.00 87.88 332 THR A CA 1
ATOM 2554 C C . THR A 1 332 ? -26.203 -1.968 20.584 1.00 87.88 332 THR A C 1
ATOM 2556 O O . THR A 1 332 ? -27.100 -1.248 21.043 1.00 87.88 332 THR A O 1
ATOM 2559 N N . SER A 1 333 ? -26.386 -3.258 20.289 1.00 86.44 333 SER A N 1
ATOM 2560 C CA . SER A 1 333 ? -27.496 -4.077 20.753 1.00 86.44 333 SER A CA 1
ATOM 2561 C C . SER A 1 333 ? -27.397 -4.338 22.260 1.00 86.44 333 SER A C 1
ATOM 2563 O O . SER A 1 333 ? -26.398 -4.032 22.914 1.00 86.44 333 SER A O 1
ATOM 2565 N N . ALA A 1 334 ? -28.480 -4.871 22.824 1.00 85.00 334 ALA A N 1
ATOM 2566 C CA . ALA A 1 334 ? -28.486 -5.333 24.202 1.00 85.00 334 ALA A CA 1
ATOM 2567 C C . ALA A 1 334 ? -27.504 -6.507 24.360 1.00 85.00 334 ALA A C 1
ATOM 2569 O O . ALA A 1 334 ? -27.559 -7.477 23.605 1.00 85.00 334 ALA A O 1
ATOM 2570 N N . VAL A 1 335 ? -26.621 -6.403 25.345 1.00 84.69 335 VAL A N 1
ATOM 2571 C CA . VAL A 1 335 ? -25.661 -7.433 25.742 1.00 84.69 335 VAL A CA 1
ATOM 2572 C C . VAL A 1 335 ? -26.170 -8.065 27.027 1.00 84.69 335 VAL A C 1
ATOM 2574 O O . VAL A 1 335 ? -26.500 -7.356 27.979 1.00 84.69 335 VAL A O 1
ATOM 2577 N N . THR A 1 336 ? -26.230 -9.392 27.060 1.00 85.00 336 THR A N 1
ATOM 2578 C CA . THR A 1 336 ? -26.655 -10.145 28.240 1.00 85.00 336 THR A CA 1
ATOM 2579 C C . THR A 1 336 ? -25.437 -10.699 28.965 1.00 85.00 336 THR A C 1
ATOM 2581 O O . THR A 1 336 ? -24.593 -11.372 28.380 1.00 85.00 336 THR A O 1
ATOM 2584 N N . ILE A 1 337 ? -25.357 -10.437 30.260 1.00 85.31 337 ILE A N 1
ATOM 2585 C CA . ILE A 1 337 ? -24.326 -10.937 31.160 1.00 85.31 337 ILE A CA 1
ATOM 2586 C C . ILE A 1 337 ? -24.997 -11.912 32.120 1.00 85.31 337 ILE A C 1
ATOM 2588 O O . ILE A 1 337 ? -25.995 -11.561 32.740 1.00 85.31 337 ILE A O 1
ATOM 2592 N N . ASP A 1 338 ? -24.488 -13.131 32.219 1.00 85.12 338 ASP A N 1
ATOM 2593 C CA . ASP A 1 338 ? -25.110 -14.230 32.950 1.00 85.12 338 ASP A CA 1
ATOM 2594 C C . ASP A 1 338 ? -24.122 -14.830 33.961 1.00 85.12 338 ASP A C 1
ATOM 2596 O O . ASP A 1 338 ? -23.049 -15.297 33.580 1.00 85.12 338 ASP A O 1
ATOM 2600 N N . TRP A 1 339 ? -24.483 -14.815 35.244 1.00 82.75 339 TRP A N 1
ATOM 2601 C CA . TRP A 1 339 ? -23.755 -15.447 36.352 1.00 82.75 339 TRP A CA 1
ATOM 2602 C C . TRP A 1 339 ? -24.506 -16.699 36.831 1.00 82.75 339 TRP A C 1
ATOM 2604 O O . TRP A 1 339 ? -24.804 -16.822 38.016 1.00 82.75 339 TRP A O 1
ATOM 2614 N N . ALA A 1 340 ? -24.864 -17.600 35.914 1.00 74.62 340 ALA A N 1
ATOM 2615 C CA . ALA A 1 340 ? -25.583 -18.840 36.213 1.00 74.62 340 ALA A CA 1
ATOM 2616 C C . ALA A 1 340 ? -24.738 -20.093 35.946 1.00 74.62 340 ALA A C 1
ATOM 2618 O O . ALA A 1 340 ? -23.780 -20.068 35.169 1.00 74.62 340 ALA A O 1
ATOM 2619 N N . SER A 1 341 ? -25.111 -21.217 36.571 1.00 57.25 341 SER A N 1
ATOM 2620 C CA . SER A 1 341 ? -24.389 -22.484 36.412 1.00 57.25 341 SER A CA 1
ATOM 2621 C C . SER A 1 341 ? -24.362 -22.937 34.942 1.00 57.25 341 SER A C 1
ATOM 2623 O O . SER A 1 341 ? -25.392 -23.224 34.329 1.00 57.25 341 SER A O 1
ATOM 2625 N N . GLY A 1 342 ? -23.166 -23.007 34.371 1.00 51.38 342 GLY A N 1
ATOM 2626 C CA . GLY A 1 342 ? -22.897 -23.526 33.039 1.00 51.38 342 GLY A CA 1
ATOM 2627 C C . GLY A 1 342 ? -21.425 -23.899 32.963 1.00 51.38 342 GLY A C 1
ATOM 2628 O O . GLY A 1 342 ? -20.591 -23.176 33.494 1.00 51.38 342 GLY A O 1
ATOM 2629 N N . VAL A 1 343 ? -21.124 -25.054 32.362 1.00 41.53 343 VAL A N 1
ATOM 2630 C CA . VAL A 1 343 ? -19.768 -25.605 32.201 1.00 41.53 343 VAL A CA 1
ATOM 2631 C C . VAL A 1 343 ? -18.775 -24.494 31.857 1.00 41.53 343 VAL A C 1
ATOM 2633 O O . VAL A 1 343 ? -19.019 -23.755 30.902 1.00 41.53 343 VAL A O 1
ATOM 2636 N N . ASP A 1 344 ? -17.670 -24.418 32.611 1.00 42.19 344 ASP A N 1
ATOM 2637 C CA . ASP A 1 344 ? -16.505 -23.560 32.362 1.00 42.19 344 ASP A CA 1
ATOM 2638 C C . ASP A 1 344 ? -15.888 -23.870 30.985 1.00 42.19 344 ASP A C 1
ATOM 2640 O O . ASP A 1 344 ? -14.796 -24.426 30.853 1.00 42.19 344 ASP A O 1
ATOM 2644 N N . GLN A 1 345 ? -16.565 -23.490 29.908 1.00 41.97 345 GLN A N 1
ATOM 2645 C CA . GLN A 1 345 ? -15.868 -23.165 28.686 1.00 41.97 345 GLN A CA 1
ATOM 2646 C C . GLN A 1 345 ? -15.196 -21.836 28.980 1.00 41.97 345 GLN A C 1
ATOM 2648 O O . GLN A 1 345 ? -15.834 -20.787 28.922 1.00 41.97 345 GLN A O 1
ATOM 2653 N N . ARG A 1 346 ? -13.903 -21.885 29.333 1.00 39.78 346 ARG A N 1
ATOM 2654 C CA . ARG A 1 346 ? -12.993 -20.744 29.172 1.00 39.78 346 ARG A CA 1
ATOM 2655 C C . ARG A 1 346 ? -13.396 -20.052 27.877 1.00 39.78 346 ARG A C 1
ATOM 2657 O O . ARG A 1 346 ? -13.230 -20.655 26.820 1.00 39.78 346 ARG A O 1
ATOM 2664 N N . ALA A 1 347 ? -14.010 -18.877 27.999 1.00 40.91 347 ALA A N 1
ATOM 2665 C CA . ALA A 1 347 ? -14.762 -18.245 26.928 1.00 40.91 347 ALA A CA 1
ATOM 2666 C C . ALA A 1 347 ? -13.913 -18.179 25.652 1.00 40.91 347 ALA A C 1
ATOM 2668 O O . ALA A 1 347 ? -13.024 -17.333 25.530 1.00 40.91 347 ALA A O 1
ATOM 2669 N N . GLN A 1 348 ? -14.163 -19.090 24.709 1.00 34.69 348 GLN A N 1
ATOM 2670 C CA . GLN A 1 348 ? -13.693 -18.943 23.342 1.00 34.69 348 GLN A CA 1
ATOM 2671 C C . GLN A 1 348 ? -14.584 -17.880 22.726 1.00 34.69 348 GLN A C 1
ATOM 2673 O O . GLN A 1 348 ? -15.679 -18.143 22.238 1.00 34.69 348 GLN A O 1
ATOM 2678 N N . HIS A 1 349 ? -14.144 -16.636 22.848 1.00 41.12 349 HIS A N 1
ATOM 2679 C CA . HIS A 1 349 ? -14.788 -15.548 22.155 1.00 41.12 349 HIS A CA 1
ATOM 2680 C C . HIS A 1 349 ? -14.368 -15.642 20.686 1.00 41.12 349 HIS A C 1
ATOM 2682 O O . HIS A 1 349 ? -13.236 -15.309 20.336 1.00 41.12 349 HIS A O 1
ATOM 2688 N N . ASN A 1 350 ? -15.297 -16.077 19.832 1.00 36.25 350 ASN A N 1
ATOM 2689 C CA . ASN A 1 350 ? -15.305 -15.703 18.421 1.00 36.25 350 ASN A CA 1
ATOM 2690 C C . ASN A 1 350 ? -15.631 -14.203 18.331 1.00 36.25 350 ASN A C 1
ATOM 2692 O O . ASN A 1 350 ? -16.681 -13.802 17.842 1.00 36.25 350 ASN A O 1
ATOM 2696 N N . THR A 1 351 ? -14.726 -13.345 18.804 1.00 37.00 351 THR A N 1
ATOM 2697 C CA . THR A 1 351 ? -14.546 -12.080 18.094 1.00 37.00 351 THR A CA 1
ATOM 2698 C C . THR A 1 351 ? -14.096 -12.478 16.690 1.00 37.00 351 THR A C 1
ATOM 2700 O O . THR A 1 351 ? -13.291 -13.411 16.579 1.00 37.00 351 THR A O 1
ATOM 2703 N N . PRO A 1 352 ? -14.487 -11.783 15.615 1.00 35.44 352 PRO A N 1
ATOM 2704 C CA . PRO A 1 352 ? -13.615 -11.701 14.460 1.00 35.44 352 PRO A CA 1
ATOM 2705 C C . PRO A 1 352 ? -12.335 -11.006 14.948 1.00 35.44 352 PRO A C 1
ATOM 2707 O O . PRO A 1 352 ? -12.157 -9.798 14.814 1.00 35.44 352 PRO A O 1
ATOM 2710 N N . GLN A 1 353 ? -11.446 -11.748 15.615 1.00 34.03 353 GLN A N 1
ATOM 2711 C CA . GLN A 1 353 ? -10.050 -11.379 15.629 1.00 34.03 353 GLN A CA 1
ATOM 2712 C C . GLN A 1 353 ? -9.690 -11.379 14.155 1.00 34.03 353 GLN A C 1
ATOM 2714 O O . GLN A 1 353 ? -9.792 -12.411 13.490 1.00 34.03 353 GLN A O 1
ATOM 2719 N N . ILE A 1 354 ? -9.321 -10.213 13.632 1.00 39.47 354 ILE A N 1
ATOM 2720 C CA . ILE A 1 354 ? -8.560 -10.141 12.393 1.00 39.47 354 ILE A CA 1
ATOM 2721 C C . ILE A 1 354 ? -7.250 -10.859 12.724 1.00 39.47 354 ILE A C 1
ATOM 2723 O O . ILE A 1 354 ? -6.298 -10.270 13.236 1.00 39.47 354 ILE A O 1
ATOM 2727 N N . ALA A 1 355 ? -7.274 -12.182 12.585 1.00 34.44 355 ALA A N 1
ATOM 2728 C CA . ALA A 1 355 ? -6.152 -13.044 12.843 1.00 34.44 355 ALA A CA 1
ATOM 2729 C C . ALA A 1 355 ? -5.066 -12.642 11.853 1.00 34.44 355 ALA A C 1
ATOM 2731 O O . ALA A 1 355 ? -5.308 -12.518 10.651 1.00 34.44 355 ALA A O 1
ATOM 2732 N N . GLN A 1 356 ? -3.861 -12.434 12.372 1.00 37.12 356 GLN A N 1
ATOM 2733 C CA . GLN A 1 356 ? -2.659 -12.402 11.558 1.00 37.12 356 GLN A CA 1
ATOM 2734 C C . GLN A 1 356 ? -2.649 -13.671 10.702 1.00 37.12 356 GLN A C 1
ATOM 2736 O O . GLN A 1 356 ? -2.515 -14.785 11.211 1.00 37.12 356 GLN A O 1
ATOM 2741 N N . MET A 1 357 ? -2.868 -13.496 9.402 1.00 35.34 357 MET A N 1
ATOM 2742 C CA . MET A 1 357 ? -3.060 -14.595 8.471 1.00 35.34 357 MET A CA 1
ATOM 2743 C C . MET A 1 357 ? -1.694 -15.212 8.161 1.00 35.34 357 MET A C 1
ATOM 2745 O O . MET A 1 357 ? -0.980 -14.792 7.252 1.00 35.34 357 MET A O 1
ATOM 2749 N N . SER A 1 358 ? -1.312 -16.199 8.971 1.00 29.86 358 SER A N 1
ATOM 2750 C CA . SER A 1 358 ? -0.291 -17.184 8.627 1.00 29.86 358 SER A CA 1
ATOM 2751 C C . SER A 1 358 ? -0.992 -18.424 8.062 1.00 29.86 358 SER A C 1
ATOM 2753 O O . SER A 1 358 ? -1.990 -18.901 8.597 1.00 29.86 358 SER A O 1
ATOM 2755 N N . ASN A 1 359 ? -0.518 -18.869 6.899 1.00 36.41 359 ASN A N 1
ATOM 2756 C CA . ASN A 1 359 ? -1.095 -19.939 6.084 1.00 36.41 359 ASN A CA 1
ATOM 2757 C C . ASN A 1 359 ? -1.212 -21.277 6.832 1.00 36.41 359 ASN A C 1
ATOM 2759 O O . ASN A 1 359 ? -0.267 -21.639 7.522 1.00 36.41 359 ASN A O 1
ATOM 2763 N N . ILE A 1 360 ? -2.274 -22.053 6.553 1.00 30.98 360 ILE A N 1
ATOM 2764 C CA . ILE A 1 360 ? -2.260 -23.481 6.143 1.00 30.98 360 ILE A CA 1
ATOM 2765 C C . ILE A 1 360 ? -3.707 -23.954 5.850 1.00 30.98 360 ILE A C 1
ATOM 2767 O O . ILE A 1 360 ? -4.642 -23.651 6.583 1.00 30.98 360 ILE A O 1
ATOM 2771 N N . LYS A 1 361 ? -3.882 -24.697 4.745 1.00 30.22 361 LYS A N 1
ATOM 2772 C CA . LYS A 1 361 ? -5.120 -25.387 4.320 1.00 30.22 361 LYS A CA 1
ATOM 2773 C C . LYS A 1 361 ? -5.335 -26.683 5.131 1.00 30.22 361 LYS A C 1
ATOM 2775 O O . LYS A 1 361 ? -4.344 -27.344 5.434 1.00 30.22 361 LYS A O 1
ATOM 2780 N N . THR A 1 362 ? -6.584 -27.148 5.303 1.00 24.14 362 THR A N 1
ATOM 2781 C CA . THR A 1 362 ? -7.209 -28.309 4.590 1.00 24.14 362 THR A CA 1
ATOM 2782 C C . THR A 1 362 ? -8.377 -28.940 5.397 1.00 24.14 362 THR A C 1
ATOM 2784 O O . THR A 1 362 ? -8.163 -29.461 6.482 1.00 24.14 362 THR A O 1
ATOM 2787 N N . SER A 1 363 ? -9.577 -28.903 4.788 1.00 27.81 363 SER A N 1
ATOM 2788 C CA . SER A 1 363 ? -10.626 -29.949 4.657 1.00 27.81 363 SER A CA 1
ATOM 2789 C C . SER A 1 363 ? -11.562 -30.422 5.803 1.00 27.81 363 SER A C 1
ATOM 2791 O O . SER A 1 363 ? -11.118 -31.017 6.778 1.00 27.81 363 SER A O 1
ATOM 2793 N N . THR A 1 364 ? -12.866 -30.344 5.469 1.00 22.45 364 THR A N 1
ATOM 2794 C CA . THR A 1 364 ? -13.938 -31.375 5.579 1.00 22.45 364 THR A CA 1
ATOM 2795 C C . THR A 1 364 ? -14.977 -31.290 6.716 1.00 22.45 364 THR A C 1
ATOM 2797 O O . THR A 1 364 ? -14.698 -31.619 7.858 1.00 22.45 364 THR A O 1
ATOM 2800 N N . GLU A 1 365 ? -16.190 -30.903 6.285 1.00 25.80 365 GLU A N 1
ATOM 2801 C CA . GLU A 1 365 ? -17.564 -31.340 6.634 1.00 25.80 365 GLU A CA 1
ATOM 2802 C C . GLU A 1 365 ? -17.984 -31.596 8.096 1.00 25.80 365 GLU A C 1
ATOM 2804 O O . GLU A 1 365 ? -17.560 -32.560 8.721 1.00 25.80 365 GLU A O 1
ATOM 2809 N N . ALA A 1 366 ? -19.000 -30.844 8.543 1.00 23.39 366 ALA A N 1
ATOM 2810 C CA . ALA A 1 366 ? -20.298 -31.386 8.967 1.00 23.39 366 ALA A CA 1
ATOM 2811 C C . ALA A 1 366 ? -21.337 -30.249 9.004 1.00 23.39 366 ALA A C 1
ATOM 2813 O O . ALA A 1 366 ? -21.059 -29.151 9.484 1.00 23.39 366 ALA A O 1
ATOM 2814 N N . HIS A 1 367 ? -22.511 -30.516 8.436 1.00 27.72 367 HIS A N 1
ATOM 2815 C CA . HIS A 1 367 ? -23.692 -29.666 8.515 1.00 27.72 367 HIS A CA 1
ATOM 2816 C C . HIS A 1 367 ? -24.219 -29.636 9.951 1.00 27.72 367 HIS A C 1
ATOM 2818 O O . HIS A 1 367 ? -24.563 -30.691 10.466 1.00 27.72 367 HIS A O 1
ATOM 2824 N N . ASP A 1 368 ? -24.358 -28.444 10.526 1.00 24.92 368 ASP A N 1
ATOM 2825 C CA . ASP A 1 368 ? -25.370 -28.166 11.543 1.00 24.92 368 ASP A CA 1
ATOM 2826 C C . ASP A 1 368 ? -26.006 -26.811 11.220 1.00 24.92 368 ASP A C 1
ATOM 2828 O O . ASP A 1 368 ? -25.329 -25.803 10.995 1.00 24.92 368 ASP A O 1
ATOM 2832 N N . GLU A 1 369 ? -27.329 -26.833 11.108 1.00 28.05 369 GLU A N 1
ATOM 2833 C CA . GLU A 1 369 ? -28.185 -25.675 10.899 1.00 28.05 369 GLU A CA 1
ATOM 2834 C C . GLU A 1 369 ? -28.034 -24.720 12.089 1.00 28.05 369 GLU A C 1
ATOM 2836 O O . GLU A 1 369 ? -28.479 -25.011 13.197 1.00 28.05 369 GLU A O 1
ATOM 2841 N N . VAL A 1 370 ? -27.400 -23.566 11.871 1.00 29.56 370 VAL A N 1
ATOM 2842 C CA . VAL A 1 370 ? -27.404 -22.478 12.854 1.00 29.56 370 VAL A CA 1
ATOM 2843 C C . VAL A 1 370 ? -28.578 -21.568 12.533 1.00 29.56 370 VAL A C 1
ATOM 2845 O O . VAL A 1 370 ? -28.550 -20.762 11.601 1.00 29.56 370 VAL A O 1
ATOM 2848 N N . GLU A 1 371 ? -29.623 -21.765 13.324 1.00 29.11 371 GLU A N 1
ATOM 2849 C CA . GLU A 1 371 ? -30.796 -20.918 13.451 1.00 29.11 371 GLU A CA 1
ATOM 2850 C C . GLU A 1 371 ? -30.380 -19.445 13.601 1.00 29.11 371 GLU A C 1
ATOM 2852 O O . GLU A 1 371 ? -29.491 -19.083 14.378 1.00 29.11 371 GLU A O 1
ATOM 2857 N N . SER A 1 372 ? -30.994 -18.587 12.789 1.00 29.72 372 SER A N 1
ATOM 2858 C CA . SER A 1 372 ? -30.709 -17.159 12.707 1.00 29.72 372 SER A CA 1
ATOM 2859 C C . SER A 1 372 ? -31.279 -16.410 13.915 1.00 29.72 372 SER A C 1
ATOM 2861 O O . SER A 1 372 ? -32.270 -15.688 13.790 1.00 29.72 372 SER A O 1
ATOM 2863 N N . ASP A 1 373 ? -30.661 -16.556 15.081 1.00 34.78 373 ASP A N 1
ATOM 2864 C CA . ASP A 1 373 ? -31.004 -15.745 16.242 1.00 34.78 373 ASP A CA 1
ATOM 2865 C C . ASP A 1 373 ? -30.198 -14.444 16.242 1.00 34.78 373 ASP A C 1
ATOM 2867 O O . ASP A 1 373 ? -28.970 -14.418 16.151 1.00 34.78 373 ASP A O 1
ATOM 2871 N N . LYS A 1 374 ? -30.921 -13.321 16.315 1.00 38.84 374 LYS A N 1
ATOM 2872 C CA . LYS A 1 374 ? -30.363 -11.970 16.443 1.00 38.84 374 LYS A CA 1
ATOM 2873 C C . LYS A 1 374 ? -29.341 -11.961 17.581 1.00 38.84 374 LYS A C 1
ATOM 2875 O O . LYS A 1 374 ? -29.724 -12.070 18.743 1.00 38.84 374 LYS A O 1
ATOM 2880 N N . ALA A 1 375 ? -28.064 -11.818 17.227 1.00 43.56 375 ALA A N 1
ATOM 2881 C CA . ALA A 1 375 ? -26.917 -11.890 18.125 1.00 43.56 375 ALA A CA 1
ATOM 2882 C C . ALA A 1 375 ? -27.048 -10.928 19.320 1.00 43.56 375 ALA A C 1
ATOM 2884 O O . ALA A 1 375 ? -26.662 -9.759 19.271 1.00 43.56 375 ALA A O 1
ATOM 2885 N N . THR A 1 376 ? -27.616 -11.442 20.405 1.00 52.28 376 THR A N 1
ATOM 2886 C CA . THR A 1 376 ? -27.443 -10.907 21.749 1.00 52.28 376 THR A CA 1
ATOM 2887 C C . THR A 1 376 ? -26.099 -11.463 22.205 1.00 52.28 376 THR A C 1
ATOM 2889 O O . THR A 1 376 ? -25.944 -12.679 22.272 1.00 52.28 376 THR A O 1
ATOM 2892 N N . GLU A 1 377 ? -25.085 -10.624 22.424 1.00 59.78 377 GLU A N 1
ATOM 2893 C CA . GLU A 1 377 ? -23.815 -11.129 22.959 1.00 59.78 377 GLU A CA 1
ATOM 2894 C C . GLU A 1 377 ? -24.038 -11.626 24.391 1.00 59.78 377 GLU A C 1
ATOM 2896 O O . GLU A 1 377 ? -24.610 -10.909 25.218 1.00 59.78 377 GLU A O 1
ATOM 2901 N N . PHE A 1 378 ? -23.601 -12.857 24.669 1.00 63.72 378 PHE A N 1
ATOM 2902 C CA . PHE A 1 378 ? -23.724 -13.502 25.973 1.00 63.72 378 PHE A CA 1
ATOM 2903 C C . PHE A 1 378 ? -22.354 -13.587 26.648 1.00 63.72 378 PHE A C 1
ATOM 2905 O O . PHE A 1 378 ? -21.471 -14.311 26.185 1.00 63.72 378 PHE A O 1
ATOM 2912 N N . PHE A 1 379 ? -22.188 -12.894 27.772 1.00 71.94 379 PHE A N 1
ATOM 2913 C CA . PHE A 1 379 ? -21.023 -13.048 28.643 1.00 71.94 379 PHE A CA 1
ATOM 2914 C C . PHE A 1 379 ? -21.398 -13.948 29.816 1.00 71.94 379 PHE A C 1
ATOM 2916 O O . PHE A 1 379 ? -22.247 -13.573 30.618 1.00 71.94 379 PHE A O 1
ATOM 2923 N N . LYS A 1 380 ? -20.784 -15.131 29.915 1.00 72.81 380 LYS A N 1
ATOM 2924 C CA . LYS A 1 380 ? -21.027 -16.076 31.013 1.00 72.81 380 LYS A CA 1
ATOM 2925 C C . LYS A 1 380 ? -19.926 -15.983 32.062 1.00 72.81 380 LYS A C 1
ATOM 2927 O O . LYS A 1 380 ? -18.745 -15.997 31.718 1.00 72.81 380 LYS A O 1
ATOM 2932 N N . PHE A 1 381 ? -20.323 -15.929 33.323 1.00 73.12 381 PHE A N 1
ATOM 2933 C CA . PHE A 1 381 ? -19.450 -15.881 34.488 1.00 73.12 381 PHE A CA 1
ATOM 2934 C C . PHE A 1 381 ? -19.796 -17.000 35.465 1.00 73.12 381 PHE A C 1
ATOM 2936 O O . PHE A 1 381 ? -20.906 -17.530 35.456 1.00 73.12 381 PHE A O 1
ATOM 2943 N N . SER A 1 382 ? -18.837 -17.343 36.328 1.00 73.50 382 SER A N 1
ATOM 2944 C CA . SER A 1 382 ? -19.077 -18.283 37.418 1.00 73.50 382 SER A CA 1
ATOM 2945 C C . SER A 1 382 ? -20.179 -17.767 38.338 1.00 73.50 382 SER A C 1
ATOM 2947 O O . SER A 1 382 ? -20.245 -16.571 38.635 1.00 73.50 382 SER A O 1
ATOM 2949 N N . GLN A 1 383 ? -20.992 -18.695 38.826 1.00 79.00 383 GLN A N 1
ATOM 2950 C CA . GLN A 1 383 ? -22.077 -18.408 39.750 1.00 79.00 383 GLN A CA 1
ATOM 2951 C C . GLN A 1 383 ? -21.572 -17.696 41.012 1.00 79.00 383 GLN A C 1
ATOM 2953 O O . GLN A 1 383 ? -20.492 -17.995 41.537 1.00 79.00 383 GLN A O 1
ATOM 2958 N N . LEU A 1 384 ? -22.362 -16.743 41.503 1.00 80.12 384 LEU A N 1
ATOM 2959 C CA . LEU A 1 384 ? -22.012 -15.950 42.676 1.00 80.12 384 LEU A CA 1
ATOM 2960 C C . LEU A 1 384 ? -22.230 -16.776 43.944 1.00 80.12 384 LEU A C 1
ATOM 2962 O O . LEU A 1 384 ? -23.346 -17.204 44.233 1.00 80.12 384 LEU A O 1
ATOM 2966 N N . ARG A 1 385 ? -21.162 -16.973 44.723 1.00 85.38 385 ARG A N 1
ATOM 2967 C CA . ARG A 1 385 ? -21.210 -17.648 46.026 1.00 85.38 385 ARG A CA 1
ATOM 2968 C C . ARG A 1 385 ? -21.202 -16.620 47.144 1.00 85.38 385 ARG A C 1
ATOM 2970 O O . ARG A 1 385 ? -20.199 -15.936 47.350 1.00 85.38 385 ARG A O 1
ATOM 2977 N N . VAL A 1 386 ? -22.308 -16.527 47.873 1.00 88.19 386 VAL A N 1
ATOM 2978 C CA . VAL A 1 386 ? -22.473 -15.599 48.999 1.00 88.19 386 VAL A CA 1
ATOM 2979 C C . VAL A 1 386 ? -22.707 -16.362 50.298 1.00 88.19 386 VAL A C 1
ATOM 2981 O O . VAL A 1 386 ? -23.253 -17.463 50.291 1.00 88.19 386 VAL A O 1
ATOM 2984 N N . THR A 1 387 ? -22.295 -15.778 51.421 1.00 89.62 387 THR A N 1
ATOM 2985 C CA . THR A 1 387 ? -22.503 -16.353 52.756 1.00 89.62 387 THR A CA 1
ATOM 2986 C C . THR A 1 387 ? -23.498 -15.491 53.516 1.00 89.62 387 THR A C 1
ATOM 2988 O O . THR A 1 387 ? -23.318 -14.274 53.586 1.00 89.62 387 THR A O 1
ATOM 2991 N N . SER A 1 388 ? -24.536 -16.110 54.072 1.00 89.81 388 SER A N 1
ATOM 2992 C CA . SER A 1 388 ? -25.549 -15.425 54.870 1.00 89.81 388 SER A CA 1
ATOM 2993 C C . SER A 1 388 ? -25.054 -15.071 56.280 1.00 89.81 388 SER A C 1
ATOM 2995 O O . SER A 1 388 ? -24.048 -15.611 56.750 1.00 89.81 388 SER A O 1
ATOM 2997 N N . MET A 1 389 ? -25.794 -14.220 57.001 1.00 90.38 389 MET A N 1
ATOM 2998 C CA . MET A 1 389 ? -25.489 -13.862 58.398 1.00 90.38 389 MET A CA 1
ATOM 2999 C C . MET A 1 389 ? -25.413 -15.087 59.330 1.00 90.38 389 MET A C 1
ATOM 3001 O O . MET A 1 389 ? -24.633 -15.118 60.278 1.00 90.38 389 MET A O 1
ATOM 3005 N N . ASP A 1 390 ? -26.230 -16.108 59.065 1.00 91.69 390 ASP A N 1
ATOM 3006 C CA . ASP A 1 390 ? -26.288 -17.373 59.805 1.00 91.69 390 ASP A CA 1
ATOM 3007 C C . ASP A 1 390 ? -25.315 -18.449 59.283 1.00 91.69 390 ASP A C 1
ATOM 3009 O O . ASP A 1 390 ? -25.349 -19.586 59.752 1.00 91.69 390 ASP A O 1
ATOM 3013 N N . GLY A 1 391 ? -24.406 -18.090 58.368 1.00 88.25 391 GLY A N 1
ATOM 3014 C CA . GLY A 1 391 ? -23.289 -18.937 57.937 1.00 88.25 391 GLY A CA 1
ATOM 3015 C C . GLY A 1 391 ? -23.615 -19.943 56.831 1.00 88.25 391 GLY A C 1
ATOM 3016 O O . GLY A 1 391 ? -22.779 -20.795 56.530 1.00 88.25 391 GLY A O 1
ATOM 3017 N N . PHE A 1 392 ? -24.790 -19.854 56.203 1.00 90.62 392 PHE A N 1
ATOM 3018 C CA . PHE A 1 392 ? -25.133 -20.690 55.053 1.00 90.62 392 PHE A CA 1
ATOM 3019 C C . PHE A 1 392 ? -24.521 -20.122 53.773 1.00 90.62 392 PHE A C 1
ATOM 3021 O O . PHE A 1 392 ? -24.560 -18.917 53.529 1.00 90.62 392 PHE A O 1
ATOM 3028 N N . GLN A 1 393 ? -23.976 -21.001 52.934 1.00 89.25 393 GLN A N 1
ATOM 3029 C CA . GLN A 1 393 ? -23.525 -20.641 51.593 1.00 89.25 393 GLN A CA 1
ATOM 3030 C C . GLN A 1 393 ? -24.686 -20.776 50.613 1.00 89.25 393 GLN A C 1
ATOM 3032 O O . GLN A 1 393 ? -25.348 -21.812 50.565 1.00 89.25 393 GLN A O 1
ATOM 3037 N N . LEU A 1 394 ? -24.925 -19.723 49.842 1.00 85.56 394 LEU A N 1
ATOM 3038 C CA . LEU A 1 394 ? -25.972 -19.649 48.836 1.00 85.56 394 LEU A CA 1
ATOM 3039 C C . LEU A 1 394 ? -25.326 -19.367 47.483 1.00 85.56 394 LEU A C 1
ATOM 3041 O O . LEU A 1 394 ? -24.439 -18.515 47.370 1.00 85.56 394 LEU A O 1
ATOM 3045 N N . GLU A 1 395 ? -25.782 -20.081 46.462 1.00 85.06 395 GLU A N 1
ATOM 3046 C CA . GLU A 1 395 ? -25.408 -19.817 45.078 1.00 85.06 395 GLU A CA 1
ATOM 3047 C C . GLU A 1 395 ? -26.516 -18.985 44.427 1.00 85.06 395 GLU A C 1
ATOM 3049 O O . GLU A 1 395 ? -27.700 -19.320 44.523 1.00 85.06 395 GLU A O 1
ATOM 3054 N N . VAL A 1 396 ? -26.142 -17.851 43.833 1.00 82.75 396 VAL A N 1
ATOM 3055 C CA . VAL A 1 396 ? -27.092 -16.890 43.273 1.00 82.75 396 VAL A CA 1
ATOM 3056 C C . VAL A 1 396 ? -26.862 -16.752 41.780 1.00 82.75 396 VAL A C 1
ATOM 3058 O O . VAL A 1 396 ? -25.795 -16.322 41.346 1.00 82.75 396 VAL A O 1
ATOM 3061 N N . ASP A 1 397 ? -27.908 -17.065 41.020 1.00 84.69 397 ASP A N 1
ATOM 3062 C CA . ASP A 1 397 ? -27.961 -16.801 39.588 1.00 84.69 397 ASP A CA 1
ATOM 3063 C C . ASP A 1 397 ? -28.445 -15.375 39.351 1.00 84.69 397 ASP A C 1
ATOM 3065 O O . ASP A 1 397 ? -29.469 -14.949 39.894 1.00 84.69 397 ASP A O 1
ATOM 3069 N N . VAL A 1 398 ? -27.713 -14.626 38.541 1.00 83.19 398 VAL A N 1
ATOM 3070 C CA . VAL A 1 398 ? -28.077 -13.254 38.194 1.00 83.19 398 VAL A CA 1
ATOM 3071 C C . VAL A 1 398 ? -27.860 -13.074 36.710 1.00 83.19 398 VAL A C 1
ATOM 3073 O O . VAL A 1 398 ? -26.854 -13.533 36.173 1.00 83.19 398 VAL A O 1
ATOM 3076 N N . ARG A 1 399 ? -28.774 -12.372 36.049 1.00 85.94 399 ARG A N 1
ATOM 3077 C CA . ARG A 1 399 ? -28.590 -11.967 34.660 1.00 85.94 399 ARG A CA 1
ATOM 3078 C C . ARG A 1 399 ? -28.761 -10.467 34.520 1.00 85.94 399 ARG A C 1
ATOM 3080 O O . ARG A 1 399 ? -29.771 -9.911 34.923 1.00 85.94 399 ARG A O 1
ATOM 3087 N N . MET A 1 400 ? -27.796 -9.802 33.904 1.00 84.00 400 MET A N 1
ATOM 3088 C CA . MET A 1 400 ? -27.835 -8.366 33.657 1.00 84.00 400 MET A CA 1
ATOM 3089 C C . MET A 1 400 ? -27.880 -8.077 32.164 1.00 84.00 400 MET A C 1
ATOM 3091 O O . MET A 1 400 ? -27.122 -8.657 31.395 1.00 84.00 400 MET A O 1
ATOM 3095 N N . ILE A 1 401 ? -28.733 -7.142 31.755 1.00 86.62 401 ILE A N 1
ATOM 3096 C CA . ILE A 1 401 ? -28.768 -6.647 30.379 1.00 86.62 401 ILE A CA 1
ATOM 3097 C C . ILE A 1 401 ? -28.217 -5.227 30.358 1.00 86.62 401 ILE A C 1
ATOM 3099 O O . ILE A 1 401 ? -28.754 -4.332 31.019 1.00 86.62 401 ILE A O 1
ATOM 3103 N N . ILE A 1 402 ? -27.161 -5.022 29.574 1.00 86.50 402 ILE A N 1
ATOM 3104 C CA . ILE A 1 402 ? -26.559 -3.709 29.349 1.00 86.50 402 ILE A CA 1
ATOM 3105 C C . ILE A 1 402 ? -26.697 -3.295 27.889 1.00 86.50 402 ILE A C 1
ATOM 3107 O O . ILE A 1 402 ? -26.779 -4.126 26.987 1.00 86.50 402 ILE A O 1
ATOM 3111 N N . ARG A 1 403 ? -26.689 -1.990 27.644 1.00 88.19 403 ARG A N 1
ATOM 3112 C CA . ARG A 1 403 ? -26.643 -1.408 26.309 1.00 88.19 403 ARG A CA 1
ATOM 3113 C C . ARG A 1 403 ? -25.594 -0.310 26.261 1.00 88.19 403 ARG A C 1
ATOM 3115 O O . ARG A 1 403 ? -25.508 0.535 27.149 1.00 88.19 403 ARG A O 1
ATOM 3122 N N . ILE A 1 404 ? -24.819 -0.300 25.183 1.00 89.62 404 ILE A N 1
ATOM 3123 C CA . ILE A 1 404 ? -23.834 0.743 24.909 1.00 89.62 404 ILE A CA 1
ATOM 3124 C C . ILE A 1 404 ? -24.362 1.598 23.761 1.00 89.62 404 ILE A C 1
ATOM 3126 O O . ILE A 1 404 ? -24.644 1.100 22.670 1.00 89.62 404 ILE A O 1
ATOM 3130 N N . ARG A 1 405 ? -24.509 2.906 23.990 1.00 90.25 405 ARG A N 1
ATOM 3131 C CA . ARG A 1 405 ? -24.852 3.828 22.901 1.00 90.25 405 ARG A CA 1
ATOM 3132 C C . ARG A 1 405 ? -23.641 4.015 21.978 1.00 90.25 405 ARG A C 1
ATOM 3134 O O . ARG A 1 405 ? -22.535 4.173 22.495 1.00 90.25 405 ARG A O 1
ATOM 3141 N N . PRO A 1 406 ? -23.838 4.093 20.645 1.00 90.81 406 PRO A N 1
ATOM 3142 C CA . PRO A 1 406 ? -22.764 4.311 19.675 1.00 90.81 406 PRO A CA 1
ATOM 3143 C C . PRO A 1 406 ? -21.792 5.420 20.080 1.00 90.81 406 PRO A C 1
ATOM 3145 O O . PRO A 1 406 ? -20.596 5.191 20.150 1.00 90.81 406 PRO A O 1
ATOM 3148 N N . GLN A 1 407 ? -22.312 6.591 20.452 1.00 90.44 407 GLN A N 1
ATOM 3149 C CA . GLN A 1 407 ? -21.527 7.772 20.829 1.00 90.44 407 GLN A CA 1
ATOM 3150 C C . GLN A 1 407 ? -20.583 7.566 22.032 1.00 90.44 407 GLN A C 1
ATOM 3152 O O . GLN A 1 407 ? -19.619 8.307 22.181 1.00 90.44 407 GLN A O 1
ATOM 3157 N N . ASN A 1 408 ? -20.832 6.550 22.866 1.00 89.50 408 ASN A N 1
ATOM 3158 C CA . ASN A 1 408 ? -20.045 6.258 24.067 1.00 89.50 408 ASN A CA 1
ATOM 3159 C C . ASN A 1 408 ? -19.007 5.147 23.839 1.00 89.50 408 ASN A C 1
ATOM 3161 O O . ASN A 1 408 ? -18.146 4.921 24.689 1.00 89.50 408 ASN A O 1
ATOM 3165 N N . ALA A 1 409 ? -19.063 4.446 22.702 1.00 90.00 409 ALA A N 1
ATOM 3166 C CA . ALA A 1 409 ? -18.208 3.292 22.440 1.00 90.00 409 ALA A CA 1
ATOM 3167 C C . ALA A 1 409 ? -16.714 3.654 22.472 1.00 90.00 409 ALA A C 1
ATOM 3169 O O . ALA A 1 409 ? -15.915 2.919 23.053 1.00 90.00 409 ALA A O 1
ATOM 3170 N N . ALA A 1 410 ? -16.337 4.811 21.912 1.00 89.75 410 ALA A N 1
ATOM 3171 C CA . ALA A 1 410 ? -14.946 5.264 21.897 1.00 89.75 410 ALA A CA 1
ATOM 3172 C C . ALA A 1 410 ? -14.382 5.461 23.312 1.00 89.75 410 ALA A C 1
ATOM 3174 O O . ALA A 1 410 ? -13.267 5.026 23.599 1.00 89.75 410 ALA A O 1
ATOM 3175 N N . PHE A 1 411 ? -15.181 6.036 24.214 1.00 86.44 411 PHE A N 1
ATOM 3176 C CA . PHE A 1 411 ? -14.811 6.232 25.615 1.00 86.44 411 PHE A CA 1
ATOM 3177 C C . PHE A 1 411 ? -14.563 4.898 26.333 1.00 86.44 411 PHE A C 1
ATOM 3179 O O . PHE A 1 411 ? -13.565 4.743 27.036 1.00 86.44 411 PHE A O 1
ATOM 3186 N N . ILE A 1 412 ? -15.427 3.904 26.106 1.00 84.62 412 ILE A N 1
ATOM 3187 C CA . ILE A 1 412 ? -15.290 2.571 26.711 1.00 84.62 412 ILE A CA 1
ATOM 3188 C C . ILE A 1 412 ? -13.991 1.899 26.259 1.00 84.62 412 ILE A C 1
ATOM 3190 O O . ILE A 1 412 ? -13.250 1.375 27.091 1.00 84.62 412 ILE A O 1
ATOM 3194 N N . ILE A 1 413 ? -13.676 1.944 24.962 1.00 86.81 413 ILE A N 1
ATOM 3195 C CA . ILE A 1 413 ? -12.429 1.372 24.435 1.00 86.81 413 ILE A CA 1
ATOM 3196 C C . ILE A 1 413 ? -11.207 2.141 24.944 1.00 86.81 413 ILE A C 1
ATOM 3198 O O . ILE A 1 413 ? -10.216 1.519 25.314 1.00 86.81 413 ILE A O 1
ATOM 3202 N N . ALA A 1 414 ? -11.274 3.467 25.046 1.00 84.56 414 ALA A N 1
ATOM 3203 C CA . ALA A 1 414 ? -10.176 4.261 25.591 1.00 84.56 414 ALA A CA 1
ATOM 3204 C C . ALA A 1 414 ? -9.908 3.985 27.071 1.00 84.56 414 ALA A C 1
ATOM 3206 O O . ALA A 1 414 ? -8.750 3.955 27.490 1.00 84.56 414 ALA A O 1
ATOM 3207 N N . ARG A 1 415 ? -10.959 3.725 27.854 1.00 82.75 415 ARG A N 1
ATOM 3208 C CA . ARG A 1 415 ? -10.835 3.460 29.288 1.00 82.75 415 ARG A CA 1
ATOM 3209 C C . ARG A 1 415 ? -10.453 2.017 29.606 1.00 82.75 415 ARG A C 1
ATOM 3211 O O . ARG A 1 415 ? -9.569 1.792 30.426 1.00 82.75 415 ARG A O 1
ATOM 3218 N N . PHE A 1 416 ? -11.133 1.055 28.992 1.00 81.19 416 PHE A N 1
ATOM 3219 C CA . PHE A 1 416 ? -11.052 -0.359 29.369 1.00 81.19 416 PHE A CA 1
ATOM 3220 C C . PHE A 1 416 ? -10.329 -1.214 28.324 1.00 81.19 416 PHE A C 1
ATOM 3222 O O . PHE A 1 416 ? -9.985 -2.363 28.593 1.00 81.19 416 PHE A O 1
ATOM 3229 N N . GLY A 1 417 ? -10.096 -0.695 27.118 1.00 79.62 417 GLY A N 1
ATOM 3230 C CA . GLY A 1 417 ? -9.514 -1.428 25.991 1.00 79.62 417 GLY A CA 1
ATOM 3231 C C . GLY A 1 417 ? -10.495 -2.368 25.282 1.00 79.62 417 GLY A C 1
ATOM 3232 O O . GLY A 1 417 ? -10.393 -2.554 24.075 1.00 79.62 417 GLY A O 1
ATOM 3233 N N . SER A 1 418 ? -11.459 -2.949 26.003 1.00 83.06 418 SER A N 1
ATOM 3234 C CA . SER A 1 418 ? -12.515 -3.802 25.445 1.00 83.06 418 SER A CA 1
ATOM 3235 C C . SER A 1 418 ? -13.780 -3.776 26.308 1.00 83.06 418 SER A C 1
ATOM 3237 O O . SER A 1 418 ? -13.724 -3.461 27.498 1.00 83.06 418 SER A O 1
ATOM 3239 N N . VAL A 1 419 ? -14.920 -4.170 25.727 1.00 83.88 419 VAL A N 1
ATOM 3240 C CA . VAL A 1 419 ? -16.186 -4.333 26.470 1.00 83.88 419 VAL A CA 1
ATOM 3241 C C . VAL A 1 419 ? -16.079 -5.434 27.524 1.00 83.88 419 VAL A C 1
ATOM 3243 O O . VAL A 1 419 ? -16.598 -5.289 28.626 1.00 83.88 419 VAL A O 1
ATOM 3246 N N . LYS A 1 420 ? -15.322 -6.498 27.242 1.00 81.00 420 LYS A N 1
ATOM 3247 C CA . LYS A 1 420 ? -15.041 -7.554 28.217 1.00 81.00 420 LYS A CA 1
ATOM 3248 C C . LYS A 1 420 ? -14.371 -6.998 29.478 1.00 81.00 420 LYS A C 1
ATOM 3250 O O . LYS A 1 420 ? -14.820 -7.281 30.583 1.00 81.00 420 LYS A O 1
ATOM 3255 N N . ASN A 1 421 ? -13.343 -6.166 29.312 1.00 79.44 421 ASN A N 1
ATOM 3256 C CA . ASN A 1 421 ? -12.632 -5.568 30.442 1.00 79.44 421 ASN A CA 1
ATOM 3257 C C . ASN A 1 421 ? -13.530 -4.625 31.252 1.00 79.44 421 ASN A C 1
ATOM 3259 O O . ASN A 1 421 ? -13.426 -4.601 32.473 1.00 79.44 421 ASN A O 1
ATOM 3263 N N . LEU A 1 422 ? -14.434 -3.885 30.598 1.00 81.75 422 LEU A N 1
ATOM 3264 C CA . LEU A 1 422 ? -15.468 -3.108 31.291 1.00 81.75 422 LEU A CA 1
ATOM 3265 C C . LEU A 1 422 ? -16.318 -4.022 32.190 1.00 81.75 422 LEU A C 1
ATOM 3267 O O . LEU A 1 422 ? -16.554 -3.701 33.356 1.00 81.75 422 LEU A O 1
ATOM 3271 N N . ILE A 1 423 ? -16.753 -5.171 31.669 1.00 81.44 423 ILE A N 1
ATOM 3272 C CA . ILE A 1 423 ? -17.581 -6.115 32.423 1.00 81.44 423 ILE A CA 1
ATOM 3273 C C . ILE A 1 423 ? -16.804 -6.718 33.600 1.00 81.44 423 ILE A C 1
ATOM 3275 O O . ILE A 1 423 ? -17.288 -6.699 34.730 1.00 81.44 423 ILE A O 1
ATOM 3279 N N . GLU A 1 424 ? -15.583 -7.192 33.370 1.00 80.44 424 GLU A N 1
ATOM 3280 C CA . GLU A 1 424 ? -14.757 -7.834 34.400 1.00 80.44 424 GLU A CA 1
ATOM 3281 C C . GLU A 1 424 ? -14.290 -6.865 35.495 1.00 80.44 424 GLU A C 1
ATOM 3283 O O . GLU A 1 424 ? -14.213 -7.251 36.660 1.00 80.44 424 GLU A O 1
ATOM 3288 N N . GLN A 1 425 ? -13.982 -5.611 35.150 1.00 80.31 425 GLN A N 1
ATOM 3289 C CA . GLN A 1 425 ? -13.410 -4.646 36.096 1.00 80.31 425 GLN A CA 1
ATOM 3290 C C . GLN A 1 425 ? -14.462 -3.808 36.825 1.00 80.31 425 GLN A C 1
ATOM 3292 O O . GLN A 1 425 ? -14.185 -3.325 37.922 1.00 80.31 425 GLN A O 1
ATOM 3297 N N . ILE A 1 426 ? -15.649 -3.619 36.237 1.00 79.06 426 ILE A N 1
ATOM 3298 C CA . ILE A 1 426 ? -16.705 -2.774 36.812 1.00 79.06 426 ILE A CA 1
ATOM 3299 C C . ILE A 1 426 ? -17.942 -3.592 37.159 1.00 79.06 426 ILE A C 1
ATOM 3301 O O . ILE A 1 426 ? -18.362 -3.590 38.315 1.00 79.06 426 ILE A O 1
ATOM 3305 N N . VAL A 1 427 ? -18.526 -4.294 36.182 1.00 77.38 427 VAL A N 1
ATOM 3306 C CA . VAL A 1 427 ? -19.817 -4.971 36.380 1.00 77.38 427 VAL A CA 1
ATOM 3307 C C . VAL A 1 427 ? -19.681 -6.094 37.406 1.00 77.38 427 VAL A C 1
ATOM 3309 O O . VAL A 1 427 ? -20.437 -6.138 38.375 1.00 77.38 427 VAL A O 1
ATOM 3312 N N . HIS A 1 428 ? -18.697 -6.976 37.230 1.00 80.06 428 HIS A N 1
ATOM 3313 C CA . HIS A 1 428 ? -18.532 -8.147 38.084 1.00 80.06 428 HIS A CA 1
ATOM 3314 C C . HIS A 1 428 ? -18.296 -7.775 39.566 1.00 80.06 428 HIS A C 1
ATOM 3316 O O . HIS A 1 428 ? -19.032 -8.285 40.412 1.00 80.06 428 HIS A O 1
ATOM 3322 N N . PRO A 1 429 ? -17.366 -6.862 39.932 1.00 82.75 429 PRO A N 1
ATOM 3323 C CA . PRO A 1 429 ? -17.179 -6.462 41.331 1.00 82.75 429 PRO A CA 1
ATOM 3324 C C . PRO A 1 429 ? -18.385 -5.732 41.938 1.00 82.75 429 PRO A C 1
ATOM 3326 O O . PRO A 1 429 ? -18.665 -5.884 43.129 1.00 82.75 429 PRO A O 1
ATOM 3329 N N . LEU A 1 430 ? -19.111 -4.938 41.146 1.00 80.94 430 LEU A N 1
ATOM 3330 C CA . LEU A 1 430 ? -20.290 -4.203 41.613 1.00 80.94 430 LEU A CA 1
ATOM 3331 C C . LEU A 1 430 ? -21.428 -5.155 41.986 1.00 80.94 430 LEU A C 1
ATOM 3333 O O . LEU A 1 430 ? -22.014 -5.031 43.066 1.00 80.94 430 LEU A O 1
ATOM 3337 N N . ILE A 1 431 ? -21.712 -6.124 41.114 1.00 81.31 431 ILE A N 1
ATOM 3338 C CA . ILE A 1 431 ? -22.729 -7.144 41.366 1.00 81.31 431 ILE A CA 1
ATOM 3339 C C . ILE A 1 431 ? -22.294 -8.032 42.541 1.00 81.31 431 ILE A C 1
ATOM 3341 O O . ILE A 1 431 ? -23.036 -8.139 43.515 1.00 81.31 431 ILE A O 1
ATOM 3345 N N . ASP A 1 432 ? -21.072 -8.572 42.531 1.00 81.12 432 ASP A N 1
ATOM 3346 C CA . ASP A 1 432 ? -20.572 -9.423 43.623 1.00 81.12 432 ASP A CA 1
ATOM 3347 C C . ASP A 1 432 ? -20.631 -8.719 44.990 1.00 81.12 432 ASP A C 1
ATOM 3349 O O . ASP A 1 432 ? -21.149 -9.277 45.957 1.00 81.12 432 ASP A O 1
ATOM 3353 N N . SER A 1 433 ? -20.185 -7.462 45.080 1.00 82.69 433 SER A N 1
ATOM 3354 C CA . SER A 1 433 ? -20.233 -6.706 46.339 1.00 82.69 433 SER A CA 1
ATOM 3355 C C . SER A 1 433 ? -21.660 -6.401 46.805 1.00 82.69 433 SER A C 1
ATOM 3357 O O . SER A 1 433 ? -21.940 -6.496 48.001 1.00 82.69 433 SER A O 1
ATOM 3359 N N . SER A 1 434 ? -22.582 -6.083 45.892 1.00 80.75 434 SER A N 1
ATOM 3360 C CA . SER A 1 434 ? -23.977 -5.781 46.241 1.00 80.75 434 SER A CA 1
ATOM 3361 C C . SER A 1 434 ? -24.697 -6.997 46.825 1.00 80.75 434 SER A C 1
ATOM 3363 O O . SER A 1 434 ? -25.344 -6.881 47.868 1.00 80.75 434 SER A O 1
ATOM 3365 N N . PHE A 1 435 ? -24.539 -8.167 46.199 1.00 83.38 435 PHE A N 1
ATOM 3366 C CA . PHE A 1 435 ? -25.149 -9.410 46.673 1.00 83.38 435 PHE A CA 1
ATOM 3367 C C . PHE A 1 435 ? -24.474 -9.922 47.953 1.00 83.38 435 PHE A C 1
ATOM 3369 O O . PHE A 1 435 ? -25.164 -10.328 48.887 1.00 83.38 435 PHE A O 1
ATOM 3376 N N . ARG A 1 436 ? -23.139 -9.843 48.047 1.00 84.94 436 ARG A N 1
ATOM 3377 C CA . ARG A 1 436 ? -22.379 -10.285 49.227 1.00 84.94 436 ARG A CA 1
ATOM 3378 C C . ARG A 1 436 ? -22.676 -9.459 50.475 1.00 84.94 436 ARG A C 1
ATOM 3380 O O . ARG A 1 436 ? -22.869 -10.038 51.540 1.00 84.94 436 ARG A O 1
ATOM 3387 N N . ASN A 1 437 ? -22.729 -8.130 50.354 1.00 85.00 437 ASN A N 1
ATOM 3388 C CA . ASN A 1 437 ? -23.014 -7.250 51.491 1.00 85.00 437 ASN A CA 1
ATOM 3389 C C . ASN A 1 437 ? -24.406 -7.532 52.065 1.00 85.00 437 ASN A C 1
ATOM 3391 O O . ASN A 1 437 ? -24.551 -7.701 53.270 1.00 85.00 437 ASN A O 1
ATOM 3395 N N . LYS A 1 438 ? -25.416 -7.663 51.200 1.00 82.88 438 LYS A N 1
ATOM 3396 C CA . LYS A 1 438 ? -26.788 -7.922 51.641 1.00 82.88 438 LYS A CA 1
ATOM 3397 C C . LYS A 1 438 ? -26.975 -9.334 52.199 1.00 82.88 438 LYS A C 1
ATOM 3399 O O . LYS A 1 438 ? -27.675 -9.496 53.191 1.00 82.88 438 LYS A O 1
ATOM 3404 N N . ALA A 1 439 ? -26.326 -10.341 51.606 1.00 84.69 439 ALA A N 1
ATOM 3405 C CA . ALA A 1 439 ? -26.325 -11.697 52.153 1.00 84.69 439 ALA A CA 1
ATOM 3406 C C . ALA A 1 439 ? -25.742 -11.720 53.575 1.00 84.69 439 ALA A C 1
ATOM 3408 O O . ALA A 1 439 ? -26.332 -12.324 54.462 1.00 84.69 439 ALA A O 1
ATOM 3409 N N . GLY A 1 440 ? -24.645 -10.997 53.826 1.00 85.88 440 GLY A N 1
ATOM 3410 C CA . GLY A 1 440 ? -24.031 -10.924 55.156 1.00 85.88 440 GLY A CA 1
ATOM 3411 C C . GLY A 1 440 ? -24.888 -10.241 56.232 1.00 85.88 440 GLY A C 1
ATOM 3412 O O . GLY A 1 440 ? -24.672 -10.485 57.418 1.00 85.88 440 GLY A O 1
ATOM 3413 N N . GLU A 1 441 ? -25.860 -9.411 55.843 1.00 86.94 441 GLU A N 1
ATOM 3414 C CA . GLU A 1 441 ? -26.760 -8.689 56.756 1.00 86.94 441 GLU A CA 1
ATOM 3415 C C . GLU A 1 441 ? -28.040 -9.473 57.100 1.00 86.94 441 GLU A C 1
ATOM 3417 O O . GLU A 1 441 ? -28.692 -9.182 58.104 1.00 86.94 441 GLU A O 1
ATOM 3422 N N . GLU A 1 442 ? -28.418 -10.469 56.289 1.00 86.38 442 GLU A N 1
ATOM 3423 C CA . GLU A 1 442 ? -29.685 -11.196 56.418 1.00 86.38 442 GLU A CA 1
ATOM 3424 C C . GLU A 1 442 ? -29.483 -12.702 56.651 1.00 86.38 442 GLU A C 1
ATOM 3426 O O . GLU A 1 442 ? -28.505 -13.316 56.226 1.00 86.38 442 GLU A O 1
ATOM 3431 N N . LYS A 1 443 ? -30.445 -13.338 57.334 1.00 89.50 443 LYS A N 1
ATOM 3432 C CA . LYS A 1 443 ? -30.518 -14.808 57.403 1.00 89.50 443 LYS A CA 1
ATOM 3433 C C . LYS A 1 443 ? -30.835 -15.384 56.024 1.00 89.50 443 LYS A C 1
ATOM 3435 O O . LYS A 1 443 ? -31.578 -14.763 55.262 1.00 89.50 443 LYS A O 1
ATOM 3440 N N . ALA A 1 444 ? -30.385 -16.607 55.751 1.00 85.69 444 ALA A N 1
ATOM 3441 C CA . ALA A 1 444 ? -30.539 -17.248 54.441 1.00 85.69 444 ALA A CA 1
ATOM 3442 C C . ALA A 1 444 ? -31.987 -17.261 53.908 1.00 85.69 444 ALA A C 1
ATOM 3444 O O . ALA A 1 444 ? -32.225 -16.977 52.736 1.00 85.69 444 ALA A O 1
ATOM 3445 N N . ILE A 1 445 ? -32.970 -17.536 54.771 1.00 86.56 445 ILE A N 1
ATOM 3446 C CA . ILE A 1 445 ? -34.388 -17.565 54.377 1.00 86.56 445 ILE A CA 1
ATOM 3447 C C . ILE A 1 445 ? -34.918 -16.183 53.972 1.00 86.56 445 ILE A C 1
ATOM 3449 O O . ILE A 1 445 ? -35.644 -16.065 52.985 1.00 86.56 445 ILE A O 1
ATOM 3453 N N . ASN A 1 446 ? -34.520 -15.139 54.702 1.00 85.00 446 ASN A N 1
ATOM 3454 C CA . ASN A 1 446 ? -34.947 -13.771 54.427 1.00 85.00 446 ASN A CA 1
ATOM 3455 C C . ASN A 1 446 ? -34.319 -13.275 53.126 1.00 85.00 446 ASN A C 1
ATOM 3457 O O . ASN A 1 446 ? -35.021 -12.683 52.317 1.00 85.00 446 ASN A O 1
ATOM 3461 N N . PHE A 1 447 ? -33.052 -13.620 52.889 1.00 84.50 447 PHE A N 1
ATOM 3462 C CA . PHE A 1 447 ? -32.336 -13.296 51.658 1.00 84.50 447 PHE A CA 1
ATOM 3463 C C . PHE A 1 447 ? -32.997 -13.900 50.405 1.00 84.50 447 PHE A C 1
ATOM 3465 O O . PHE A 1 447 ? -33.104 -13.243 49.371 1.00 84.50 447 PHE A O 1
ATOM 3472 N N . ILE A 1 448 ? -33.489 -15.144 50.483 1.00 83.06 448 ILE A N 1
ATOM 3473 C CA . ILE A 1 448 ? -34.216 -15.774 49.366 1.00 83.06 448 ILE A CA 1
ATOM 3474 C C . ILE A 1 448 ? -35.558 -15.068 49.122 1.00 83.06 448 ILE A C 1
ATOM 3476 O O . ILE A 1 448 ? -35.932 -14.842 47.971 1.00 83.06 448 ILE A O 1
ATOM 3480 N N . MET A 1 449 ? -36.272 -14.695 50.190 1.00 83.69 449 MET A N 1
ATOM 3481 C CA . MET A 1 449 ? -37.551 -13.981 50.085 1.00 83.69 449 MET A CA 1
ATOM 3482 C C . MET A 1 449 ? -37.390 -12.538 49.582 1.00 83.69 449 MET A C 1
ATOM 3484 O O . MET A 1 449 ? -38.258 -12.049 48.864 1.00 83.69 449 MET A O 1
ATOM 3488 N N . SER A 1 450 ? -36.284 -11.868 49.915 1.00 81.31 450 SER A N 1
ATOM 3489 C CA . SER A 1 450 ? -35.998 -10.477 49.539 1.00 81.31 450 SER A CA 1
ATOM 3490 C C . SER A 1 450 ? -35.316 -10.333 48.171 1.00 81.31 450 SER A C 1
ATOM 3492 O O . SER A 1 450 ? -34.997 -9.217 47.755 1.00 81.31 450 SER A O 1
ATOM 3494 N N . ARG A 1 451 ? -35.134 -11.430 47.415 1.00 76.50 451 ARG A N 1
ATOM 3495 C CA . ARG A 1 451 ? -34.378 -11.447 46.147 1.00 76.50 451 ARG A CA 1
ATOM 3496 C C . ARG A 1 451 ? -34.839 -10.390 45.141 1.00 76.50 451 ARG A C 1
ATOM 3498 O O . ARG A 1 451 ? -33.998 -9.730 44.540 1.00 76.50 451 ARG A O 1
ATOM 3505 N N . THR A 1 452 ? -36.146 -10.192 44.973 1.00 80.62 452 THR A N 1
ATOM 3506 C CA . THR A 1 452 ? -36.689 -9.193 44.033 1.00 80.62 452 THR A CA 1
ATOM 3507 C C . THR A 1 452 ? -36.346 -7.758 44.448 1.00 80.62 452 THR A C 1
ATOM 3509 O O . THR A 1 452 ? -36.007 -6.927 43.607 1.00 80.62 452 THR A O 1
ATOM 3512 N N . GLU A 1 453 ? -36.396 -7.457 45.747 1.00 81.06 453 GLU A N 1
ATOM 3513 C CA . GLU A 1 453 ? -36.024 -6.143 46.282 1.00 81.06 453 GLU A CA 1
ATOM 3514 C C . GLU A 1 453 ? -34.512 -5.911 46.166 1.00 81.06 453 GLU A C 1
ATOM 3516 O O . GLU A 1 453 ? -34.063 -4.831 45.775 1.00 81.06 453 GLU A O 1
ATOM 3521 N N . LEU A 1 454 ? -33.723 -6.959 46.410 1.00 77.25 454 LEU A N 1
ATOM 3522 C CA . LEU A 1 454 ? -32.281 -6.939 46.228 1.00 77.25 454 LEU A CA 1
ATOM 3523 C C . LEU A 1 454 ? -31.889 -6.703 44.764 1.00 77.25 454 LEU A C 1
ATOM 3525 O O . LEU A 1 454 ? -31.011 -5.883 44.505 1.00 77.25 454 LEU A O 1
ATOM 3529 N N . GLN A 1 455 ? -32.543 -7.373 43.810 1.00 80.62 455 GLN A N 1
ATOM 3530 C CA . GLN A 1 455 ? -32.290 -7.174 42.380 1.00 80.62 455 GLN A CA 1
ATOM 3531 C C . GLN A 1 455 ? -32.566 -5.727 41.972 1.00 80.62 455 GLN A C 1
ATOM 3533 O O . GLN A 1 455 ? -31.752 -5.107 41.290 1.00 80.62 455 GLN A O 1
ATOM 3538 N N . ARG A 1 456 ? -33.667 -5.147 42.461 1.00 82.44 456 ARG A N 1
ATOM 3539 C CA . ARG A 1 456 ? -33.993 -3.740 42.219 1.00 82.44 456 ARG A CA 1
ATOM 3540 C C . ARG A 1 456 ? -32.937 -2.795 42.799 1.00 82.44 456 ARG A C 1
ATOM 3542 O O . ARG A 1 456 ? -32.462 -1.913 42.091 1.00 82.44 456 ARG A O 1
ATOM 3549 N N . SER A 1 457 ? -32.526 -2.999 44.052 1.00 80.38 457 SER A N 1
ATOM 3550 C CA . SER A 1 457 ? -31.511 -2.154 44.697 1.00 80.38 457 SER A CA 1
ATOM 3551 C C . SER A 1 457 ? -30.133 -2.278 44.030 1.00 80.38 457 SER A C 1
ATOM 3553 O O . SER A 1 457 ? -29.435 -1.279 43.845 1.00 80.38 457 SER A O 1
ATOM 3555 N N . ALA A 1 458 ? -29.739 -3.491 43.631 1.00 75.88 458 ALA A N 1
ATOM 3556 C CA . ALA A 1 458 ? -28.503 -3.733 42.893 1.00 75.88 458 ALA A CA 1
ATOM 3557 C C . ALA A 1 458 ? -28.542 -3.092 41.497 1.00 75.88 458 ALA A C 1
ATOM 3559 O O . ALA A 1 458 ? -27.543 -2.511 41.077 1.00 75.88 458 ALA A O 1
ATOM 3560 N N . LEU A 1 459 ? -29.692 -3.127 40.809 1.00 79.94 459 LEU A N 1
ATOM 3561 C CA . LEU A 1 459 ? -29.892 -2.448 39.528 1.00 79.94 459 LEU A CA 1
ATOM 3562 C C . LEU A 1 459 ? -29.787 -0.922 39.663 1.00 79.94 459 LEU A C 1
ATOM 3564 O O . LEU A 1 459 ? -29.119 -0.300 38.846 1.00 79.94 459 LEU A O 1
ATOM 3568 N N . GLU A 1 460 ? -30.387 -0.317 40.690 1.00 82.44 460 GLU A N 1
ATOM 3569 C CA . GLU A 1 460 ? -30.309 1.136 40.923 1.00 82.44 460 GLU A CA 1
ATOM 3570 C C . GLU A 1 460 ? -28.862 1.590 41.193 1.00 82.44 460 GLU A C 1
ATOM 3572 O O . GLU A 1 460 ? -28.387 2.558 40.595 1.00 82.44 460 GLU A O 1
ATOM 3577 N N . LYS A 1 461 ? -28.113 0.847 42.023 1.00 78.00 461 LYS A N 1
ATOM 3578 C CA . LYS A 1 461 ? -26.675 1.098 42.253 1.00 78.00 461 LYS A CA 1
ATOM 3579 C C . LYS A 1 461 ? -25.850 0.913 40.982 1.00 78.00 461 LYS A C 1
ATOM 3581 O O . LYS A 1 461 ? -24.973 1.723 40.686 1.00 78.00 461 LYS A O 1
ATOM 3586 N N . ALA A 1 462 ? -26.143 -0.142 40.224 1.00 74.94 462 ALA A N 1
ATOM 3587 C CA . ALA A 1 462 ? -25.509 -0.402 38.943 1.00 74.94 462 ALA A CA 1
ATOM 3588 C C . ALA A 1 462 ? -25.758 0.751 37.961 1.00 74.94 462 ALA A C 1
ATOM 3590 O O . ALA A 1 462 ? -24.805 1.255 37.381 1.00 74.94 462 ALA A O 1
ATOM 3591 N N . GLN A 1 463 ? -27.001 1.218 37.815 1.00 81.12 463 GLN A N 1
ATOM 3592 C CA . GLN A 1 463 ? -27.356 2.344 36.946 1.00 81.12 463 GLN A CA 1
ATOM 3593 C C . GLN A 1 463 ? -26.577 3.612 37.305 1.00 81.12 463 GLN A C 1
ATOM 3595 O O . GLN A 1 463 ? -25.964 4.201 36.418 1.00 81.12 463 GLN A O 1
ATOM 3600 N N . GLN A 1 464 ? -26.516 3.977 38.590 1.00 79.19 464 GLN A N 1
ATOM 3601 C CA . GLN A 1 464 ? -25.752 5.145 39.048 1.00 79.19 464 GLN A CA 1
ATOM 3602 C C . GLN A 1 464 ? -24.264 5.039 38.695 1.00 79.19 464 GLN A C 1
ATOM 3604 O O . GLN A 1 464 ? -23.656 6.003 38.235 1.00 79.19 464 GLN A O 1
ATOM 3609 N N . GLN A 1 465 ? -23.665 3.862 38.881 1.00 74.19 465 GLN A N 1
ATOM 3610 C CA . GLN A 1 465 ? -22.246 3.665 38.601 1.00 74.19 465 GLN A CA 1
ATOM 3611 C C . GLN A 1 465 ? -21.957 3.534 37.098 1.00 74.19 465 GLN A C 1
ATOM 3613 O O . GLN A 1 465 ? -20.899 3.965 36.647 1.00 74.19 465 GLN A O 1
ATOM 3618 N N . PHE A 1 466 ? -22.880 2.981 36.307 1.00 74.44 466 PHE A N 1
ATOM 3619 C CA . PHE A 1 466 ? -22.748 2.871 34.852 1.00 74.44 466 PHE A CA 1
ATOM 3620 C C . PHE A 1 466 ? -22.985 4.183 34.118 1.00 74.44 466 PHE A C 1
ATOM 3622 O O . PHE A 1 466 ? -22.370 4.395 33.073 1.00 74.44 466 PHE A O 1
ATOM 3629 N N . GLU A 1 467 ? -23.796 5.082 34.672 1.00 77.19 467 GLU A N 1
ATOM 3630 C CA . GLU A 1 467 ? -24.000 6.416 34.114 1.00 77.19 467 GLU A CA 1
ATOM 3631 C C . GLU A 1 467 ? -22.682 7.203 34.049 1.00 77.19 467 GLU A C 1
ATOM 3633 O O . GLU A 1 467 ? -22.405 7.845 33.033 1.00 77.19 467 GLU A O 1
ATOM 3638 N N . VAL A 1 468 ? -21.806 7.029 35.051 1.00 74.94 468 VAL A N 1
ATOM 3639 C CA . VAL A 1 468 ? -20.432 7.571 35.066 1.00 74.94 468 VAL A CA 1
ATOM 3640 C C . VAL A 1 468 ? -19.603 7.059 33.885 1.00 74.94 468 VAL A C 1
ATOM 3642 O O . VAL A 1 468 ? -18.757 7.774 33.365 1.00 74.94 468 VAL A O 1
ATOM 3645 N N . TYR A 1 469 ? -19.848 5.839 33.410 1.00 71.38 469 TYR A N 1
ATOM 3646 C CA . TYR A 1 469 ? -19.145 5.258 32.258 1.00 71.38 469 TYR A CA 1
ATOM 3647 C C . TYR A 1 469 ? -19.953 5.331 30.957 1.00 71.38 469 TYR A C 1
ATOM 3649 O O . TYR A 1 469 ? -19.552 4.753 29.946 1.00 71.38 469 TYR A O 1
ATOM 3657 N N . HIS A 1 470 ? -21.089 6.031 30.981 1.00 76.94 470 HIS A N 1
ATOM 3658 C CA . HIS A 1 470 ? -22.025 6.172 29.873 1.00 76.94 470 HIS A CA 1
ATOM 3659 C C . HIS A 1 470 ? -22.556 4.840 29.301 1.00 76.94 470 HIS A C 1
ATOM 3661 O O . HIS A 1 470 ? -22.846 4.727 28.102 1.00 76.94 470 HIS A O 1
ATOM 3667 N N . VAL A 1 471 ? -22.710 3.836 30.165 1.00 80.62 471 VAL A N 1
ATOM 3668 C CA . VAL A 1 471 ? -23.317 2.533 29.858 1.00 80.62 471 VAL A CA 1
ATOM 3669 C C . VAL A 1 471 ? -24.746 2.520 30.403 1.00 80.62 471 VAL A C 1
ATOM 3671 O O . VAL A 1 471 ? -25.002 3.004 31.500 1.00 80.62 471 VAL A O 1
ATOM 3674 N N . GLU A 1 472 ? -25.698 1.979 29.647 1.00 79.81 472 GLU A N 1
ATOM 3675 C CA . GLU A 1 472 ? -27.092 1.871 30.086 1.00 79.81 472 GLU A CA 1
ATOM 3676 C C . GLU A 1 472 ? -27.349 0.472 30.655 1.00 79.81 472 GLU A C 1
ATOM 3678 O O . GLU A 1 472 ? -27.290 -0.519 29.929 1.00 79.81 472 GLU A O 1
ATOM 3683 N N . ALA A 1 473 ? -27.661 0.377 31.947 1.00 79.00 473 ALA A N 1
ATOM 3684 C CA . ALA A 1 473 ? -28.153 -0.856 32.557 1.00 79.00 473 ALA A CA 1
ATOM 3685 C C . ALA A 1 473 ? -29.679 -0.929 32.413 1.00 79.00 473 ALA A C 1
ATOM 3687 O O . ALA A 1 473 ? -30.403 -0.139 33.024 1.00 79.00 473 ALA A O 1
ATOM 3688 N N . GLN A 1 474 ? -30.166 -1.860 31.589 1.00 78.56 474 GLN A N 1
ATOM 3689 C CA . GLN A 1 474 ? -31.589 -1.964 31.264 1.00 78.56 474 GLN A CA 1
ATOM 3690 C C . GLN A 1 474 ? -32.356 -2.824 32.260 1.00 78.56 474 GLN A C 1
ATOM 3692 O O . GLN A 1 474 ? -33.470 -2.466 32.635 1.00 78.56 474 GLN A O 1
ATOM 3697 N N . ASN A 1 475 ? -31.792 -3.967 32.659 1.00 76.25 475 ASN A N 1
ATOM 3698 C CA . ASN A 1 475 ? -32.491 -4.899 33.537 1.00 76.25 475 ASN A CA 1
ATOM 3699 C C . ASN A 1 475 ? -31.533 -5.800 34.330 1.00 76.25 475 ASN A C 1
ATOM 3701 O O . ASN A 1 475 ? -30.416 -6.064 33.875 1.00 76.25 475 ASN A O 1
ATOM 3705 N N . LEU A 1 476 ? -32.002 -6.290 35.481 1.00 79.62 476 LEU A N 1
ATOM 3706 C CA . LEU A 1 476 ? -31.342 -7.295 36.318 1.00 79.62 476 LEU A CA 1
ATOM 3707 C C . LEU A 1 476 ? -32.380 -8.358 36.713 1.00 79.62 476 LEU A C 1
ATOM 3709 O O . LEU A 1 476 ? -33.386 -8.023 37.337 1.00 79.62 476 LEU A O 1
ATOM 3713 N N . LEU A 1 477 ? -32.149 -9.606 36.306 1.00 73.62 477 LEU A N 1
ATOM 3714 C CA . LEU A 1 477 ? -33.069 -10.744 36.404 1.00 73.62 477 LEU A CA 1
ATOM 3715 C C . LEU A 1 477 ? -32.521 -11.860 37.290 1.00 73.62 477 LEU A C 1
ATOM 3717 O O . LEU A 1 477 ? -31.278 -11.995 37.400 1.00 73.62 477 LEU A O 1
#

Secondary structure (DSSP, 8-state):
--HHHHHHHHHHHHHHHHHGGGEEEEPTTEEEEEEE-SSSPPPPTT--EESSS-SEEEEEEEPSEEEE--TTTEEEEEEE-EEE-TTEEEEEEESSSEEPPTT-SSBPP--STTTT-HHHHHHTTPEEEEEEEEE-SEEE---TTTEEEEEEE-EEE-TTEEEEEEESSSBPPPTT-SBPPPPPSS--SS-TT-----TT--HHHHHHTT-BSEEEEEEEPSEEE---TTTEEEEEEEPEEE-TTEEEEEEE-BSSPP----------------------------TTS-THHHHHHHEESSTTSSEEESSPBPSEEE---TTTEEEEEEE-SEEEEE-S----------------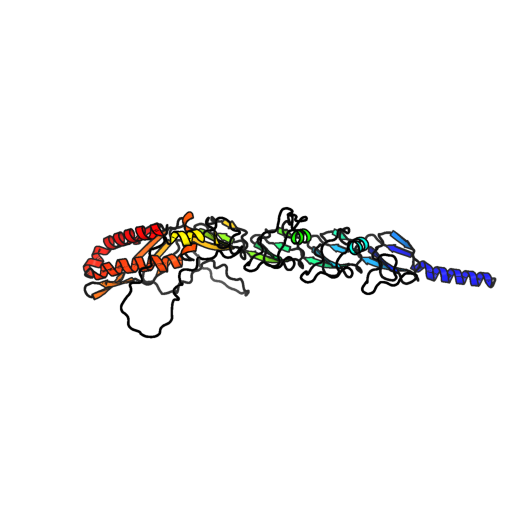---------------------EEE-PPEEEE-TTS-EEEE--EEEEEE-GGGHHHHHHHHSSHHHHIIIIIHHHHHHHHHHHHHHS-HHHHHHTHHHHHHHHHHHHHHHHHTTTEEEEEE-

Radius of gyration: 37.34 Å; chains: 1; bounding box: 83×57×131 Å

pLDDT: mean 81.42, std 20.38, range [22.45, 98.19]

Foldseek 3Di:
DDPVVVVVVVVVVVVCVQFVVQKDFAAQQKKKKKAFADDAAADDPQAAEDQDRHGHTHQDIDHGDIGGDRVNGMDIDIDGWDFAAQQKKKWKFFQDFAADDPQFQAWADDPQPQQLRLNSCRVSRTHGTTHQDIDHGDTHNHDCSGMPIDIDGWDAAAPQKKWWKAFPGAAEADPQAQERADFACAADPVQNPAHDDPPQQRRNNCRSRRNYGTTYQDIHDGDTGNHDVSGIDIDMDGWDFFAPQKWWWKFFRAAHDDDQPPDDDDDDPDDDDDDDDDDDDPPDPPPPDLPVVSLVSQADCDLNYGHIDQATHHGDTHNGDVSGIDIAIDGQDKAKEKQDDDPPPVDPDPPPPVPPDDDDDDDDDDDDDDDDDDDRHYHYDHWAWAAALVGDIDTDIKMWIKGAHNSLVSSCCSVQVHPVSCCVVPVVVLLNCLLRVVRSVHDPVVSVVCVVVSQVVSLVSSQVSVVSSRMHTDGMD

Sequence (477 aa):
MDLITTLLIICIFIALVLLVPGLKLITDYEVGILTKRMFGAKMPQGQVVARNGQIGVQADILMPGLYWRIPIIWKIQKEPVTEILPDEVGIVESIDGRAIPKGRLLGDEIECNHFQDAKMFLNGGGMKGPQVAILRPGTYRINRYAFKVTKAPITGVPAEKIGVVIANDGLPLPSGYIVAPRMLETPTKEYPNAKVCQYFQDGQAFLMSAGHRGPQLDTLQPGRYYINPLLSKVELYDVTEVPPGYVAVLRSNVGLELEKKVGSPIPNVGAVGPVSIATPAKQLVELGQPVHEDVETLLILDKNMRGIWKEPVAPGKYNLNPLAFTPYLVPTSAVTIDWASGVDQRAQHNTPQIAQMSNIKTSTEAHDEVESDKATEFFKFSQLRVTSMDGFQLEVDVRMIIRIRPQNAAFIIARFGSVKNLIEQIVHPLIDSSFRNKAGEEKAINFIMSRTELQRSALEKAQQQFEVYHVEAQNLL